Protein AF-A0A1I0F7K3-F1 (afdb_monomer_lite)

Radius of gyration: 66.36 Å; chains: 1; bounding box: 138×75×186 Å

pLDDT: mean 76.1, std 20.56, range [27.69, 97.88]

Organism: NCBI:txid83460

Secondary structure (DSSP, 8-state):
-------------PPP-----------------------------PPP----------------PPEEEEEE---HHHHHHHHHHHHHHTT--EEEEEEEETT-SSPEEPEEPTTT--EE--HHHHHHHHTT---EEEEEEEETTTEEEEEEE-TT-SEEEEEEE-GGGGSTT--HHHHHHHHHHHHHHHHHHS----GGGGGS-----TTHHHHHHHHHHHHHHHHHHHHHHHHHHHHHHHHHHHHHHHHHHHHHHHHHHHHHHHHHHHHHHHHHHHHHHHHHHHHHHHHHHHHHHHHHHHHHHHHHHHHHHHHHHHHHT----HHHHHHHHHHHHHHHHHHHHHHHHHHHHHHHHHHHHHHHHTT----HHHHHHHHHHHHHHHHHHHHHHHHHHHHHHHHHHHHHHHHHHHHHHHHHHHHHHHHHHHHHHHHHH-SSPPPHHHHHHHHTTTTPPPP-------HHHHHHHHHHHHTT-EEEE-TTS-EEEE-HHHHHHHHHHHTT-

Structure (mmCIF, N/CA/C/O backbone):
data_AF-A0A1I0F7K3-F1
#
_entry.id   AF-A0A1I0F7K3-F1
#
loop_
_atom_site.group_PDB
_atom_site.id
_atom_site.type_symbol
_atom_site.label_atom_id
_atom_site.label_alt_id
_atom_site.label_comp_id
_atom_site.label_asym_id
_atom_site.label_entity_id
_atom_site.label_seq_id
_atom_site.pdbx_PDB_ins_code
_atom_site.Cartn_x
_atom_site.Cartn_y
_atom_site.Cartn_z
_atom_site.occupancy
_atom_site.B_iso_or_equiv
_atom_site.auth_seq_id
_atom_site.auth_comp_id
_atom_site.auth_asym_id
_atom_site.auth_atom_id
_atom_site.pdbx_PDB_model_num
ATOM 1 N N . MET A 1 1 ? -54.951 29.377 -21.759 1.00 31.31 1 MET A N 1
ATOM 2 C CA . MET A 1 1 ? -55.429 30.252 -20.664 1.00 31.31 1 MET A CA 1
ATOM 3 C C . MET A 1 1 ? -54.446 30.151 -19.494 1.00 31.31 1 MET A C 1
ATOM 5 O O . MET A 1 1 ? -53.780 29.128 -19.413 1.00 31.31 1 MET A O 1
ATOM 9 N N . PRO A 1 2 ? -54.261 31.246 -18.738 1.00 57.38 2 PRO A N 1
ATOM 10 C CA . PRO A 1 2 ? -52.985 31.767 -18.197 1.00 57.38 2 PRO A CA 1
ATOM 11 C C . PRO A 1 2 ? -52.577 31.095 -16.858 1.00 57.38 2 PRO A C 1
ATOM 13 O O . PRO A 1 2 ? -53.354 30.313 -16.329 1.00 57.38 2 PRO A O 1
ATOM 16 N N . CYS A 1 3 ? -51.362 31.221 -16.305 1.00 31.33 3 CYS A N 1
ATOM 17 C CA . CYS A 1 3 ? -50.753 32.440 -15.756 1.00 31.33 3 CYS A CA 1
ATOM 18 C C . CYS A 1 3 ? -49.227 32.300 -15.531 1.00 31.33 3 CYS A C 1
ATOM 20 O O . CYS A 1 3 ? -48.758 31.349 -14.916 1.00 31.33 3 CYS A O 1
ATOM 22 N N . SER A 1 4 ? -48.490 33.318 -15.985 1.00 43.66 4 SER A N 1
ATOM 23 C CA . SER A 1 4 ? -47.296 33.916 -15.338 1.00 43.66 4 SER A CA 1
ATOM 24 C C . SER A 1 4 ? -47.802 34.845 -14.187 1.00 43.66 4 SER A C 1
ATOM 26 O O . SER A 1 4 ? -49.017 35.071 -14.204 1.00 43.66 4 SER A O 1
ATOM 28 N N . PRO A 1 5 ? -47.020 35.472 -13.257 1.00 59.59 5 PRO A N 1
ATOM 29 C CA . PRO A 1 5 ? -45.614 35.889 -13.412 1.00 59.59 5 PRO A CA 1
ATOM 30 C C . PRO A 1 5 ? -44.726 36.069 -12.137 1.00 59.59 5 PRO A C 1
ATOM 32 O O . PRO A 1 5 ? -45.156 35.858 -11.010 1.00 59.59 5 PRO A O 1
ATOM 35 N N . ALA A 1 6 ? -43.505 36.582 -12.397 1.00 40.56 6 ALA A N 1
ATOM 36 C CA . ALA A 1 6 ? -42.763 37.639 -11.663 1.00 40.56 6 ALA A CA 1
ATOM 37 C C . ALA A 1 6 ? -41.999 37.266 -10.365 1.00 40.56 6 ALA A C 1
ATOM 39 O O . ALA A 1 6 ? -42.587 36.794 -9.407 1.00 40.56 6 ALA A O 1
ATOM 40 N N . GLN A 1 7 ? -40.657 37.396 -10.319 1.00 36.25 7 GLN A N 1
ATOM 41 C CA . GLN A 1 7 ? -39.810 38.585 -9.977 1.00 36.25 7 GLN A CA 1
ATOM 42 C C . GLN A 1 7 ? -39.085 38.275 -8.637 1.00 36.25 7 GLN A C 1
ATOM 44 O O . GLN A 1 7 ? -39.642 37.547 -7.834 1.00 36.25 7 GLN A O 1
ATOM 49 N N . ALA A 1 8 ? -37.878 38.706 -8.253 1.00 34.03 8 ALA A N 1
ATOM 50 C CA . ALA A 1 8 ? -36.862 39.625 -8.753 1.00 34.03 8 ALA A CA 1
ATOM 51 C C . ALA A 1 8 ? -35.526 39.362 -7.990 1.00 34.03 8 ALA A C 1
ATOM 53 O O . ALA A 1 8 ? -35.527 38.852 -6.873 1.00 34.03 8 ALA A O 1
ATOM 54 N N . SER A 1 9 ? -34.389 39.747 -8.581 1.00 34.69 9 SER A N 1
ATOM 55 C CA . SER A 1 9 ? -33.117 40.117 -7.904 1.00 34.69 9 SER A CA 1
ATOM 56 C C . SER A 1 9 ? -33.300 41.409 -7.061 1.00 34.69 9 SER A C 1
ATOM 58 O O . SER A 1 9 ? -34.307 42.062 -7.341 1.00 34.69 9 SER A O 1
ATOM 60 N N . PRO A 1 10 ? -32.387 41.917 -6.172 1.00 53.69 10 PRO A N 1
ATOM 61 C CA . PRO A 1 10 ? -30.907 41.917 -6.270 1.00 53.69 10 PRO A CA 1
ATOM 62 C C . PRO A 1 10 ? -30.098 41.977 -4.929 1.00 53.69 10 PRO A C 1
ATOM 64 O O . PRO A 1 10 ? -30.659 41.997 -3.843 1.00 53.69 10 PRO A O 1
ATOM 67 N N . HIS A 1 11 ? -28.759 42.052 -5.054 1.00 37.66 11 HIS A N 1
ATOM 68 C CA . HIS A 1 11 ? -27.777 42.850 -4.273 1.00 37.66 11 HIS A CA 1
ATOM 69 C C . HIS A 1 11 ? -26.505 42.131 -3.781 1.00 37.66 11 HIS A C 1
ATOM 71 O O . HIS A 1 11 ? -26.523 41.196 -2.989 1.00 37.66 11 HIS A O 1
ATOM 77 N N . ARG A 1 12 ? -25.372 42.681 -4.247 1.00 37.72 12 ARG A N 1
ATOM 78 C CA . ARG A 1 12 ? -24.009 42.546 -3.715 1.00 37.72 12 ARG A CA 1
ATOM 79 C C . ARG A 1 12 ? -23.829 43.475 -2.506 1.00 37.72 12 ARG A C 1
ATOM 81 O O . ARG A 1 12 ? -24.243 44.629 -2.588 1.00 37.72 12 ARG A O 1
ATOM 88 N N . ALA A 1 13 ? -23.101 43.023 -1.486 1.00 33.72 13 ALA A N 1
ATOM 89 C CA . ALA A 1 13 ? -22.410 43.873 -0.513 1.00 33.72 13 ALA A CA 1
ATOM 90 C C . ALA A 1 13 ? -21.131 43.179 0.005 1.00 33.72 13 ALA A C 1
ATOM 92 O O . ALA A 1 13 ? -21.067 41.954 0.084 1.00 33.72 13 ALA A O 1
ATOM 93 N N . CYS A 1 14 ? -20.112 43.997 0.274 1.00 31.91 14 CYS A N 1
ATOM 94 C CA . CYS A 1 14 ? -18.712 43.697 0.602 1.00 31.91 14 CYS A CA 1
ATOM 95 C C . CYS A 1 14 ? -18.473 42.865 1.882 1.00 31.91 14 CYS A C 1
ATOM 97 O O . CYS A 1 14 ? -19.296 42.920 2.794 1.00 31.91 14 CYS A O 1
ATOM 99 N N . PRO A 1 15 ? -17.290 42.229 2.040 1.00 47.94 15 PRO A N 1
ATOM 100 C CA . PRO A 1 15 ? -16.795 41.783 3.338 1.00 47.94 15 PRO A CA 1
ATOM 101 C C . PRO A 1 15 ? -15.914 42.856 4.005 1.00 47.94 15 PRO A C 1
ATOM 103 O O . PRO A 1 15 ? -15.064 43.475 3.363 1.00 47.94 15 PRO A O 1
ATOM 106 N N . ALA A 1 16 ? -16.116 43.049 5.310 1.00 36.62 16 ALA A N 1
ATOM 107 C CA . ALA A 1 16 ? -15.275 43.855 6.187 1.00 36.62 16 ALA A CA 1
ATOM 108 C C . ALA A 1 16 ? -14.335 42.971 7.030 1.00 36.62 16 ALA A C 1
ATOM 110 O O . ALA A 1 16 ? -14.607 41.802 7.291 1.00 36.62 16 ALA A O 1
ATOM 111 N N . LEU A 1 17 ? -13.219 43.598 7.396 1.00 35.47 17 LEU A N 1
ATOM 112 C CA . LEU A 1 17 ? -12.012 43.148 8.093 1.00 35.47 17 LEU A CA 1
ATOM 113 C C . LEU A 1 17 ? -12.193 42.713 9.566 1.00 35.47 17 LEU A C 1
ATOM 115 O O . LEU A 1 17 ? -13.260 42.881 10.144 1.00 35.47 17 LEU A O 1
ATOM 119 N N . TYR A 1 18 ? -11.048 42.302 10.143 1.00 32.69 18 TYR A N 1
ATOM 120 C CA . TYR A 1 18 ? -10.684 41.962 11.537 1.00 32.69 18 TYR A CA 1
ATOM 121 C C . TYR A 1 18 ? -10.732 40.454 11.853 1.00 32.69 18 TYR A C 1
ATOM 123 O O . TYR A 1 18 ? -11.739 39.803 11.642 1.00 32.69 18 TYR A O 1
ATOM 131 N N . GLY A 1 19 ? -9.691 39.789 12.360 1.00 30.30 19 GLY A N 1
ATOM 132 C CA . GLY A 1 19 ? -8.396 40.233 12.867 1.00 30.30 19 GLY A CA 1
ATOM 133 C C . GLY A 1 19 ? -8.029 39.443 14.132 1.00 30.30 19 GLY A C 1
ATOM 134 O O . GLY A 1 19 ? -8.756 39.509 15.109 1.00 30.30 19 GLY A O 1
ATOM 135 N N . VAL A 1 20 ? -6.852 38.801 14.100 1.00 31.73 20 VAL A N 1
ATOM 136 C CA . VAL A 1 20 ? -5.953 38.503 15.240 1.00 31.73 20 VAL A CA 1
ATOM 137 C C . VAL A 1 20 ? -6.347 37.389 16.232 1.00 31.73 20 VAL A C 1
ATOM 139 O O . VAL A 1 20 ? -7.265 37.544 17.022 1.00 31.73 20 VAL A O 1
ATOM 142 N N . ALA A 1 21 ? -5.527 36.327 16.286 1.00 30.67 21 ALA A N 1
ATOM 143 C CA . ALA A 1 21 ? -4.784 35.916 17.495 1.00 30.67 21 ALA A CA 1
ATOM 144 C C . ALA A 1 21 ? -3.909 34.677 17.209 1.00 30.67 21 ALA A C 1
ATOM 146 O O . ALA A 1 21 ? -4.366 33.538 17.225 1.00 30.67 21 ALA A O 1
ATOM 147 N N . SER A 1 22 ? -2.620 34.915 16.958 1.00 32.72 22 SER A N 1
ATOM 148 C CA . SER A 1 22 ? -1.557 33.906 16.969 1.00 32.72 22 SER A CA 1
ATOM 149 C C . SER A 1 22 ? -0.773 34.075 18.267 1.00 32.72 22 SER A C 1
ATOM 151 O O . SER A 1 22 ? -0.131 35.105 18.460 1.00 32.72 22 SER A O 1
ATOM 153 N N . MET A 1 23 ? -0.794 33.064 19.133 1.00 28.66 23 MET A N 1
ATOM 154 C CA . MET A 1 23 ? 0.065 32.969 20.313 1.00 28.66 23 MET A CA 1
ATOM 155 C C . MET A 1 23 ? 0.675 31.561 20.331 1.00 28.66 23 MET A C 1
ATOM 157 O O . MET A 1 23 ? 0.006 30.582 20.648 1.00 28.66 23 MET A O 1
ATOM 161 N N . ARG A 1 24 ? 1.946 31.452 19.928 1.00 29.61 24 ARG A N 1
ATOM 162 C CA . ARG A 1 24 ? 2.796 30.272 20.137 1.00 29.61 24 ARG A CA 1
ATOM 163 C C . ARG A 1 24 ? 3.939 30.688 21.054 1.00 29.61 24 ARG A C 1
ATOM 165 O O . ARG A 1 24 ? 4.761 31.516 20.676 1.00 29.61 24 ARG A O 1
ATOM 172 N N . LEU A 1 25 ? 3.964 30.105 22.245 1.00 32.41 25 LEU A N 1
ATOM 173 C CA . LEU A 1 25 ? 5.081 30.135 23.183 1.00 32.41 25 LEU A CA 1
ATOM 174 C C . LEU A 1 25 ? 5.956 28.892 22.947 1.00 32.41 25 LEU A C 1
ATOM 176 O O . LEU A 1 25 ? 5.435 27.783 22.834 1.00 32.41 25 LEU A O 1
ATOM 180 N N . GLY A 1 26 ? 7.277 29.099 22.860 1.00 29.23 26 GLY A N 1
ATOM 181 C CA . GLY A 1 26 ? 8.295 28.069 23.131 1.00 29.23 26 GLY A CA 1
ATOM 182 C C . GLY A 1 26 ? 8.284 27.688 24.622 1.00 29.23 26 GLY A C 1
ATOM 183 O O . GLY A 1 26 ? 7.516 28.254 25.389 1.00 29.23 26 GLY A O 1
ATOM 184 N N . LEU A 1 27 ? 9.106 26.790 25.159 1.00 30.61 27 LEU A N 1
ATOM 185 C CA . LEU A 1 27 ? 10.428 26.279 24.786 1.00 30.61 27 LEU A CA 1
ATOM 186 C C . LEU A 1 27 ? 10.785 25.167 25.818 1.00 30.61 27 LEU A C 1
ATOM 188 O O . LEU A 1 27 ? 10.119 25.075 26.845 1.00 30.61 27 LEU A O 1
ATOM 192 N N . LEU A 1 28 ? 11.897 24.453 25.581 1.00 27.69 28 LEU A N 1
ATOM 193 C CA . LEU A 1 28 ? 12.639 23.501 26.451 1.00 27.69 28 LEU A CA 1
ATOM 194 C C . LEU A 1 28 ? 12.112 22.050 26.478 1.00 27.69 28 LEU A C 1
ATOM 196 O O . LEU A 1 28 ? 10.977 21.805 26.849 1.00 27.69 28 LEU A O 1
ATOM 200 N N . GLY A 1 29 ? 12.858 20.999 26.116 1.00 28.78 29 GLY A N 1
ATOM 201 C CA . GLY A 1 29 ? 14.293 20.848 25.852 1.00 28.78 29 GLY A CA 1
ATOM 202 C C . GLY A 1 29 ? 15.051 20.314 27.071 1.00 28.78 29 GLY A C 1
ATOM 203 O O . GLY A 1 29 ? 15.520 21.115 27.866 1.00 28.78 29 GLY A O 1
ATOM 204 N N . VAL A 1 30 ? 15.217 18.987 27.174 1.00 29.59 30 VAL A N 1
ATOM 205 C CA . VAL A 1 30 ? 16.329 18.322 27.886 1.00 29.59 30 VAL A CA 1
ATOM 206 C C . VAL A 1 30 ? 16.717 17.061 27.106 1.00 29.59 30 VAL A C 1
ATOM 208 O O . VAL A 1 30 ? 15.867 16.341 26.589 1.00 29.59 30 VAL A O 1
ATOM 211 N N . LEU A 1 31 ? 18.026 16.860 26.994 1.00 31.73 31 LEU A N 1
ATOM 212 C CA . LEU A 1 31 ? 18.757 16.008 26.064 1.00 31.73 31 LEU A CA 1
ATOM 213 C C . LEU A 1 31 ? 19.875 15.336 26.873 1.00 31.73 31 LEU A C 1
ATOM 215 O O . LEU A 1 31 ? 20.632 16.082 27.477 1.00 31.73 31 LEU A O 1
ATOM 219 N N . VAL A 1 32 ? 19.991 14.001 26.867 1.00 29.62 32 VAL A N 1
ATOM 220 C CA . VAL A 1 32 ? 21.226 13.185 27.055 1.00 29.62 32 VAL A CA 1
ATOM 221 C C . VAL A 1 32 ? 20.882 11.783 26.491 1.00 29.62 32 VAL A C 1
ATOM 223 O O . VAL A 1 32 ? 19.939 11.171 26.976 1.00 29.62 32 VAL A O 1
ATOM 226 N N . ALA A 1 33 ? 21.334 11.381 25.289 1.00 30.55 33 ALA A N 1
ATOM 227 C CA . ALA A 1 33 ? 22.587 10.660 24.944 1.00 30.55 33 ALA A CA 1
ATOM 228 C C . ALA A 1 33 ? 22.746 9.303 25.679 1.00 30.55 33 ALA A C 1
ATOM 230 O O . ALA A 1 33 ? 22.435 9.214 26.853 1.00 30.55 33 ALA A O 1
ATOM 231 N N . SER A 1 34 ? 23.269 8.193 25.154 1.00 31.22 34 SER A N 1
ATOM 232 C CA . SER A 1 34 ? 23.807 7.729 23.867 1.00 31.22 34 SER A CA 1
ATOM 233 C C . SER A 1 34 ? 24.153 6.242 24.087 1.00 31.22 34 SER A C 1
ATOM 235 O O . SER A 1 34 ? 24.750 5.949 25.118 1.00 31.22 34 SER A O 1
ATOM 237 N N . ASN A 1 35 ? 23.842 5.326 23.159 1.00 28.52 35 ASN A N 1
ATOM 238 C CA . ASN A 1 35 ? 24.821 4.405 22.541 1.00 28.52 35 ASN A CA 1
ATOM 239 C C . ASN A 1 35 ? 24.184 3.225 21.784 1.00 28.52 35 ASN A C 1
ATOM 241 O O . ASN A 1 35 ? 23.445 2.423 22.341 1.00 28.52 35 ASN A O 1
ATOM 245 N N . ALA A 1 36 ? 24.588 3.142 20.511 1.00 32.28 36 ALA A N 1
ATOM 246 C CA . ALA A 1 36 ? 25.047 1.973 19.758 1.00 32.28 36 ALA A CA 1
ATOM 247 C C . ALA A 1 36 ? 24.356 0.614 19.971 1.00 32.28 36 ALA A C 1
ATOM 249 O O . ALA A 1 36 ? 24.562 -0.057 20.975 1.00 32.28 36 ALA A O 1
ATOM 250 N N . SER A 1 37 ? 23.743 0.075 18.917 1.00 31.16 37 SER A N 1
ATOM 251 C CA . SER A 1 37 ? 24.408 -0.823 17.950 1.00 31.16 37 SER A CA 1
ATOM 252 C C . SER A 1 37 ? 23.361 -1.459 17.029 1.00 31.16 37 SER A C 1
ATOM 254 O O . SER A 1 37 ? 22.277 -1.844 17.455 1.00 31.16 37 SER A O 1
ATOM 256 N N . GLY A 1 38 ? 23.667 -1.505 15.732 1.00 32.50 38 GLY A N 1
ATOM 257 C CA . GLY A 1 38 ? 22.863 -2.222 14.753 1.00 32.50 38 GLY A CA 1
ATOM 258 C C . GLY A 1 38 ? 23.224 -3.702 14.729 1.00 32.50 38 GLY A C 1
ATOM 259 O O . GLY A 1 38 ? 24.389 -4.045 14.897 1.00 32.50 38 GLY A O 1
ATOM 260 N N . LEU A 1 39 ? 22.235 -4.552 14.464 1.00 31.45 39 LEU A N 1
ATOM 261 C CA . LEU A 1 39 ? 22.380 -5.752 13.642 1.00 31.45 39 LEU A CA 1
ATOM 262 C C . LEU A 1 39 ? 21.005 -6.345 13.328 1.00 31.45 39 LEU A C 1
ATOM 264 O O . LEU A 1 39 ? 20.059 -6.293 14.108 1.00 31.45 39 LEU A O 1
ATOM 268 N N . SER A 1 40 ? 20.937 -6.840 12.104 1.00 33.34 40 SER A N 1
ATOM 269 C CA . SER A 1 40 ? 19.812 -7.427 11.404 1.00 33.34 40 SER A CA 1
ATOM 270 C C . SER A 1 40 ? 19.385 -8.796 11.938 1.00 33.34 40 SER A C 1
ATOM 272 O O . SER A 1 40 ? 20.202 -9.536 12.475 1.00 33.34 40 SER A O 1
ATOM 274 N N . ALA A 1 41 ? 18.168 -9.160 11.526 1.00 32.28 41 ALA A N 1
ATOM 275 C CA . ALA A 1 41 ? 17.628 -10.507 11.316 1.00 32.28 41 ALA A CA 1
ATOM 276 C C . ALA A 1 41 ? 16.755 -11.106 12.438 1.00 32.28 41 ALA A C 1
ATOM 278 O O . ALA A 1 41 ? 17.201 -11.498 13.509 1.00 32.28 41 ALA A O 1
ATOM 279 N N . SER A 1 42 ? 15.471 -11.219 12.080 1.00 34.22 42 SER A N 1
ATOM 280 C CA . SER A 1 42 ? 14.455 -12.133 12.617 1.00 34.22 42 SER A CA 1
ATOM 281 C C . SER A 1 42 ? 14.939 -13.599 12.573 1.00 34.22 42 SER A C 1
ATOM 283 O O . SER A 1 42 ? 15.724 -13.935 11.686 1.00 34.22 42 SER A O 1
ATOM 285 N N . PRO A 1 43 ? 14.445 -14.492 13.455 1.00 43.78 43 PRO A N 1
ATOM 286 C CA . PRO A 1 43 ? 13.153 -15.124 13.186 1.00 43.78 43 PRO A CA 1
ATOM 287 C C . PRO A 1 43 ? 12.203 -15.201 14.391 1.00 43.78 43 PRO A C 1
ATOM 289 O O . PRO A 1 43 ? 12.590 -15.299 15.551 1.00 43.78 43 PRO A O 1
ATOM 292 N N . ARG A 1 44 ? 10.920 -15.196 14.026 1.00 38.47 44 ARG A N 1
ATOM 293 C CA . ARG A 1 44 ? 9.716 -15.542 14.789 1.00 38.47 44 ARG A CA 1
ATOM 294 C C . ARG A 1 44 ? 9.937 -16.599 15.881 1.00 38.47 44 ARG A C 1
ATOM 296 O O . ARG A 1 44 ? 10.246 -17.748 15.576 1.00 38.47 44 ARG A O 1
ATOM 303 N N . THR A 1 45 ? 9.583 -16.246 17.112 1.00 35.31 45 THR A N 1
ATOM 304 C CA . THR A 1 45 ? 9.157 -17.192 18.148 1.00 35.31 45 THR A CA 1
ATOM 305 C C . THR A 1 45 ? 7.750 -16.832 18.608 1.00 35.31 45 THR A C 1
ATOM 307 O O . THR A 1 45 ? 7.408 -15.680 18.867 1.00 35.31 45 THR A O 1
ATOM 310 N N . VAL A 1 46 ? 6.904 -17.855 18.589 1.00 36.97 46 VAL A N 1
ATOM 311 C CA . VAL A 1 46 ? 5.477 -17.832 18.888 1.00 36.97 46 VAL A CA 1
ATOM 312 C C . VAL A 1 46 ? 5.305 -17.786 20.405 1.00 36.97 46 VAL A C 1
ATOM 314 O O . VAL A 1 46 ? 5.685 -18.729 21.094 1.00 36.97 46 VAL A O 1
ATOM 317 N N . SER A 1 47 ? 4.731 -16.701 20.923 1.00 32.44 47 SER A N 1
ATOM 318 C CA . SER A 1 47 ? 4.247 -16.633 22.305 1.00 32.44 47 SER A CA 1
ATOM 319 C C . SER A 1 47 ? 2.871 -17.300 22.407 1.00 32.44 47 SER A C 1
ATOM 321 O O . SER A 1 47 ? 2.001 -16.999 21.585 1.00 32.44 47 SER A O 1
ATOM 323 N N . PRO A 1 48 ? 2.615 -18.154 23.413 1.00 38.72 48 PRO A N 1
ATOM 324 C CA . PRO A 1 48 ? 1.273 -18.630 23.694 1.00 38.72 48 PRO A CA 1
ATOM 325 C C . PRO A 1 48 ? 0.488 -17.535 24.425 1.00 38.72 48 PRO A C 1
ATOM 327 O O . PRO A 1 48 ? 0.888 -17.042 25.480 1.00 38.72 48 PRO A O 1
ATOM 330 N N . VAL A 1 49 ? -0.651 -17.159 23.850 1.00 35.12 49 VAL A N 1
ATOM 331 C CA . VAL A 1 49 ? -1.673 -16.334 24.497 1.00 35.12 49 VAL A CA 1
ATOM 332 C C . VAL A 1 49 ? -2.312 -17.175 25.603 1.00 35.12 49 VAL A C 1
ATOM 334 O O . VAL A 1 49 ? -3.181 -18.005 25.349 1.00 35.12 49 VAL A O 1
ATOM 337 N N . VAL A 1 50 ? -1.855 -16.985 26.839 1.00 35.41 50 VAL A N 1
ATOM 338 C CA . VAL A 1 50 ? -2.533 -17.504 28.030 1.00 35.41 50 VAL A CA 1
ATOM 339 C C . VAL A 1 50 ? -3.677 -16.550 28.360 1.00 35.41 50 VAL A C 1
ATOM 341 O O . VAL A 1 50 ? -3.464 -15.429 28.823 1.00 35.41 50 VAL A O 1
ATOM 344 N N . TYR A 1 51 ? -4.903 -17.003 28.105 1.00 34.88 51 TYR A N 1
ATOM 345 C CA . TYR A 1 51 ? -6.127 -16.391 28.612 1.00 34.88 51 TYR A CA 1
ATOM 346 C C . TYR A 1 51 ? -6.128 -16.466 30.147 1.00 34.88 51 TYR A C 1
ATOM 348 O O . TYR A 1 51 ? -6.493 -17.475 30.745 1.00 34.88 51 TYR A O 1
ATOM 356 N N . GLY A 1 52 ? -5.701 -15.383 30.796 1.00 31.39 52 GLY A N 1
ATOM 357 C CA . GLY A 1 52 ? -5.879 -15.171 32.229 1.00 31.39 52 GLY A CA 1
ATOM 358 C C . GLY A 1 52 ? -7.326 -14.788 32.523 1.00 31.39 52 GLY A C 1
ATOM 359 O O . GLY A 1 52 ? -7.678 -13.610 32.537 1.00 31.39 52 GLY A O 1
ATOM 360 N N . GLN A 1 53 ? -8.168 -15.793 32.745 1.00 34.97 53 GLN A N 1
ATOM 361 C CA . GLN A 1 53 ? -9.528 -15.641 33.247 1.00 34.97 53 GLN A CA 1
ATOM 362 C C . GLN A 1 53 ? -9.450 -15.101 34.689 1.00 34.97 53 GLN A C 1
ATOM 364 O O . GLN A 1 53 ? -9.294 -15.852 35.649 1.00 34.97 53 GLN A O 1
ATOM 369 N N . LYS A 1 54 ? -9.489 -13.771 34.856 1.00 34.59 54 LYS A N 1
ATOM 370 C CA . LYS A 1 54 ? -9.658 -13.141 36.173 1.00 34.59 54 LYS A CA 1
ATOM 371 C C . LYS A 1 54 ? -11.049 -13.496 36.692 1.00 34.59 54 LYS A C 1
ATOM 373 O O . LYS A 1 54 ? -12.044 -12.915 36.264 1.00 34.59 54 LYS A O 1
ATOM 378 N N . LEU A 1 55 ? -11.095 -14.459 37.608 1.00 34.50 55 LEU A N 1
ATOM 379 C CA . LEU A 1 55 ? -12.226 -14.700 38.493 1.00 34.50 55 LEU A CA 1
ATOM 380 C C . LEU A 1 55 ? -12.564 -13.383 39.202 1.00 34.50 55 LEU A C 1
ATOM 382 O O . LEU A 1 55 ? -11.798 -12.883 40.025 1.00 34.50 55 LEU A O 1
ATOM 386 N N . PHE A 1 56 ? -13.702 -12.802 38.837 1.00 32.75 56 PHE A N 1
ATOM 387 C CA . PHE A 1 56 ? -14.350 -11.744 39.595 1.00 32.75 56 PHE A CA 1
ATOM 388 C C . PHE A 1 56 ? -14.898 -12.395 40.869 1.00 32.75 56 PHE A C 1
ATOM 390 O O . PHE A 1 56 ? -16.032 -12.867 40.910 1.00 32.75 56 PHE A O 1
ATOM 397 N N . THR A 1 57 ? -14.067 -12.494 41.906 1.00 36.69 57 THR A N 1
ATOM 398 C CA . THR A 1 57 ? -14.546 -12.837 43.244 1.00 36.69 57 THR A CA 1
ATOM 399 C C . THR A 1 57 ? -15.362 -11.646 43.721 1.00 36.69 57 THR A C 1
ATOM 401 O O . THR A 1 57 ? -14.820 -10.604 44.086 1.00 36.69 57 THR A O 1
ATOM 404 N N . GLN A 1 58 ? -16.680 -11.778 43.639 1.00 34.19 58 GLN A N 1
ATOM 405 C CA . GLN A 1 58 ? -17.641 -10.836 44.184 1.00 34.19 58 GLN A CA 1
ATOM 406 C C . GLN A 1 58 ? -17.457 -10.830 45.710 1.00 34.19 58 GLN A C 1
ATOM 408 O O . GLN A 1 58 ? -18.047 -11.635 46.425 1.00 34.19 58 GLN A O 1
ATOM 413 N N . TYR A 1 59 ? -16.558 -9.977 46.210 1.00 39.59 59 TYR A N 1
ATOM 414 C CA . TYR A 1 59 ? -16.437 -9.711 47.638 1.00 39.59 59 TYR A CA 1
ATOM 415 C C . TYR A 1 59 ? -17.759 -9.086 48.074 1.00 39.59 59 TYR A C 1
ATOM 417 O O . TYR A 1 59 ? -18.054 -7.936 47.753 1.00 39.59 59 TYR A O 1
ATOM 425 N N . ILE A 1 60 ? -18.576 -9.867 48.779 1.00 41.06 60 ILE A N 1
ATOM 426 C CA . ILE A 1 60 ? -19.676 -9.340 49.576 1.00 41.06 60 ILE A CA 1
ATOM 427 C C . ILE A 1 60 ? -19.013 -8.406 50.588 1.00 41.06 60 ILE A C 1
ATOM 429 O O . ILE A 1 60 ? -18.411 -8.860 51.562 1.00 41.06 60 ILE A O 1
ATOM 433 N N . SER A 1 61 ? -19.043 -7.102 50.322 1.00 43.91 61 SER A N 1
ATOM 434 C CA . SER A 1 61 ? -18.598 -6.097 51.276 1.00 43.91 61 SER A CA 1
ATOM 435 C C . SER A 1 61 ? -19.563 -6.146 52.458 1.00 43.91 61 SER A C 1
ATOM 437 O O . SER A 1 61 ? -20.637 -5.547 52.413 1.00 43.91 61 SER A O 1
ATOM 439 N N . MET A 1 62 ? -19.220 -6.906 53.499 1.00 53.06 62 MET A N 1
ATOM 440 C CA . MET A 1 62 ? -19.870 -6.772 54.798 1.00 53.06 62 MET A CA 1
ATOM 441 C C . MET A 1 62 ? -19.528 -5.380 55.319 1.00 53.06 62 MET A C 1
ATOM 443 O O . MET A 1 62 ? -18.443 -5.150 55.847 1.00 53.06 62 MET A O 1
ATOM 447 N N . THR A 1 63 ? -20.432 -4.431 55.102 1.00 67.81 63 THR A N 1
ATOM 448 C CA . THR A 1 63 ? -20.333 -3.097 55.684 1.00 67.81 63 THR A CA 1
ATOM 449 C C . THR A 1 63 ? -20.522 -3.229 57.188 1.00 67.81 63 THR A C 1
ATOM 451 O O . THR A 1 63 ? -21.581 -3.675 57.635 1.00 67.81 63 THR A O 1
ATOM 454 N N . TRP A 1 64 ? -19.515 -2.852 57.974 1.00 76.00 64 TRP A N 1
ATOM 455 C CA . TRP A 1 64 ? -19.649 -2.808 59.428 1.00 76.00 64 TRP A CA 1
ATOM 456 C C . TRP A 1 64 ? -20.641 -1.702 59.801 1.00 76.00 64 TRP A C 1
ATOM 458 O O . TRP A 1 64 ? -20.402 -0.528 59.513 1.00 76.00 64 TRP A O 1
ATOM 468 N N . SER A 1 65 ? -21.774 -2.083 60.394 1.00 80.44 65 SER A N 1
ATOM 469 C CA . SER A 1 65 ? -22.806 -1.168 60.888 1.00 80.44 65 SER A CA 1
ATOM 470 C C . SER A 1 65 ? -22.638 -0.904 62.384 1.00 80.44 65 SER A C 1
ATOM 472 O O . SER A 1 65 ? -22.145 -1.760 63.118 1.00 80.44 65 SER A O 1
ATOM 474 N N . ALA A 1 66 ? -23.100 0.257 62.851 1.00 84.94 66 ALA A N 1
ATOM 475 C CA . ALA A 1 66 ? -23.122 0.567 64.277 1.00 84.94 66 ALA A CA 1
ATOM 476 C C . ALA A 1 66 ? -24.034 -0.402 65.053 1.00 84.94 66 ALA A C 1
ATOM 478 O O . ALA A 1 66 ? -25.125 -0.744 64.592 1.00 84.94 66 ALA A O 1
ATOM 479 N N . ILE A 1 67 ? -23.598 -0.820 66.242 1.00 88.12 67 ILE A N 1
ATOM 480 C CA . ILE A 1 67 ? -24.371 -1.679 67.148 1.00 88.12 67 ILE A CA 1
ATOM 481 C C . ILE A 1 67 ? -24.957 -0.798 68.250 1.00 88.12 67 ILE A C 1
ATOM 483 O O . ILE A 1 67 ? -24.208 -0.117 68.946 1.00 88.12 67 ILE A O 1
ATOM 487 N N . ASN A 1 68 ? -26.279 -0.839 68.426 1.00 89.94 68 ASN A N 1
ATOM 488 C CA . ASN A 1 68 ? -26.992 -0.053 69.434 1.00 89.94 68 ASN A CA 1
ATOM 489 C C . ASN A 1 68 ? -27.749 -0.969 70.399 1.00 89.94 68 ASN A C 1
ATOM 491 O O . ASN A 1 68 ? -28.450 -1.881 69.958 1.00 89.94 68 ASN A O 1
ATOM 495 N N . PHE A 1 69 ? -27.662 -0.709 71.701 1.00 89.12 69 PHE A N 1
ATOM 496 C CA . PHE A 1 69 ? -28.507 -1.367 72.701 1.00 89.12 69 PHE A CA 1
ATOM 497 C C . PHE A 1 69 ? -28.767 -0.452 73.902 1.00 89.12 69 PHE A C 1
ATOM 499 O O . PHE A 1 69 ? -27.983 0.447 74.200 1.00 89.12 69 PHE A O 1
ATOM 506 N N . LYS A 1 70 ? -29.902 -0.672 74.573 1.00 88.62 70 LYS A N 1
ATOM 507 C CA . LYS A 1 70 ? -30.326 0.105 75.743 1.00 88.62 70 LYS A CA 1
ATOM 508 C C . LYS A 1 70 ? -29.866 -0.567 77.033 1.00 88.62 70 LYS A C 1
ATOM 510 O O . LYS A 1 70 ? -29.937 -1.789 77.147 1.00 88.62 70 LYS A O 1
ATOM 515 N N . VAL A 1 71 ? -29.433 0.233 77.997 1.00 89.19 71 VAL A N 1
ATOM 516 C CA . VAL A 1 71 ? -28.927 -0.204 79.302 1.00 89.19 71 VAL A CA 1
ATOM 517 C C . VAL A 1 71 ? -29.544 0.626 80.419 1.00 89.19 71 VAL A C 1
ATOM 519 O O . VAL A 1 71 ? -29.981 1.745 80.180 1.00 89.19 71 VAL A O 1
ATOM 522 N N . VAL A 1 72 ? -29.589 0.102 81.643 1.00 88.44 72 VAL A N 1
ATOM 523 C CA . VAL A 1 72 ? -30.076 0.870 82.800 1.00 88.44 72 VAL A CA 1
ATOM 524 C C . VAL A 1 72 ? -29.114 2.020 83.093 1.00 88.44 72 VAL A C 1
ATOM 526 O O . VAL A 1 72 ? -27.898 1.816 83.146 1.00 88.44 72 VAL A O 1
ATOM 529 N N . LYS A 1 73 ? -29.669 3.218 83.283 1.00 89.31 73 LYS A N 1
ATOM 530 C CA . LYS A 1 73 ? -28.911 4.431 83.580 1.00 89.31 73 LYS A CA 1
ATOM 531 C C . LYS A 1 73 ? -28.111 4.258 84.878 1.00 89.31 73 LYS A C 1
ATOM 533 O O . LYS A 1 73 ? -28.650 3.852 85.907 1.00 89.31 73 LYS A O 1
ATOM 538 N N . LYS A 1 74 ? -26.812 4.552 84.817 1.00 91.25 74 LYS A N 1
ATOM 539 C CA . LYS A 1 74 ? -25.885 4.576 85.967 1.00 91.25 74 LYS A CA 1
ATOM 540 C C . LYS A 1 74 ? -25.464 6.019 86.250 1.00 91.25 74 LYS A C 1
ATOM 542 O O . LYS A 1 74 ? -25.605 6.866 85.372 1.00 91.25 74 LYS A O 1
ATOM 547 N N . THR A 1 75 ? -24.956 6.312 87.448 1.00 92.62 75 THR A N 1
ATOM 548 C CA . THR A 1 75 ? -24.387 7.639 87.762 1.00 92.62 75 THR A CA 1
ATOM 549 C C . THR A 1 75 ? -23.226 7.969 86.817 1.00 92.62 75 THR A C 1
ATOM 551 O O . THR A 1 75 ? -22.645 7.066 86.213 1.00 92.62 75 THR A O 1
ATOM 554 N N . ASP A 1 76 ? -22.901 9.255 86.640 1.00 92.62 76 ASP A N 1
ATOM 555 C CA . ASP A 1 76 ? -21.812 9.714 85.755 1.00 92.62 76 ASP A CA 1
ATOM 556 C C . ASP A 1 76 ? -20.497 8.947 85.968 1.00 92.62 76 ASP A C 1
ATOM 558 O O . ASP A 1 76 ? -19.941 8.378 85.026 1.00 92.62 76 ASP A O 1
ATOM 562 N N . GLU A 1 77 ? -20.064 8.846 87.223 1.00 92.75 77 GLU A N 1
ATOM 563 C CA . GLU A 1 77 ? -18.850 8.130 87.615 1.00 92.75 77 GLU A CA 1
ATOM 564 C C . GLU A 1 77 ? -18.945 6.623 87.328 1.00 92.75 77 GLU A C 1
ATOM 566 O O . GLU A 1 77 ? -18.062 6.043 86.695 1.00 92.75 77 GLU A O 1
ATOM 571 N N . ALA A 1 78 ? -20.048 5.979 87.724 1.00 90.81 78 ALA A N 1
ATOM 572 C CA . ALA A 1 78 ? -20.223 4.541 87.540 1.00 90.81 78 ALA A CA 1
ATOM 573 C C . ALA A 1 78 ? -20.327 4.150 86.058 1.00 90.81 78 ALA A C 1
ATOM 575 O O . ALA A 1 78 ? -19.855 3.082 85.670 1.00 90.81 78 ALA A O 1
ATOM 576 N N . ALA A 1 79 ? -20.934 4.998 85.222 1.00 91.12 79 ALA A N 1
ATOM 577 C CA . ALA A 1 79 ? -20.997 4.796 83.779 1.00 91.12 79 ALA A CA 1
ATOM 578 C C . ALA A 1 79 ? -19.609 4.922 83.137 1.00 91.12 79 ALA A C 1
ATOM 580 O O . ALA A 1 79 ? -19.237 4.075 82.324 1.00 91.12 79 ALA A O 1
ATOM 581 N N . PHE A 1 80 ? -18.828 5.930 83.533 1.00 93.19 80 PHE A N 1
ATOM 582 C CA . PHE A 1 80 ? -17.461 6.110 83.050 1.00 93.19 80 PHE A CA 1
ATOM 583 C C . PHE A 1 80 ? -16.554 4.933 83.434 1.00 93.19 80 PHE A C 1
ATOM 585 O O . PHE A 1 80 ? -15.907 4.358 82.558 1.00 93.19 80 PHE A O 1
ATOM 592 N N . ILE A 1 81 ? -16.551 4.534 84.712 1.00 92.00 81 ILE A N 1
ATOM 593 C CA . ILE A 1 81 ? -15.755 3.398 85.203 1.00 92.00 81 ILE A CA 1
ATOM 594 C C . ILE A 1 81 ? -16.142 2.122 84.453 1.00 92.00 81 ILE A C 1
ATOM 596 O O . ILE A 1 81 ? -15.267 1.424 83.950 1.00 92.00 81 ILE A O 1
ATOM 600 N N . ALA A 1 82 ? -17.442 1.861 84.302 1.00 91.06 82 ALA A N 1
ATOM 601 C CA . ALA A 1 82 ? -17.953 0.694 83.591 1.00 91.06 82 ALA A CA 1
ATOM 602 C C . ALA A 1 82 ? -17.517 0.643 82.116 1.00 91.06 82 ALA A C 1
ATOM 604 O O . ALA A 1 82 ? -17.154 -0.422 81.618 1.00 91.06 82 ALA A O 1
ATOM 605 N N . LEU A 1 83 ? -17.546 1.776 81.405 1.00 91.38 83 LEU A N 1
ATOM 606 C CA . LEU A 1 83 ? -17.131 1.843 79.999 1.00 91.38 83 LEU A CA 1
ATOM 607 C C . LEU A 1 83 ? -15.613 1.699 79.847 1.00 91.38 83 LEU A C 1
ATOM 609 O O . LEU A 1 83 ? -15.153 0.991 78.950 1.00 91.38 83 LEU A O 1
ATOM 613 N N . ASN A 1 84 ? -14.839 2.314 80.744 1.00 91.44 84 ASN A N 1
ATOM 614 C CA . ASN A 1 84 ? -13.386 2.182 80.751 1.00 91.44 84 ASN A CA 1
ATOM 615 C C . ASN A 1 84 ? -12.957 0.742 81.082 1.00 91.44 84 ASN A C 1
ATOM 617 O O . ASN A 1 84 ? -12.136 0.161 80.378 1.00 91.44 84 ASN A O 1
ATOM 621 N N . GLU A 1 85 ? -13.566 0.131 82.099 1.00 91.62 85 GLU A N 1
ATOM 622 C CA . GLU A 1 85 ? -13.330 -1.266 82.469 1.00 91.62 85 GLU A CA 1
ATOM 623 C C . GLU A 1 85 ? -13.689 -2.218 81.321 1.00 91.62 85 GLU A C 1
ATOM 625 O O . GLU A 1 85 ? -12.932 -3.147 81.035 1.00 91.62 85 GLU A O 1
ATOM 630 N N . ALA A 1 86 ? -14.799 -1.963 80.616 1.00 91.75 86 ALA A N 1
ATOM 631 C CA . ALA A 1 86 ? -15.192 -2.756 79.457 1.00 91.75 86 ALA A CA 1
ATOM 632 C C . ALA A 1 86 ? -14.151 -2.704 78.332 1.00 91.75 86 ALA A C 1
ATOM 634 O O . ALA A 1 86 ? -13.784 -3.741 77.778 1.00 91.75 86 ALA A O 1
ATOM 635 N N . ALA A 1 87 ? -13.649 -1.508 78.014 1.00 90.25 87 ALA A N 1
ATOM 636 C CA . ALA A 1 87 ? -12.630 -1.323 76.988 1.00 90.25 87 ALA A CA 1
ATOM 637 C C . ALA A 1 87 ? -11.298 -1.992 77.365 1.00 90.25 87 ALA A C 1
ATOM 639 O O . ALA A 1 87 ? -10.720 -2.708 76.545 1.00 90.25 87 ALA A O 1
ATOM 640 N N . VAL A 1 88 ? -10.855 -1.833 78.618 1.00 90.19 88 VAL A N 1
ATOM 641 C CA . VAL A 1 88 ? -9.616 -2.441 79.125 1.00 90.19 88 VAL A CA 1
ATOM 642 C C . VAL A 1 88 ? -9.706 -3.970 79.124 1.00 90.19 88 VAL A C 1
ATOM 644 O O . VAL A 1 88 ? -8.789 -4.628 78.633 1.00 90.19 88 VAL A O 1
ATOM 647 N N . LYS A 1 89 ? -10.819 -4.554 79.596 1.00 91.69 89 LYS A N 1
ATOM 648 C CA . LYS A 1 89 ? -11.033 -6.016 79.575 1.00 91.69 89 LYS A CA 1
ATOM 649 C C . LYS A 1 89 ? -11.063 -6.589 78.160 1.00 91.69 89 LYS A C 1
ATOM 651 O O . LYS A 1 89 ? -10.570 -7.690 77.942 1.00 91.69 89 LYS A O 1
ATOM 656 N N . ALA A 1 90 ? -11.581 -5.833 77.195 1.00 91.00 90 ALA A N 1
ATOM 657 C CA . ALA A 1 90 ? -11.575 -6.216 75.787 1.00 91.00 90 ALA A CA 1
ATOM 658 C C . ALA A 1 90 ? -10.197 -6.080 75.106 1.00 91.00 90 ALA A C 1
ATOM 660 O O . ALA A 1 90 ? -10.068 -6.352 73.911 1.00 91.00 90 ALA A O 1
ATOM 661 N N . GLY A 1 91 ? -9.165 -5.641 75.839 1.00 90.19 91 GLY A N 1
ATOM 662 C CA . GLY A 1 91 ? -7.822 -5.420 75.306 1.00 90.19 91 GLY A CA 1
ATOM 663 C C . GLY A 1 91 ? -7.717 -4.197 74.394 1.00 90.19 91 GLY A C 1
ATOM 664 O O . GLY A 1 91 ? -6.781 -4.111 73.598 1.00 90.19 91 GLY A O 1
ATOM 665 N N . MET A 1 92 ? -8.664 -3.258 74.483 1.00 90.25 92 MET A N 1
ATOM 666 C CA . MET A 1 92 ? -8.672 -2.037 73.683 1.00 90.25 92 MET A CA 1
ATOM 667 C C . MET A 1 92 ? -8.156 -0.844 74.480 1.00 90.25 92 MET A C 1
ATOM 669 O O . MET A 1 92 ? -8.587 -0.570 75.599 1.00 90.25 92 MET A O 1
ATOM 673 N N . LYS A 1 93 ? -7.240 -0.088 73.867 1.00 87.12 93 LYS A N 1
ATOM 674 C CA . LYS A 1 93 ? -6.742 1.160 74.441 1.00 87.12 93 LYS A CA 1
ATOM 675 C C . LYS A 1 93 ? -7.763 2.266 74.201 1.00 87.12 93 LYS A C 1
ATOM 677 O O . LYS A 1 93 ? -8.014 2.655 73.061 1.00 87.12 93 LYS A O 1
ATOM 682 N N . VAL A 1 94 ? -8.322 2.785 75.287 1.00 87.12 94 VAL A N 1
ATOM 683 C CA . VAL A 1 94 ? -9.148 3.989 75.259 1.00 87.12 94 VAL A CA 1
ATOM 684 C C . VAL A 1 94 ? -8.256 5.174 74.926 1.00 87.12 94 VAL A C 1
ATOM 686 O O . VAL A 1 94 ? -7.271 5.426 75.618 1.00 87.12 94 VAL A O 1
ATOM 689 N N . THR A 1 95 ? -8.596 5.904 73.871 1.00 82.25 95 THR A N 1
ATOM 690 C CA . THR A 1 95 ? -7.935 7.157 73.512 1.00 82.25 95 THR A CA 1
ATOM 691 C C . THR A 1 95 ? -8.957 8.286 73.543 1.00 82.25 95 THR A C 1
ATOM 693 O O . THR A 1 95 ? -10.062 8.144 73.025 1.00 82.25 95 THR A O 1
ATOM 696 N N . ARG A 1 96 ? -8.595 9.399 74.190 1.00 82.69 96 ARG A N 1
ATOM 697 C CA . ARG A 1 96 ? -9.374 10.653 74.225 1.00 82.69 96 ARG A CA 1
ATOM 698 C C . ARG A 1 96 ? -10.850 10.474 74.640 1.00 82.69 96 ARG A C 1
ATOM 700 O O . ARG A 1 96 ? -11.736 10.538 73.784 1.00 82.69 96 ARG A O 1
ATOM 707 N N . PRO A 1 97 ? -11.139 10.264 75.935 1.00 89.69 97 PRO A N 1
ATOM 708 C CA . PRO A 1 97 ? -12.509 10.331 76.423 1.00 89.69 97 PRO A CA 1
ATOM 709 C C . PRO A 1 97 ? -13.058 11.749 76.244 1.00 89.69 97 PRO A C 1
ATOM 711 O O . PRO A 1 97 ? -12.394 12.732 76.579 1.00 89.69 97 PRO A O 1
ATOM 714 N N . ASN A 1 98 ? -14.276 11.835 75.729 1.00 92.25 98 ASN A N 1
ATOM 715 C CA . ASN A 1 98 ? -14.999 13.071 75.479 1.00 92.25 98 ASN A CA 1
ATOM 716 C C . ASN A 1 98 ? -16.345 13.020 76.214 1.00 92.25 98 ASN A C 1
ATOM 718 O O . ASN A 1 98 ? -17.093 12.049 76.079 1.00 92.25 98 ASN A O 1
ATOM 722 N N . PHE A 1 99 ? -16.652 14.065 76.977 1.00 93.69 99 PHE A N 1
ATOM 723 C CA . PHE A 1 99 ? -17.876 14.180 77.759 1.00 93.69 99 PHE A CA 1
ATOM 724 C C . PHE A 1 99 ? -18.729 15.350 77.262 1.00 93.69 99 PHE A C 1
ATOM 726 O O . PHE A 1 99 ? -18.322 16.512 77.313 1.00 93.69 99 PHE A O 1
ATOM 733 N N . GLY A 1 100 ? -19.942 15.046 76.805 1.00 90.81 100 GLY A N 1
ATOM 734 C CA . GLY A 1 100 ? -20.974 16.032 76.500 1.00 90.81 100 GLY A CA 1
ATOM 735 C C . GLY A 1 100 ? -21.813 16.340 77.737 1.00 90.81 100 GLY A C 1
ATOM 736 O O . GLY A 1 100 ? -22.311 15.427 78.397 1.00 90.81 100 GLY A O 1
ATOM 737 N N . LEU A 1 101 ? -21.982 17.622 78.053 1.00 89.56 101 LEU A N 1
ATOM 738 C CA . LEU A 1 101 ? -22.826 18.069 79.162 1.00 89.56 101 LEU A CA 1
ATOM 739 C C . LEU A 1 101 ? -24.282 18.233 78.708 1.00 89.56 101 LEU A C 1
ATOM 741 O O . LEU A 1 101 ? -24.554 18.761 77.628 1.00 89.56 101 LEU A O 1
ATOM 745 N N . ALA A 1 102 ? -25.229 17.840 79.564 1.00 83.75 102 ALA A N 1
ATOM 746 C CA . ALA A 1 102 ? -26.664 17.981 79.306 1.00 83.75 102 ALA A CA 1
ATOM 747 C C . ALA A 1 102 ? -27.110 19.447 79.164 1.00 83.75 102 ALA A C 1
ATOM 749 O O . ALA A 1 102 ? -28.033 19.744 78.411 1.00 83.75 102 ALA A O 1
ATOM 750 N N . ILE A 1 103 ? -26.422 20.365 79.844 1.00 83.81 103 ILE A N 1
ATOM 751 C CA . ILE A 1 103 ? -26.699 21.809 79.826 1.00 83.81 103 ILE A CA 1
ATOM 752 C C . ILE A 1 103 ? -26.174 22.525 78.566 1.00 83.81 103 ILE A C 1
ATOM 754 O O . ILE A 1 103 ? -26.293 23.744 78.456 1.00 83.81 103 ILE A O 1
ATOM 758 N N . GLY A 1 104 ? -25.606 21.784 77.606 1.00 74.81 104 GLY A N 1
ATOM 759 C CA . GLY A 1 104 ? -24.912 22.345 76.448 1.00 74.81 104 GLY A CA 1
ATOM 760 C C . GLY A 1 104 ? -23.514 22.872 76.796 1.00 74.81 104 GLY A C 1
ATOM 761 O O . GLY A 1 104 ? -23.065 22.795 77.937 1.00 74.81 104 GLY A O 1
ATOM 762 N N . GLY A 1 105 ? -22.798 23.386 75.792 1.00 82.50 105 GLY A N 1
ATOM 763 C CA . GLY A 1 105 ? -21.424 23.883 75.941 1.00 82.50 105 GLY A CA 1
ATOM 764 C C . GLY A 1 105 ? -20.398 23.092 75.131 1.00 82.50 105 GLY A C 1
ATOM 765 O O . GLY A 1 105 ? -20.746 22.238 74.314 1.00 82.50 105 GLY A O 1
ATOM 766 N N . ARG A 1 106 ? -19.114 23.423 75.316 1.00 85.12 106 ARG A N 1
ATOM 767 C CA . ARG A 1 106 ? -18.020 22.684 74.674 1.00 85.12 106 ARG A CA 1
ATOM 768 C C . ARG A 1 106 ? -17.856 21.324 75.365 1.00 85.12 106 ARG A C 1
ATOM 770 O O . ARG A 1 106 ? -17.932 21.287 76.591 1.00 85.12 106 ARG A O 1
ATOM 777 N N . PRO A 1 107 ? -17.641 20.234 74.609 1.00 86.94 107 PRO A N 1
ATOM 778 C CA . PRO A 1 107 ? -17.329 18.943 75.205 1.00 86.94 107 PRO A CA 1
ATOM 779 C C . PRO A 1 107 ? -16.090 19.052 76.096 1.00 86.94 107 PRO A C 1
ATOM 781 O O . PRO A 1 107 ? -15.115 19.709 75.722 1.00 86.94 107 PRO A O 1
ATOM 784 N N . LEU A 1 108 ? -16.137 18.408 77.259 1.00 89.12 108 LEU A N 1
ATOM 785 C CA . LEU A 1 108 ? -14.981 18.287 78.136 1.00 89.12 108 LEU A CA 1
ATOM 786 C C . LEU A 1 108 ? -14.128 17.124 77.631 1.00 89.12 108 LEU A C 1
ATOM 788 O O . LEU A 1 108 ? -14.610 15.998 77.505 1.00 89.12 108 LEU A O 1
ATOM 792 N N . GLU A 1 109 ? -12.865 17.392 77.322 1.00 87.25 109 GLU A N 1
ATOM 793 C CA . GLU A 1 109 ? -11.912 16.366 76.904 1.00 87.25 109 GLU A CA 1
ATOM 794 C C . GLU A 1 109 ? -11.020 15.993 78.086 1.00 87.25 109 GLU A C 1
ATOM 796 O O . GLU A 1 109 ? -10.437 16.862 78.737 1.00 87.25 109 GLU A O 1
ATOM 801 N N . ALA A 1 110 ? -10.895 14.696 78.361 1.00 86.25 110 ALA A N 1
ATOM 802 C CA . ALA A 1 110 ? -9.892 14.218 79.301 1.00 86.25 110 ALA A CA 1
ATOM 803 C C . ALA A 1 110 ? -8.552 14.032 78.582 1.00 86.25 110 ALA A C 1
ATOM 805 O O . ALA A 1 110 ? -8.475 13.444 77.495 1.00 86.25 110 ALA A O 1
ATOM 806 N N . ALA A 1 111 ? -7.481 14.521 79.205 1.00 81.69 111 ALA A N 1
ATOM 807 C CA . ALA A 1 111 ? -6.136 14.296 78.706 1.00 81.69 111 ALA A CA 1
ATOM 808 C C . ALA A 1 111 ? -5.743 12.837 78.960 1.00 81.69 111 ALA A C 1
ATOM 810 O O . ALA A 1 111 ? -6.059 12.261 79.998 1.00 81.69 111 ALA A O 1
ATOM 811 N N . GLN A 1 112 ? -5.035 12.230 78.013 1.00 81.00 112 GLN A N 1
ATOM 812 C CA . GLN A 1 112 ? -4.425 10.924 78.226 1.00 81.00 112 GLN A CA 1
ATOM 813 C C . GLN A 1 112 ? -2.932 11.112 78.454 1.00 81.00 112 GLN A C 1
ATOM 815 O O . GLN A 1 112 ? -2.261 11.762 77.643 1.00 81.00 112 GLN A O 1
ATOM 820 N N . ASP A 1 113 ? -2.408 10.520 79.525 1.00 79.25 113 ASP A N 1
ATOM 821 C CA . ASP A 1 113 ? -0.968 10.437 79.705 1.00 79.25 113 ASP A CA 1
ATOM 822 C C . ASP A 1 113 ? -0.385 9.556 78.592 1.00 79.25 113 ASP A C 1
ATOM 824 O O . ASP A 1 113 ? -0.762 8.395 78.399 1.00 79.25 113 ASP A O 1
ATOM 828 N N . LYS A 1 114 ? 0.538 10.128 77.817 1.00 75.44 114 LYS A N 1
ATOM 829 C CA . LYS A 1 114 ? 1.173 9.438 76.693 1.00 75.44 114 LYS A CA 1
ATOM 830 C C . LYS A 1 114 ? 2.031 8.254 77.147 1.00 75.44 114 LYS A C 1
ATOM 832 O O . LYS A 1 114 ? 2.211 7.338 76.347 1.00 75.44 114 LYS A O 1
ATOM 837 N N . MET A 1 115 ? 2.556 8.272 78.376 1.00 68.25 115 MET A N 1
ATOM 838 C CA . MET A 1 115 ? 3.446 7.232 78.898 1.00 68.25 115 MET A CA 1
ATOM 839 C C . MET A 1 115 ? 2.690 6.093 79.580 1.00 68.25 115 MET A C 1
ATOM 841 O O . MET A 1 115 ? 2.948 4.934 79.266 1.00 68.25 115 MET A O 1
ATOM 845 N N . THR A 1 116 ? 1.752 6.394 80.481 1.00 74.62 116 THR A N 1
ATOM 846 C CA . THR A 1 116 ? 1.026 5.360 81.245 1.00 74.62 116 THR A CA 1
ATOM 847 C C . THR A 1 116 ? -0.241 4.886 80.536 1.00 74.62 116 THR A C 1
ATOM 849 O O . THR A 1 116 ? -0.732 3.792 80.797 1.00 74.62 116 THR A O 1
ATOM 852 N N . GLY A 1 117 ? -0.772 5.687 79.605 1.00 72.44 117 GLY A N 1
ATOM 853 C CA . GLY A 1 117 ? -2.078 5.446 78.999 1.00 72.44 117 GLY A CA 1
ATOM 854 C C . GLY A 1 117 ? -3.247 5.719 79.946 1.00 72.44 117 GLY A C 1
ATOM 855 O O . GLY A 1 117 ? -4.390 5.561 79.511 1.00 72.44 117 GLY A O 1
ATOM 856 N N . GLU A 1 118 ? -2.980 6.149 81.185 1.00 81.44 118 GLU A N 1
ATOM 857 C CA . GLU A 1 118 ? -4.007 6.530 82.145 1.00 81.44 118 GLU A CA 1
ATOM 858 C C . GLU A 1 118 ? -4.727 7.798 81.686 1.00 81.44 118 GLU A C 1
ATOM 860 O O . GLU A 1 118 ? -4.154 8.723 81.098 1.00 81.44 118 GLU A O 1
ATOM 865 N N . VAL A 1 119 ? -6.030 7.811 81.937 1.00 84.06 119 VAL A N 1
ATOM 866 C CA . VAL A 1 119 ? -6.891 8.948 81.647 1.00 84.06 119 VAL A CA 1
ATOM 867 C C . VAL A 1 119 ? -6.780 9.928 82.811 1.00 84.06 119 VAL A C 1
ATOM 869 O O . VAL A 1 119 ? -7.239 9.638 83.913 1.00 84.06 119 VAL A O 1
ATOM 872 N N . ILE A 1 120 ? -6.202 11.099 82.556 1.00 86.81 120 ILE A N 1
ATOM 873 C CA . ILE A 1 120 ? -6.137 12.198 83.517 1.00 86.81 120 ILE A CA 1
ATOM 874 C C . ILE A 1 120 ? -7.408 13.034 83.345 1.00 86.81 120 ILE A C 1
ATOM 876 O O . ILE A 1 120 ? -7.577 13.772 82.370 1.00 86.81 120 ILE A O 1
ATOM 880 N N . LEU A 1 121 ? -8.326 12.891 84.299 1.00 89.62 121 LEU A N 1
ATOM 881 C CA . LEU A 1 121 ? -9.558 13.674 84.355 1.00 89.62 121 LEU A CA 1
ATOM 882 C C . LEU A 1 121 ? -9.237 15.103 84.808 1.00 89.62 121 LEU A C 1
ATOM 884 O O . LEU A 1 121 ? -8.537 15.281 85.806 1.00 89.62 121 LEU A O 1
ATOM 888 N N . SER A 1 122 ? -9.765 16.111 84.108 1.00 90.56 122 SER A N 1
ATOM 889 C CA . SER A 1 122 ? -9.678 17.506 84.553 1.00 90.56 122 SER A CA 1
ATOM 890 C C . SER A 1 122 ? -10.418 17.701 85.882 1.00 90.56 122 SER A C 1
ATOM 892 O O . SER A 1 122 ? -11.349 16.953 86.192 1.00 90.56 122 SER A O 1
ATOM 894 N N . GLU A 1 123 ? -10.036 18.721 86.658 1.00 89.56 123 GLU A N 1
ATOM 895 C CA . GLU A 1 123 ? -10.710 19.059 87.926 1.00 89.56 123 GLU A CA 1
ATOM 896 C C . GLU A 1 123 ? -12.226 19.249 87.739 1.00 89.56 123 GLU A C 1
ATOM 898 O O . GLU A 1 123 ? -13.023 18.827 88.575 1.00 89.56 123 GLU A O 1
ATOM 903 N N . GLU A 1 124 ? -12.640 19.790 86.590 1.00 89.44 124 GLU A N 1
ATOM 904 C CA . GLU A 1 124 ? -14.047 19.945 86.216 1.00 89.44 124 GLU A CA 1
ATOM 905 C C . GLU A 1 124 ? -14.771 18.594 86.116 1.00 89.44 124 GLU A C 1
ATOM 907 O O . GLU A 1 124 ? -15.831 18.417 86.717 1.00 89.44 124 GLU A O 1
ATOM 912 N N . ILE A 1 125 ? -14.190 17.603 85.430 1.00 89.81 125 ILE A N 1
ATOM 913 C CA . ILE A 1 125 ? -14.791 16.264 85.306 1.00 89.81 125 ILE A CA 1
ATOM 914 C C . ILE A 1 125 ? -14.830 15.560 86.669 1.00 89.81 125 ILE A C 1
ATOM 916 O O . ILE A 1 125 ? -15.830 14.927 87.008 1.00 89.81 125 ILE A O 1
ATOM 920 N N . GLN A 1 126 ? -13.784 15.712 87.485 1.00 91.00 126 GLN A N 1
ATOM 921 C CA . GLN A 1 126 ? -13.749 15.148 88.839 1.00 91.00 126 GLN A CA 1
ATOM 922 C C . GLN A 1 126 ? -14.842 15.752 89.739 1.00 91.00 126 GLN A C 1
ATOM 924 O O . GLN A 1 126 ? -15.490 15.035 90.508 1.00 91.00 126 GLN A O 1
ATOM 929 N N . SER A 1 127 ? -15.114 17.054 89.606 1.00 90.25 127 SER A N 1
ATOM 930 C CA . SER A 1 127 ? -16.209 17.710 90.331 1.00 90.25 127 SER A CA 1
ATOM 931 C C . SER A 1 127 ? -17.590 17.199 89.895 1.00 90.25 127 SER A C 1
ATOM 933 O O . SER A 1 127 ? -18.466 16.998 90.734 1.00 90.25 127 SER A O 1
ATOM 935 N N . LEU A 1 128 ? -17.771 16.885 88.607 1.00 88.38 128 LEU A N 1
ATOM 936 C CA . LEU A 1 128 ? -19.014 16.300 88.093 1.00 88.38 128 LEU A CA 1
ATOM 937 C C . LEU A 1 128 ? -19.214 14.862 88.576 1.00 88.38 128 LEU A C 1
ATOM 939 O O . LEU A 1 128 ? -20.325 14.486 88.947 1.00 88.38 128 LEU A O 1
ATOM 943 N N . PHE A 1 129 ? -18.144 14.067 88.615 1.00 90.75 129 PHE A N 1
ATOM 944 C CA . PHE A 1 129 ? -18.204 12.695 89.119 1.00 90.75 129 PHE A CA 1
ATOM 945 C C . PHE A 1 129 ? -18.510 12.654 90.619 1.00 90.75 129 PHE A C 1
ATOM 947 O O . PHE A 1 129 ? -19.373 11.884 91.039 1.00 90.75 129 PHE A O 1
ATOM 954 N N . SER A 1 130 ? -17.912 13.551 91.409 1.00 88.06 130 SER A N 1
ATOM 955 C CA . SER A 1 130 ? -18.180 13.620 92.854 1.00 88.06 130 SER A CA 1
ATOM 956 C C . SER A 1 130 ? -19.612 14.054 93.199 1.00 88.06 130 SER A C 1
ATOM 958 O O . SER A 1 130 ? -20.116 13.691 94.261 1.00 88.06 130 SER A O 1
ATOM 960 N N . ALA A 1 131 ? -20.314 14.745 92.293 1.00 87.38 131 ALA A N 1
ATOM 961 C CA . ALA A 1 131 ? -21.715 15.129 92.475 1.00 87.38 131 ALA A CA 1
ATOM 962 C C . ALA A 1 131 ? -22.714 13.953 92.369 1.00 87.38 131 ALA A C 1
ATOM 964 O O . ALA A 1 131 ? -23.905 14.159 92.600 1.00 87.38 131 ALA A O 1
ATOM 965 N N . GLN A 1 132 ? -22.262 12.741 92.001 1.00 83.56 132 GLN A N 1
ATOM 966 C CA . GLN A 1 132 ? -23.096 11.538 91.797 1.00 83.56 132 GLN A CA 1
ATOM 967 C C . GLN A 1 132 ? -24.326 11.770 90.894 1.00 83.56 132 GLN A C 1
ATOM 969 O O . GLN A 1 132 ? -25.345 11.085 91.003 1.00 83.56 132 GLN A O 1
ATOM 974 N N . GLY A 1 133 ? -24.229 12.751 89.997 1.00 85.94 133 GLY A N 1
ATOM 975 C CA . GLY A 1 133 ? -25.324 13.199 89.150 1.00 85.94 133 GLY A CA 1
ATOM 976 C C . GLY A 1 133 ? -25.492 12.390 87.865 1.00 85.94 133 GLY A C 1
ATOM 977 O O . GLY A 1 133 ? -24.808 11.394 87.607 1.00 85.94 133 GLY A O 1
ATOM 978 N N . TYR A 1 134 ? -26.433 12.871 87.050 1.00 89.56 134 TYR A N 1
ATOM 979 C CA . TYR A 1 134 ? -26.665 12.425 85.675 1.00 89.56 134 TYR A CA 1
ATOM 980 C C . TYR A 1 134 ? -26.491 13.591 84.693 1.00 89.56 134 TYR A C 1
ATOM 982 O O . TYR A 1 134 ? -27.326 13.813 83.817 1.00 89.56 134 TYR A O 1
ATOM 990 N N . LEU A 1 135 ? -25.450 14.397 84.900 1.00 88.94 135 LEU A N 1
ATOM 991 C CA . LEU A 1 135 ? -25.258 15.676 84.215 1.00 88.94 135 LEU A CA 1
ATOM 992 C C . LEU A 1 135 ? -24.580 15.516 82.851 1.00 88.94 135 LEU A C 1
ATOM 994 O O . LEU A 1 135 ? -24.691 16.403 82.001 1.00 88.94 135 LEU A O 1
ATOM 998 N N . ILE A 1 136 ? -23.906 14.390 82.616 1.00 91.12 136 ILE A N 1
ATOM 999 C CA . ILE A 1 136 ? -23.272 14.081 81.335 1.00 91.12 136 ILE A CA 1
ATOM 1000 C C . ILE A 1 136 ? -24.287 13.353 80.452 1.00 91.12 136 ILE A C 1
ATOM 1002 O O . ILE A 1 136 ? -24.780 12.273 80.793 1.00 91.12 136 ILE A O 1
ATOM 1006 N N . ASN A 1 137 ? -24.612 13.952 79.303 1.00 93.06 137 ASN A N 1
ATOM 1007 C CA . ASN A 1 137 ? -25.550 13.374 78.340 1.00 93.06 137 ASN A CA 1
ATOM 1008 C C . ASN A 1 137 ? -24.867 12.463 77.313 1.00 93.06 137 ASN A C 1
ATOM 1010 O O . ASN A 1 137 ? -25.534 11.636 76.693 1.00 93.06 137 ASN A O 1
ATOM 1014 N N . ARG A 1 138 ? -23.550 12.596 77.127 1.00 94.88 138 ARG A N 1
ATOM 1015 C CA . ARG A 1 138 ? -22.782 11.792 76.176 1.00 94.88 138 ARG A CA 1
ATOM 1016 C C . ARG A 1 138 ? -21.416 11.443 76.738 1.00 94.88 138 ARG A C 1
ATOM 1018 O O . ARG A 1 138 ? -20.646 12.331 77.079 1.00 94.88 138 ARG A O 1
ATOM 1025 N N . PHE A 1 139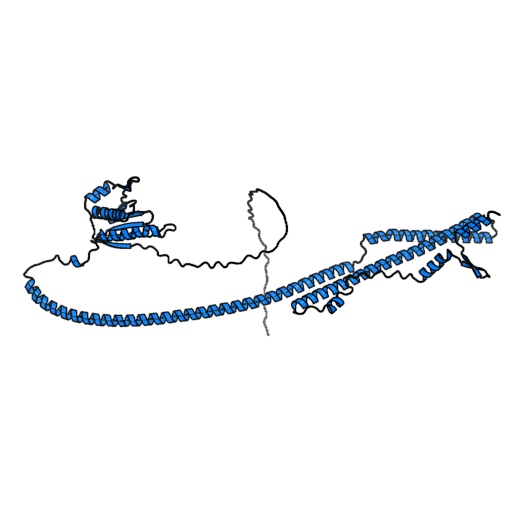 ? -21.097 10.158 76.742 1.00 95.00 139 PHE A N 1
ATOM 1026 C CA . PHE A 1 139 ? -19.752 9.650 76.992 1.00 95.00 139 PHE A CA 1
ATOM 1027 C C . PHE A 1 139 ? -19.229 9.093 75.678 1.00 95.00 139 PHE A C 1
ATOM 1029 O O . PHE A 1 139 ? -19.815 8.150 75.163 1.00 95.00 139 PHE A O 1
ATOM 1036 N N . GLY A 1 140 ? -18.176 9.672 75.117 1.00 92.44 140 GLY A N 1
ATOM 1037 C CA . GLY A 1 140 ? -17.538 9.207 73.890 1.00 92.44 140 GLY A CA 1
ATOM 1038 C C . GLY A 1 140 ? -16.131 8.700 74.170 1.00 92.44 140 GLY A C 1
ATOM 1039 O O . GLY A 1 140 ? -15.316 9.411 74.748 1.00 92.44 140 GLY A O 1
ATOM 1040 N N . PHE A 1 141 ? -15.829 7.487 73.730 1.00 92.62 141 PHE A N 1
ATOM 1041 C CA . PHE A 1 141 ? -14.507 6.880 73.809 1.00 92.62 141 PHE A CA 1
ATOM 1042 C C . PHE A 1 141 ? -14.044 6.523 72.403 1.00 92.62 141 PHE A C 1
ATOM 1044 O O . PHE A 1 141 ? -14.762 5.843 71.671 1.00 92.62 141 PHE A O 1
ATOM 1051 N N . THR A 1 142 ? -12.838 6.942 72.025 1.00 90.19 142 THR A N 1
ATOM 1052 C CA . THR A 1 142 ? -12.231 6.501 70.764 1.00 90.19 142 THR A CA 1
ATOM 1053 C C . THR A 1 142 ? -11.417 5.240 71.048 1.00 90.19 142 THR A C 1
ATOM 1055 O O . THR A 1 142 ? -10.420 5.272 71.775 1.00 90.19 142 THR A O 1
ATOM 1058 N N . LEU A 1 143 ? -11.895 4.104 70.546 1.00 86.75 143 LEU A N 1
ATOM 1059 C CA . LEU A 1 143 ? -11.300 2.782 70.716 1.00 86.75 143 LEU A CA 1
ATOM 1060 C C . LEU A 1 143 ? -10.413 2.506 69.501 1.00 86.75 143 LEU A C 1
ATOM 1062 O O . LEU A 1 143 ? -10.914 2.074 68.465 1.00 86.75 143 LEU A O 1
ATOM 1066 N N . SER A 1 144 ? -9.104 2.754 69.610 1.00 82.38 144 SER A N 1
ATOM 1067 C CA . SER A 1 144 ? -8.183 2.825 68.453 1.00 82.38 144 SER A CA 1
ATOM 1068 C C . SER A 1 144 ? -8.586 3.884 67.408 1.00 82.38 144 SER A C 1
ATOM 1070 O O . SER A 1 144 ? -9.609 4.545 67.540 1.00 82.38 144 SER A O 1
ATOM 1072 N N . ASP A 1 145 ? -7.809 4.040 66.335 1.00 82.56 145 ASP A N 1
ATOM 1073 C CA . ASP A 1 145 ? -8.077 5.043 65.289 1.00 82.56 145 ASP A CA 1
ATOM 1074 C C . ASP A 1 145 ? -9.318 4.730 64.417 1.00 82.56 145 ASP A C 1
ATOM 1076 O O . ASP A 1 145 ? -9.639 5.486 63.497 1.00 82.56 145 ASP A O 1
ATOM 1080 N N . HIS A 1 146 ? -10.014 3.610 64.661 1.00 85.31 146 HIS A N 1
ATOM 1081 C CA . HIS A 1 146 ? -11.022 3.072 63.736 1.00 85.31 146 HIS A CA 1
ATOM 1082 C C . HIS A 1 146 ? -12.371 2.678 64.360 1.00 85.31 146 HIS A C 1
ATOM 1084 O O . HIS A 1 146 ? -13.277 2.303 63.612 1.00 85.31 146 HIS A O 1
ATOM 1090 N N . ALA A 1 147 ? -12.542 2.763 65.683 1.00 90.44 147 ALA A N 1
ATOM 1091 C CA . ALA A 1 147 ? -13.819 2.493 66.344 1.00 90.44 147 ALA A CA 1
ATOM 1092 C C . ALA A 1 147 ? -14.115 3.533 67.432 1.00 90.44 147 ALA A C 1
ATOM 1094 O O . ALA A 1 147 ? -13.207 4.060 68.075 1.00 90.44 147 ALA A O 1
ATOM 1095 N N . SER A 1 148 ? -15.392 3.821 67.669 1.00 92.75 148 SER A N 1
ATOM 1096 C CA . SER A 1 148 ? -15.813 4.657 68.795 1.00 92.75 148 SER A CA 1
ATOM 1097 C C . SER A 1 148 ? -16.947 4.009 69.578 1.00 92.75 148 SER A C 1
ATOM 1099 O O . SER A 1 148 ? -17.810 3.328 69.029 1.00 92.75 148 SER A O 1
ATOM 1101 N N . LEU A 1 149 ? -16.926 4.198 70.892 1.00 94.50 149 LEU A N 1
ATOM 1102 C CA . LEU A 1 149 ? -17.951 3.740 71.818 1.00 94.50 149 LEU A CA 1
ATOM 1103 C C . LEU A 1 149 ? -18.597 4.961 72.453 1.00 94.50 149 LEU A C 1
ATOM 1105 O O . LEU A 1 149 ? -17.922 5.772 73.081 1.00 94.50 149 LEU A O 1
ATOM 1109 N N . GLU A 1 150 ? -19.905 5.081 72.295 1.00 94.62 150 GLU A N 1
ATOM 1110 C CA . GLU A 1 150 ? -20.676 6.205 72.796 1.00 94.62 150 GLU A CA 1
ATOM 1111 C C . GLU A 1 150 ? -21.797 5.722 73.712 1.00 94.62 150 GLU A C 1
ATOM 1113 O O . GLU A 1 150 ? -22.569 4.848 73.336 1.00 94.62 150 GLU A O 1
ATOM 1118 N N . LEU A 1 151 ? -21.923 6.304 74.902 1.00 95.44 151 LEU A N 1
ATOM 1119 C CA . LEU A 1 151 ? -23.110 6.175 75.742 1.00 95.44 151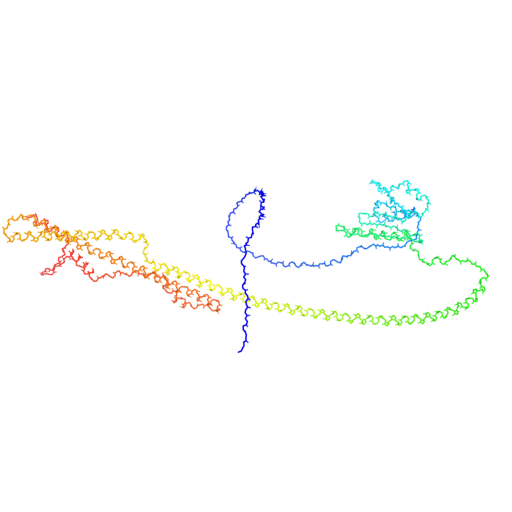 LEU A CA 1
ATOM 1120 C C . LEU A 1 151 ? -23.880 7.491 75.674 1.00 95.44 151 LEU A C 1
ATOM 1122 O O . LEU A 1 151 ? -23.362 8.539 76.052 1.00 95.44 151 LEU A O 1
ATOM 1126 N N . LEU A 1 152 ? -25.108 7.423 75.176 1.00 95.12 152 LEU A N 1
ATOM 1127 C CA . LEU A 1 152 ? -26.034 8.538 75.030 1.00 95.12 152 LEU A CA 1
ATOM 1128 C C . LEU A 1 152 ? -27.120 8.416 76.090 1.00 95.12 152 LEU A C 1
ATOM 1130 O O . LEU A 1 152 ? -27.817 7.402 76.155 1.00 95.12 152 LEU A O 1
ATOM 1134 N N . ARG A 1 153 ? -27.283 9.455 76.900 1.00 92.81 153 ARG A N 1
ATOM 1135 C CA . ARG A 1 153 ? -28.342 9.518 77.900 1.00 92.81 153 ARG A CA 1
ATOM 1136 C C . ARG A 1 153 ? -29.528 10.281 77.368 1.00 92.81 153 ARG A C 1
ATOM 1138 O O . ARG A 1 153 ? -29.398 11.395 76.868 1.00 92.81 153 ARG A O 1
ATOM 1145 N N . ASP A 1 154 ? -30.687 9.682 77.553 1.00 89.75 154 ASP A N 1
ATOM 1146 C CA . ASP A 1 154 ? -31.966 10.322 77.310 1.00 89.75 154 ASP A CA 1
ATOM 1147 C C . ASP A 1 154 ? -32.511 10.825 78.655 1.00 89.75 154 ASP A C 1
ATOM 1149 O O . ASP A 1 154 ? -32.534 10.083 79.641 1.00 89.75 154 ASP A O 1
ATOM 1153 N N . ALA A 1 155 ? -32.855 12.113 78.733 1.00 84.19 155 ALA A N 1
ATOM 1154 C CA . ALA A 1 155 ? -33.290 12.760 79.971 1.00 84.19 155 ALA A CA 1
ATOM 1155 C C . ALA A 1 155 ? -34.602 12.156 80.492 1.00 84.19 155 ALA A C 1
ATOM 1157 O O . ALA A 1 155 ? -34.746 11.965 81.700 1.00 84.19 155 ALA A O 1
ATOM 1158 N N . ASP A 1 156 ? -35.486 11.758 79.575 1.00 87.81 156 ASP A N 1
ATOM 1159 C CA . ASP A 1 156 ? -36.837 11.278 79.879 1.00 87.81 156 ASP A CA 1
ATOM 1160 C C . ASP A 1 156 ? -36.901 9.752 80.043 1.00 87.81 156 ASP A C 1
ATOM 1162 O O . ASP A 1 156 ? -37.957 9.169 80.296 1.00 87.81 156 ASP A O 1
ATOM 1166 N N . SER A 1 157 ? -35.753 9.084 79.918 1.00 86.00 157 SER A N 1
ATOM 1167 C CA . SER A 1 157 ? -35.638 7.633 79.957 1.00 86.00 157 SER A CA 1
ATOM 1168 C C . SER A 1 157 ? -34.803 7.177 81.159 1.00 86.00 157 SER A C 1
ATOM 1170 O O . SER A 1 157 ? -33.733 7.732 81.433 1.00 86.00 157 SER A O 1
ATOM 1172 N N . PRO A 1 158 ? -35.214 6.107 81.864 1.00 86.00 158 PRO A N 1
ATOM 1173 C CA . PRO A 1 158 ? -34.357 5.431 82.839 1.00 86.00 158 PRO A CA 1
ATOM 1174 C C . PRO A 1 158 ? -33.260 4.589 82.162 1.00 86.00 158 PRO A C 1
ATOM 1176 O O . PRO A 1 158 ? -32.488 3.912 82.842 1.00 86.00 158 PRO A O 1
ATOM 1179 N N . PHE A 1 159 ? -33.203 4.607 80.828 1.00 87.88 159 PHE A N 1
ATOM 1180 C CA . PHE A 1 159 ? -32.252 3.861 80.024 1.00 87.88 159 PHE A CA 1
ATOM 1181 C C . PHE A 1 159 ? -31.309 4.781 79.260 1.00 87.88 159 PHE A C 1
ATOM 1183 O O . PHE A 1 159 ? -31.753 5.739 78.623 1.00 87.88 159 PHE A O 1
ATOM 1190 N N . ASP A 1 160 ? -30.040 4.396 79.247 1.00 91.69 160 ASP A N 1
ATOM 1191 C CA . ASP A 1 160 ? -29.016 4.958 78.383 1.00 91.69 160 ASP A CA 1
ATOM 1192 C C . ASP A 1 160 ? -28.887 4.094 77.117 1.00 91.69 160 ASP A C 1
ATOM 1194 O O . ASP A 1 160 ? -29.162 2.892 77.126 1.00 91.69 160 ASP A O 1
ATOM 1198 N N . SER A 1 161 ? -28.481 4.694 76.003 1.00 92.19 161 SER A N 1
ATOM 1199 C CA . SER A 1 161 ? -28.224 4.001 74.741 1.00 92.19 161 SER A CA 1
ATOM 1200 C C . SER A 1 161 ? -26.725 3.904 74.511 1.00 92.19 161 SER A C 1
ATOM 1202 O O . SER A 1 161 ? -26.059 4.922 74.349 1.00 92.19 161 SER A O 1
ATOM 1204 N N . ILE A 1 162 ? -26.195 2.687 74.436 1.00 93.19 162 ILE A N 1
ATOM 1205 C CA . ILE A 1 162 ? -24.805 2.453 74.048 1.00 93.19 162 ILE A CA 1
ATOM 1206 C C . ILE A 1 162 ? -24.758 2.219 72.538 1.00 93.19 162 ILE A C 1
ATOM 1208 O O . ILE A 1 162 ? -25.419 1.313 72.028 1.00 93.19 162 ILE A O 1
ATOM 1212 N N . LYS A 1 163 ? -23.973 3.036 71.836 1.00 93.88 163 LYS A N 1
ATOM 1213 C CA . LYS A 1 163 ? -23.667 2.953 70.409 1.00 93.88 163 LYS A CA 1
ATOM 1214 C C . LYS A 1 163 ? -22.191 2.603 70.231 1.00 93.88 163 LYS A C 1
ATOM 1216 O O . LYS A 1 163 ? -21.318 3.369 70.621 1.00 93.88 163 LYS A O 1
ATOM 1221 N N . LEU A 1 164 ? -21.911 1.472 69.597 1.00 93.25 164 LEU A N 1
ATOM 1222 C CA . LEU A 1 164 ? -20.573 1.109 69.133 1.00 93.25 164 LEU A CA 1
ATOM 1223 C C . LEU A 1 164 ? -20.492 1.388 67.629 1.00 93.25 164 LEU A C 1
ATOM 1225 O O . LEU A 1 164 ? -21.126 0.691 66.836 1.00 93.25 164 LEU A O 1
ATOM 1229 N N . ASP A 1 165 ? -19.754 2.425 67.244 1.00 91.88 165 ASP A N 1
ATOM 1230 C CA . ASP A 1 165 ? -19.538 2.813 65.855 1.00 91.88 165 ASP A CA 1
ATOM 1231 C C . ASP A 1 165 ? -18.274 2.144 65.304 1.00 91.88 165 ASP A C 1
ATOM 1233 O O . ASP A 1 165 ? -17.160 2.361 65.782 1.00 91.88 165 ASP A O 1
ATOM 1237 N N . LEU A 1 166 ? -18.469 1.303 64.290 1.00 90.81 166 LEU A N 1
ATOM 1238 C CA . LEU A 1 166 ? -17.420 0.525 63.629 1.00 90.81 166 LEU A CA 1
ATOM 1239 C C . LEU A 1 166 ? -17.159 1.014 62.200 1.00 90.81 166 LEU A C 1
ATOM 1241 O O . LEU A 1 166 ? -16.450 0.358 61.438 1.00 90.81 166 LEU A O 1
ATOM 1245 N N . SER A 1 167 ? -17.742 2.153 61.813 1.00 87.19 167 SER A N 1
ATOM 1246 C CA . SER A 1 167 ? -17.650 2.676 60.447 1.00 87.19 167 SER A CA 1
ATOM 1247 C C . SER A 1 167 ? -16.210 2.961 60.006 1.00 87.19 167 SER A C 1
ATOM 1249 O O . SER A 1 167 ? -15.898 2.782 58.828 1.00 87.19 167 SER A O 1
ATOM 1251 N N . GLY A 1 168 ? -15.317 3.306 60.941 1.00 83.50 168 GLY A N 1
ATOM 1252 C CA . GLY A 1 168 ? -13.893 3.530 60.674 1.00 83.50 168 GLY A CA 1
ATOM 1253 C C . GLY A 1 168 ? -13.143 2.290 60.171 1.00 83.50 168 GLY A C 1
ATOM 1254 O O . GLY A 1 168 ? -12.149 2.436 59.459 1.00 83.50 168 GLY A O 1
ATOM 1255 N N . LEU A 1 169 ? -13.653 1.079 60.434 1.00 84.81 169 LEU A N 1
ATOM 1256 C CA . LEU A 1 169 ? -13.086 -0.186 59.944 1.00 84.81 169 LEU A CA 1
ATOM 1257 C C . LEU A 1 169 ? -13.356 -0.445 58.456 1.00 84.81 169 LEU A C 1
ATOM 1259 O O . LEU A 1 169 ? -12.724 -1.319 57.870 1.00 84.81 169 LEU A O 1
ATOM 1263 N N . ASN A 1 170 ? -14.264 0.311 57.829 1.00 83.19 170 ASN A N 1
ATOM 1264 C CA . ASN A 1 170 ? -14.503 0.227 56.385 1.00 83.19 170 ASN A CA 1
ATOM 1265 C C . ASN A 1 170 ? -13.425 0.974 55.567 1.00 83.19 170 ASN A C 1
ATOM 1267 O O . ASN A 1 170 ? -13.459 0.952 54.336 1.00 83.19 170 ASN A O 1
ATOM 1271 N N . THR A 1 171 ? -12.477 1.649 56.227 1.00 82.75 171 THR A N 1
ATOM 1272 C CA . THR A 1 171 ? -11.382 2.371 55.567 1.00 82.75 171 THR A CA 1
ATOM 1273 C C . THR A 1 171 ? -10.360 1.387 54.988 1.00 82.75 171 THR A C 1
ATOM 1275 O O . THR A 1 171 ? -9.940 0.439 55.653 1.00 82.75 171 THR A O 1
ATOM 1278 N N . TYR A 1 172 ? -9.938 1.610 53.739 1.00 72.50 172 TYR A N 1
ATOM 1279 C CA . TYR A 1 172 ? -8.957 0.764 53.050 1.00 72.50 172 TYR A CA 1
ATOM 1280 C C . TYR A 1 172 ? -7.645 0.656 53.848 1.00 72.50 172 TYR A C 1
ATOM 1282 O O . TYR A 1 172 ? -7.027 1.670 54.162 1.00 72.50 172 TYR A O 1
ATOM 1290 N N . GLY A 1 173 ? -7.199 -0.575 54.123 1.00 77.44 173 GLY A N 1
ATOM 1291 C CA . GLY A 1 173 ? -5.897 -0.860 54.744 1.00 77.44 173 GLY A CA 1
ATOM 1292 C C . GLY A 1 173 ? -5.936 -1.329 56.203 1.00 77.44 173 GLY A C 1
ATOM 1293 O O . GLY A 1 173 ? -4.897 -1.723 56.726 1.00 77.44 173 GLY A O 1
ATOM 1294 N N . VAL A 1 174 ? -7.104 -1.352 56.852 1.00 78.69 174 VAL A N 1
ATOM 1295 C CA . VAL A 1 174 ? -7.241 -1.887 58.216 1.00 78.69 174 VAL A CA 1
ATOM 1296 C C . VAL A 1 174 ? -7.440 -3.404 58.169 1.00 78.69 174 VAL A C 1
ATOM 1298 O O . VAL A 1 174 ? -8.383 -3.897 57.550 1.00 78.69 174 VAL A O 1
ATOM 1301 N N . ASN A 1 175 ? -6.566 -4.169 58.831 1.00 81.88 175 ASN A N 1
ATOM 1302 C CA . ASN A 1 175 ? -6.736 -5.618 58.949 1.00 81.88 175 ASN A CA 1
ATOM 1303 C C . ASN A 1 175 ? -7.771 -5.949 60.039 1.00 81.88 175 ASN A C 1
ATOM 1305 O O . ASN A 1 175 ? -7.455 -6.053 61.224 1.00 81.88 175 ASN A O 1
ATOM 1309 N N . VAL A 1 176 ? -9.026 -6.106 59.620 1.00 81.00 176 VAL A N 1
ATOM 1310 C CA . VAL A 1 176 ? -10.170 -6.327 60.517 1.00 81.00 176 VAL A CA 1
ATOM 1311 C C . VAL A 1 176 ? -10.122 -7.690 61.226 1.00 81.00 176 VAL A C 1
ATOM 1313 O O . VAL A 1 176 ? -10.727 -7.847 62.288 1.00 81.00 176 VAL A O 1
ATOM 1316 N N . GLU A 1 177 ? -9.387 -8.676 60.698 1.00 83.62 177 GLU A N 1
ATOM 1317 C CA . GLU A 1 177 ? -9.293 -10.004 61.327 1.00 83.62 177 GLU A CA 1
ATOM 1318 C C . GLU A 1 177 ? -8.657 -9.948 62.718 1.00 83.62 177 GLU A C 1
ATOM 1320 O O . GLU A 1 177 ? -9.075 -10.693 63.603 1.00 83.62 177 GLU A O 1
ATOM 1325 N N . TYR A 1 178 ? -7.722 -9.021 62.945 1.00 83.25 178 TYR A N 1
ATOM 1326 C CA . TYR A 1 178 ? -7.062 -8.864 64.243 1.00 83.25 178 TYR A CA 1
ATOM 1327 C C . TYR A 1 178 ? -7.964 -8.209 65.302 1.00 83.25 178 TYR A C 1
ATOM 1329 O O . TYR A 1 178 ? -7.871 -8.526 66.485 1.00 83.25 178 TYR A O 1
ATOM 1337 N N . LEU A 1 179 ? -8.870 -7.319 64.885 1.00 83.94 179 LEU A N 1
ATOM 1338 C CA . LEU A 1 179 ? -9.741 -6.567 65.797 1.00 83.94 179 LEU A CA 1
ATOM 1339 C C . LEU A 1 179 ? -11.038 -7.308 66.138 1.00 83.94 179 LEU A C 1
ATOM 1341 O O . LEU A 1 179 ? -11.652 -7.041 67.170 1.00 83.94 179 LEU A O 1
ATOM 1345 N N . ARG A 1 180 ? -11.460 -8.268 65.306 1.00 87.00 180 ARG A N 1
ATOM 1346 C CA . ARG A 1 180 ? -12.715 -9.008 65.506 1.00 87.00 180 ARG A CA 1
ATOM 1347 C C . ARG A 1 180 ? -12.828 -9.663 66.897 1.00 87.00 180 ARG A C 1
ATOM 1349 O O . ARG A 1 180 ? -13.882 -9.489 67.507 1.00 87.00 180 ARG A O 1
ATOM 1356 N N . PRO A 1 181 ? -11.813 -10.368 67.439 1.00 89.06 181 PRO A N 1
ATOM 1357 C CA . PRO A 1 181 ? -11.911 -10.967 68.772 1.00 89.06 181 PRO A CA 1
ATOM 1358 C C . PRO A 1 181 ? -12.094 -9.922 69.880 1.00 89.06 181 PRO A C 1
ATOM 1360 O O . PRO A 1 181 ? -12.908 -10.120 70.777 1.00 89.06 181 PRO A O 1
ATOM 1363 N N . GLN A 1 182 ? -11.401 -8.783 69.778 1.00 90.19 182 GLN A N 1
ATOM 1364 C CA . GLN A 1 182 ? -11.495 -7.686 70.747 1.00 90.19 182 GLN A CA 1
ATOM 1365 C C . GLN A 1 182 ? -12.880 -7.027 70.722 1.00 90.19 182 GLN A C 1
ATOM 1367 O O . GLN A 1 182 ? -13.450 -6.738 71.769 1.00 90.19 182 GLN A O 1
ATOM 1372 N N . LEU A 1 183 ? -13.465 -6.840 69.535 1.00 88.50 183 LEU A N 1
ATOM 1373 C CA . LEU A 1 183 ? -14.813 -6.284 69.387 1.00 88.50 183 LEU A CA 1
ATOM 1374 C C . LEU A 1 183 ? -15.901 -7.219 69.928 1.00 88.50 183 LEU A C 1
ATOM 1376 O O . LEU A 1 183 ? -16.860 -6.756 70.547 1.00 88.50 183 LEU A O 1
ATOM 1380 N N . VAL A 1 184 ? -15.755 -8.530 69.711 1.00 89.00 184 VAL A N 1
ATOM 1381 C CA . VAL A 1 184 ? -16.673 -9.534 70.269 1.00 89.00 184 VAL A CA 1
ATOM 1382 C C . VAL A 1 184 ? -16.584 -9.546 71.794 1.00 89.00 184 VAL A C 1
ATOM 1384 O O . VAL A 1 184 ? -17.622 -9.524 72.459 1.00 89.00 184 VAL A O 1
ATOM 1387 N N . GLU A 1 185 ? -15.370 -9.515 72.348 1.00 90.88 185 GLU A N 1
ATOM 1388 C CA . GLU A 1 185 ? -15.179 -9.481 73.798 1.00 90.88 185 GLU A CA 1
ATOM 1389 C C . GLU A 1 185 ? -15.709 -8.177 74.402 1.00 90.88 185 GLU A C 1
ATOM 1391 O O . GLU A 1 185 ? -16.421 -8.218 75.401 1.00 90.88 185 GLU A O 1
ATOM 1396 N N . LEU A 1 186 ? -15.498 -7.028 73.751 1.00 90.56 186 LEU A N 1
ATOM 1397 C CA . LEU A 1 186 ? -16.096 -5.763 74.182 1.00 90.56 186 LEU A CA 1
ATOM 1398 C C . LEU A 1 186 ? -17.616 -5.836 74.223 1.00 90.56 186 LEU A C 1
ATOM 1400 O O . LEU A 1 186 ? -18.219 -5.409 75.203 1.00 90.56 186 LEU A O 1
ATOM 1404 N N . HIS A 1 187 ? -18.252 -6.373 73.181 1.00 87.50 187 HIS A N 1
ATOM 1405 C CA . HIS A 1 187 ? -19.706 -6.490 73.161 1.00 87.50 187 HIS A CA 1
ATOM 1406 C C . HIS A 1 187 ? -20.220 -7.366 74.310 1.00 87.50 187 HIS A C 1
ATOM 1408 O O . HIS A 1 187 ? -21.215 -7.030 74.955 1.00 87.50 187 HIS A O 1
ATOM 1414 N N . LYS A 1 188 ? -19.527 -8.474 74.585 1.00 88.81 188 LYS A N 1
ATOM 1415 C CA . LYS A 1 188 ? -19.853 -9.393 75.676 1.00 88.81 188 LYS A CA 1
ATOM 1416 C C . LYS A 1 188 ? -19.685 -8.727 77.044 1.00 88.81 188 LYS A C 1
ATOM 1418 O O . LYS A 1 188 ? -20.626 -8.743 77.833 1.00 88.81 188 LYS A O 1
ATOM 1423 N N . VAL A 1 189 ? -18.545 -8.082 77.288 1.00 89.62 189 VAL A N 1
ATOM 1424 C CA . VAL A 1 189 ? -18.253 -7.391 78.551 1.00 89.62 189 VAL A CA 1
ATOM 1425 C C . VAL A 1 189 ? -19.206 -6.216 78.767 1.00 89.62 189 VAL A C 1
ATOM 1427 O O . VAL A 1 189 ? -19.700 -6.025 79.875 1.00 89.62 189 VAL A O 1
ATOM 1430 N N . LEU A 1 190 ? -19.547 -5.461 77.717 1.00 87.31 190 LEU A N 1
ATOM 1431 C CA . LEU A 1 190 ? -20.546 -4.397 77.818 1.00 87.31 190 LEU A CA 1
ATOM 1432 C C . LEU A 1 190 ? -21.921 -4.945 78.221 1.00 87.31 190 LEU A C 1
ATOM 1434 O O . LEU A 1 190 ? -22.570 -4.344 79.070 1.00 87.31 190 LEU A O 1
ATOM 1438 N N . ARG A 1 191 ? -22.358 -6.089 77.677 1.00 83.25 191 ARG A N 1
ATOM 1439 C CA . ARG A 1 191 ? -23.619 -6.731 78.101 1.00 83.25 191 ARG A CA 1
ATOM 1440 C C . ARG A 1 191 ? -23.577 -7.270 79.529 1.00 83.25 191 ARG A C 1
ATOM 1442 O O . ARG A 1 191 ? -24.613 -7.316 80.184 1.00 83.25 191 ARG A O 1
ATOM 1449 N N . GLU A 1 192 ? -22.413 -7.705 79.993 1.00 85.94 192 GLU A N 1
ATOM 1450 C CA . GLU A 1 192 ? -22.230 -8.231 81.346 1.00 85.94 192 GLU A CA 1
ATOM 1451 C C . GLU A 1 192 ? -22.228 -7.106 82.390 1.00 85.94 192 GLU A C 1
ATOM 1453 O O . GLU A 1 192 ? -22.953 -7.168 83.381 1.00 85.94 192 GLU A O 1
ATOM 1458 N N . ILE A 1 193 ? -21.464 -6.039 82.139 1.00 85.62 193 ILE A N 1
ATOM 1459 C CA . ILE A 1 193 ? -21.350 -4.883 83.040 1.00 85.62 193 ILE A CA 1
ATOM 1460 C C . ILE A 1 193 ? -22.646 -4.065 83.058 1.00 85.62 193 ILE A C 1
ATOM 1462 O O . ILE A 1 193 ? -23.039 -3.512 84.094 1.00 85.62 193 ILE A O 1
ATOM 1466 N N . PHE A 1 194 ? -23.313 -3.965 81.911 1.00 79.69 194 PHE A N 1
ATOM 1467 C CA . PHE A 1 194 ? -24.607 -3.320 81.779 1.00 79.69 194 PHE A CA 1
ATOM 1468 C C . PHE A 1 194 ? -25.682 -4.385 81.588 1.00 79.69 194 PHE A C 1
ATOM 1470 O O . PHE A 1 194 ? -26.135 -4.629 80.472 1.00 79.69 194 PHE A O 1
ATOM 1477 N N . THR A 1 195 ? -26.092 -5.013 82.694 1.00 68.00 195 THR A N 1
ATOM 1478 C CA . THR A 1 195 ? -27.169 -6.010 82.711 1.00 68.00 195 THR A CA 1
ATOM 1479 C C . THR A 1 195 ? -28.413 -5.475 81.987 1.00 68.00 195 THR A C 1
ATOM 1481 O O . THR A 1 195 ? -29.016 -4.508 82.470 1.00 68.00 195 THR A O 1
ATOM 1484 N N . PRO A 1 196 ? -28.837 -6.072 80.857 1.00 53.69 196 PRO A N 1
ATOM 1485 C CA . PRO A 1 196 ? -30.132 -5.770 80.268 1.00 53.69 196 PRO A CA 1
ATOM 1486 C C . PRO A 1 196 ? -31.202 -6.334 81.204 1.00 53.69 196 PRO A C 1
ATOM 1488 O O . PRO A 1 196 ? -31.255 -7.544 81.419 1.00 53.69 196 PRO A O 1
ATOM 1491 N N . GLN A 1 197 ? -32.021 -5.477 81.818 1.00 52.12 197 GLN A N 1
ATOM 1492 C CA . GLN A 1 197 ? -33.089 -5.979 82.676 1.00 52.12 197 GLN A CA 1
ATOM 1493 C C . GLN A 1 197 ? -34.328 -6.369 81.874 1.00 52.12 197 GLN A C 1
ATOM 1495 O O . GLN A 1 197 ? -34.904 -5.581 81.124 1.00 52.12 197 GLN A O 1
ATOM 1500 N N . ASP A 1 198 ? -34.720 -7.613 82.127 1.00 47.75 198 ASP A N 1
ATOM 1501 C CA . ASP A 1 198 ? -36.012 -8.217 81.867 1.00 47.75 198 ASP A CA 1
ATOM 1502 C C . ASP A 1 198 ? -37.111 -7.414 82.592 1.00 47.75 198 ASP A C 1
ATOM 1504 O O . ASP A 1 198 ? -37.072 -7.208 83.808 1.00 47.75 198 ASP A O 1
ATOM 1508 N N . ILE A 1 199 ? -38.103 -6.940 81.836 1.00 49.50 199 ILE A N 1
ATOM 1509 C CA . ILE A 1 199 ? -39.195 -6.044 82.281 1.00 49.50 199 ILE A CA 1
ATOM 1510 C C . ILE A 1 199 ? -40.101 -6.710 83.352 1.00 49.50 199 ILE A C 1
ATOM 1512 O O . ILE A 1 199 ? -40.967 -6.077 83.957 1.00 49.50 199 ILE A O 1
ATOM 1516 N N . SER A 1 200 ? -39.884 -7.992 83.640 1.00 46.59 200 SER A N 1
ATOM 1517 C CA . SER A 1 200 ? -40.635 -8.820 84.584 1.00 46.59 200 SER A CA 1
ATOM 1518 C C . SER A 1 200 ? -40.399 -8.488 86.068 1.00 46.59 200 SER A C 1
ATOM 1520 O O . SER A 1 200 ? -41.275 -8.770 86.883 1.00 46.59 200 SER A O 1
ATOM 1522 N N . LEU A 1 201 ? -39.296 -7.825 86.443 1.00 44.03 201 LEU A N 1
ATOM 1523 C CA . LEU A 1 201 ? -38.959 -7.560 87.857 1.00 44.03 201 LEU A CA 1
ATOM 1524 C C . LEU A 1 201 ? -39.498 -6.233 88.432 1.00 44.03 201 LEU A C 1
ATOM 1526 O O . LEU A 1 201 ? -39.450 -6.031 89.645 1.00 44.03 201 LEU A O 1
ATOM 1530 N N . LEU A 1 202 ? -40.086 -5.355 87.610 1.00 44.66 202 LEU A N 1
ATOM 1531 C CA . LEU A 1 202 ? -40.689 -4.086 88.064 1.00 44.66 202 LEU A CA 1
ATOM 1532 C C . LEU A 1 202 ? -42.161 -4.212 88.505 1.00 44.66 202 LEU A C 1
ATOM 1534 O O . LEU A 1 202 ? -42.721 -3.262 89.046 1.00 44.66 202 LEU A O 1
ATOM 1538 N N . LYS A 1 203 ? -42.791 -5.384 88.334 1.00 43.81 203 LYS A N 1
ATOM 1539 C CA . LYS A 1 203 ? -44.191 -5.631 88.740 1.00 43.81 203 LYS A CA 1
ATOM 1540 C C . LYS A 1 203 ? -44.373 -6.101 90.191 1.00 43.81 203 LYS A C 1
ATOM 1542 O O . LYS A 1 203 ? -45.505 -6.183 90.651 1.00 43.81 203 LYS A O 1
ATOM 1547 N N . ALA A 1 204 ? -43.301 -6.386 90.931 1.00 42.72 204 ALA A N 1
ATOM 1548 C CA . ALA A 1 204 ? -43.386 -7.062 92.233 1.00 42.72 204 ALA A CA 1
ATOM 1549 C C . ALA A 1 204 ? -43.384 -6.133 93.469 1.00 42.72 204 ALA A C 1
ATOM 1551 O O . ALA A 1 204 ? -43.225 -6.614 94.588 1.00 42.72 204 ALA A O 1
ATOM 1552 N N . LYS A 1 205 ? -43.536 -4.809 93.307 1.00 42.91 205 LYS A N 1
ATOM 1553 C CA . LYS A 1 205 ? -43.320 -3.839 94.401 1.00 42.91 205 LYS A CA 1
ATOM 1554 C C . LYS A 1 205 ? -44.489 -2.873 94.643 1.00 42.91 205 LYS A C 1
ATOM 1556 O O . LYS A 1 205 ? -44.275 -1.681 94.831 1.00 42.91 205 LYS A O 1
ATOM 1561 N N . ALA A 1 206 ? -45.717 -3.392 94.651 1.00 40.19 206 ALA A N 1
ATOM 1562 C CA . ALA A 1 206 ? -46.907 -2.649 95.077 1.00 40.19 206 ALA A CA 1
ATOM 1563 C C . ALA A 1 206 ? -47.912 -3.580 95.787 1.00 40.19 206 ALA A C 1
ATOM 1565 O O . ALA A 1 206 ? -48.912 -3.993 95.212 1.00 40.19 206 ALA A O 1
ATOM 1566 N N . GLY A 1 207 ? -47.609 -3.946 97.036 1.00 36.09 207 GLY A N 1
ATOM 1567 C CA . GLY A 1 207 ? -48.621 -4.352 98.023 1.00 36.09 207 GLY A CA 1
ATOM 1568 C C . GLY A 1 207 ? -48.957 -3.138 98.896 1.00 36.09 207 GLY A C 1
ATOM 1569 O O . GLY A 1 207 ? -48.144 -2.224 98.985 1.00 36.09 207 GLY A O 1
ATOM 1570 N N . GLY A 1 208 ? -50.096 -3.018 99.559 1.00 38.16 208 GLY A N 1
ATOM 1571 C CA . GLY A 1 208 ? -51.287 -3.847 99.720 1.00 38.16 208 GLY A CA 1
ATOM 1572 C C . GLY A 1 208 ? -52.224 -3.083 100.672 1.00 38.16 208 GLY A C 1
ATOM 1573 O O . GLY A 1 208 ? -51.757 -2.169 101.345 1.00 38.16 208 GLY A O 1
ATOM 1574 N N . ASP A 1 209 ? -53.515 -3.423 100.730 1.00 39.72 209 ASP A N 1
ATOM 1575 C CA . ASP A 1 209 ? -54.350 -3.097 101.897 1.00 39.72 209 ASP A CA 1
ATOM 1576 C C . ASP A 1 209 ? -55.610 -3.978 101.961 1.00 39.72 209 ASP A C 1
ATOM 1578 O O . ASP A 1 209 ? -56.240 -4.292 100.947 1.00 39.72 209 ASP A O 1
ATOM 1582 N N . VAL A 1 210 ? -55.941 -4.416 103.176 1.00 50.88 210 VAL A N 1
ATOM 1583 C CA . VAL A 1 210 ? -56.760 -5.607 103.501 1.00 50.88 210 VAL A CA 1
ATOM 1584 C C . VAL A 1 210 ? -58.277 -5.377 103.381 1.00 50.88 210 VAL A C 1
ATOM 1586 O O . VAL A 1 210 ? -59.069 -6.312 103.468 1.00 50.88 210 VAL A O 1
ATOM 1589 N N . GLU A 1 211 ? -58.717 -4.165 103.050 1.00 46.34 211 GLU A N 1
ATOM 1590 C CA . GLU A 1 211 ? -60.128 -3.882 102.740 1.00 46.34 211 GLU A CA 1
ATOM 1591 C C . GLU A 1 211 ? -60.463 -4.030 101.246 1.00 46.34 211 GLU A C 1
ATOM 1593 O O . GLU A 1 211 ? -61.624 -4.193 100.868 1.00 46.34 211 GLU A O 1
ATOM 1598 N N . ILE A 1 212 ? -59.439 -4.089 100.386 1.00 50.28 212 ILE A N 1
ATOM 1599 C CA . ILE A 1 212 ? -59.611 -4.369 98.958 1.00 50.28 212 ILE A CA 1
ATOM 1600 C C . ILE A 1 212 ? -59.860 -5.867 98.735 1.00 50.28 212 ILE A C 1
ATOM 1602 O O . ILE A 1 212 ? -60.393 -6.228 97.704 1.00 50.28 212 ILE A O 1
ATOM 1606 N N . GLN A 1 213 ? -59.573 -6.758 99.689 1.00 45.53 213 GLN A N 1
ATOM 1607 C CA . GLN A 1 213 ? -59.681 -8.218 99.519 1.00 45.53 213 GLN A CA 1
ATOM 1608 C C . GLN A 1 213 ? -61.107 -8.712 99.231 1.00 45.53 213 GLN A C 1
ATOM 1610 O O . GLN A 1 213 ? -61.304 -9.555 98.365 1.00 45.53 213 GLN A O 1
ATOM 1615 N N . LYS A 1 214 ? -62.128 -8.094 99.833 1.00 46.88 214 LYS A N 1
ATOM 1616 C CA . LYS A 1 214 ? -63.533 -8.370 99.479 1.00 46.88 214 LYS A CA 1
ATOM 1617 C C . LYS A 1 214 ? -63.946 -7.755 98.147 1.00 46.88 214 LYS A C 1
ATOM 1619 O O . LYS A 1 214 ? -64.776 -8.314 97.432 1.00 46.88 214 LYS A O 1
ATOM 1624 N N . HIS A 1 215 ? -63.359 -6.610 97.801 1.00 49.03 215 HIS A N 1
ATOM 1625 C CA . HIS A 1 215 ? -63.536 -6.039 96.475 1.00 49.03 215 HIS A CA 1
ATOM 1626 C C . HIS A 1 215 ? -62.794 -6.869 95.424 1.00 49.03 215 HIS A C 1
ATOM 1628 O O . HIS A 1 215 ? -63.303 -6.977 94.322 1.00 49.03 215 HIS A O 1
ATOM 1634 N N . TYR A 1 216 ? -61.670 -7.503 95.769 1.00 49.38 216 TYR A N 1
ATOM 1635 C CA . TYR A 1 216 ? -60.912 -8.432 94.945 1.00 49.38 216 TYR A CA 1
ATOM 1636 C C . TYR A 1 216 ? -61.639 -9.744 94.775 1.00 49.38 216 TYR A C 1
ATOM 1638 O O . TYR A 1 216 ? -61.597 -10.205 93.669 1.00 49.38 216 TYR A O 1
ATOM 1646 N N . GLU A 1 217 ? -62.370 -10.295 95.741 1.00 52.12 217 GLU A N 1
ATOM 1647 C CA . GLU A 1 217 ? -63.130 -11.540 95.525 1.00 52.12 217 GLU A CA 1
ATOM 1648 C C . GLU A 1 217 ? -64.306 -11.346 94.546 1.00 52.12 217 GLU A C 1
ATOM 1650 O O . GLU A 1 217 ? -64.525 -12.153 93.641 1.00 52.12 217 GLU A O 1
ATOM 1655 N N . ILE A 1 218 ? -65.045 -10.233 94.666 1.00 58.50 218 ILE A N 1
ATOM 1656 C CA . ILE A 1 218 ? -66.118 -9.875 93.716 1.00 58.50 218 ILE A CA 1
ATOM 1657 C C . ILE A 1 218 ? -65.519 -9.487 92.364 1.00 58.50 218 ILE A C 1
ATOM 1659 O O . ILE A 1 218 ? -65.985 -9.937 91.316 1.00 58.50 218 ILE A O 1
ATOM 1663 N N . ARG A 1 219 ? -64.446 -8.694 92.382 1.00 52.22 219 ARG A N 1
ATOM 1664 C CA . ARG A 1 219 ? -63.701 -8.341 91.182 1.00 52.22 219 ARG A CA 1
ATOM 1665 C C . ARG A 1 219 ? -62.958 -9.547 90.623 1.00 52.22 219 ARG A C 1
ATOM 1667 O O . ARG A 1 219 ? -62.755 -9.519 89.441 1.00 52.22 219 ARG A O 1
ATOM 1674 N N . GLU A 1 220 ? -62.619 -10.598 91.365 1.00 57.44 220 GLU A N 1
ATOM 1675 C CA . GLU A 1 220 ? -61.977 -11.854 90.924 1.00 57.44 220 GLU A CA 1
ATOM 1676 C C . GLU A 1 220 ? -63.011 -12.780 90.321 1.00 57.44 220 GLU A C 1
ATOM 1678 O O . GLU A 1 220 ? -62.685 -13.501 89.392 1.00 57.44 220 GLU A O 1
ATOM 1683 N N . ALA A 1 221 ? -64.261 -12.748 90.782 1.00 65.12 221 ALA A N 1
ATOM 1684 C CA . ALA A 1 221 ? -65.361 -13.436 90.121 1.00 65.12 221 ALA A CA 1
ATOM 1685 C C . ALA A 1 221 ? -65.749 -12.731 88.806 1.00 65.12 221 ALA A C 1
ATOM 1687 O O . ALA A 1 221 ? -65.931 -13.389 87.777 1.00 65.12 221 ALA A O 1
ATOM 1688 N N . GLU A 1 222 ? -65.818 -11.394 88.797 1.00 64.50 222 GLU A N 1
ATOM 1689 C CA . GLU A 1 222 ? -66.002 -10.607 87.570 1.00 64.50 222 GLU A CA 1
ATOM 1690 C C . GLU A 1 222 ? -64.773 -10.651 86.661 1.00 64.50 222 GLU A C 1
ATOM 1692 O O . GLU A 1 22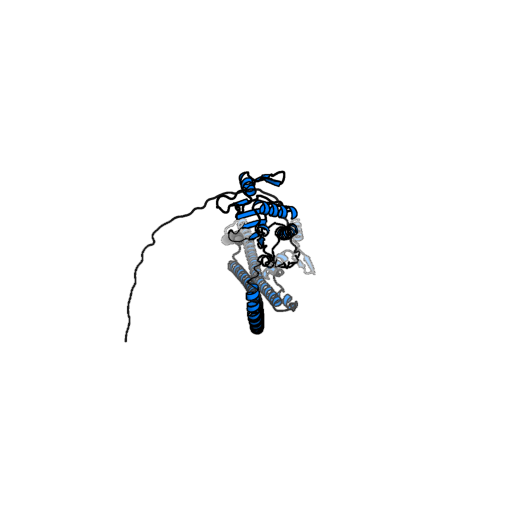2 ? -64.943 -10.767 85.454 1.00 64.50 222 GLU A O 1
ATOM 1697 N N . ILE A 1 223 ? -63.557 -10.639 87.210 1.00 67.12 223 ILE A N 1
ATOM 1698 C CA . ILE A 1 223 ? -62.291 -10.825 86.495 1.00 67.12 223 ILE A CA 1
ATOM 1699 C C . ILE A 1 223 ? -62.221 -12.255 85.996 1.00 67.12 223 ILE A C 1
ATOM 1701 O O . ILE A 1 223 ? -61.888 -12.393 84.850 1.00 67.12 223 ILE A O 1
ATOM 1705 N N . SER A 1 224 ? -62.641 -13.297 86.715 1.00 70.19 224 SER A N 1
ATOM 1706 C CA . SER A 1 224 ? -62.677 -14.683 86.205 1.00 70.19 224 SER A CA 1
ATOM 1707 C C . SER A 1 224 ? -63.687 -14.840 85.067 1.00 70.19 224 SER A C 1
ATOM 1709 O O . SER A 1 224 ? -63.477 -15.574 84.097 1.00 70.19 224 SER A O 1
ATOM 1711 N N . ARG A 1 225 ? -64.820 -14.132 85.140 1.00 76.00 225 ARG A N 1
ATOM 1712 C CA . ARG A 1 225 ? -65.810 -14.104 84.057 1.00 76.00 225 ARG A CA 1
ATOM 1713 C C . ARG A 1 225 ? -65.317 -13.282 82.867 1.00 76.00 225 ARG A C 1
ATOM 1715 O O . ARG A 1 225 ? -65.470 -13.713 81.729 1.00 76.00 225 ARG A O 1
ATOM 1722 N N . LEU A 1 226 ? -64.689 -12.138 83.114 1.00 74.75 226 LEU A N 1
ATOM 1723 C CA . LEU A 1 226 ? -64.009 -11.342 82.101 1.00 74.75 226 LEU A CA 1
ATOM 1724 C C . LEU A 1 226 ? -62.794 -12.082 81.554 1.00 74.75 226 LEU A C 1
ATOM 1726 O O . LEU A 1 226 ? -62.559 -11.969 80.376 1.00 74.75 226 LEU A O 1
ATOM 1730 N N . GLU A 1 227 ? -62.085 -12.890 82.326 1.00 75.75 227 GLU A N 1
ATOM 1731 C CA . GLU A 1 227 ? -60.916 -13.684 81.949 1.00 75.75 227 GLU A CA 1
ATOM 1732 C C . GLU A 1 227 ? -61.348 -14.883 81.141 1.00 75.75 227 GLU A C 1
ATOM 1734 O O . GLU A 1 227 ? -60.682 -15.203 80.178 1.00 75.75 227 GLU A O 1
ATOM 1739 N N . SER A 1 228 ? -62.470 -15.526 81.458 1.00 78.44 228 SER A N 1
ATOM 1740 C CA . SER A 1 228 ? -63.019 -16.595 80.620 1.00 78.44 228 SER A CA 1
ATOM 1741 C C . SER A 1 228 ? -63.624 -16.048 79.326 1.00 78.44 228 SER A C 1
ATOM 1743 O O . SER A 1 228 ? -63.493 -16.674 78.275 1.00 78.44 228 SER A O 1
ATOM 1745 N N . MET A 1 229 ? -64.234 -14.862 79.358 1.00 79.88 229 MET A N 1
ATOM 1746 C CA . MET A 1 229 ? -64.752 -14.187 78.168 1.00 79.88 229 MET A CA 1
ATOM 1747 C C . MET A 1 229 ? -63.625 -13.573 77.327 1.00 79.88 229 MET A C 1
ATOM 1749 O O . MET A 1 229 ? -63.667 -13.671 76.108 1.00 79.88 229 MET A O 1
ATOM 1753 N N . VAL A 1 230 ? -62.577 -13.039 77.956 1.00 77.62 230 VAL A N 1
ATOM 1754 C CA . VAL A 1 230 ? -61.321 -12.603 77.333 1.00 77.62 230 VAL A CA 1
ATOM 1755 C C . VAL A 1 230 ? -60.548 -13.815 76.857 1.00 77.62 230 VAL A C 1
ATOM 1757 O O . VAL A 1 230 ? -60.009 -13.739 75.775 1.00 77.62 230 VAL A O 1
ATOM 1760 N N . ALA A 1 231 ? -60.531 -14.952 77.547 1.00 80.56 231 ALA A N 1
ATOM 1761 C CA . ALA A 1 231 ? -59.888 -16.186 77.091 1.00 80.56 231 ALA A CA 1
ATOM 1762 C C . ALA A 1 231 ? -60.613 -16.762 75.876 1.00 80.56 231 ALA A C 1
ATOM 1764 O O . ALA A 1 231 ? -59.965 -17.218 74.945 1.00 80.56 231 ALA A O 1
ATOM 1765 N N . ARG A 1 232 ? -61.949 -16.696 75.835 1.00 81.50 232 ARG A N 1
ATOM 1766 C CA . ARG A 1 232 ? -62.730 -17.075 74.649 1.00 81.50 232 ARG A CA 1
ATOM 1767 C C . ARG A 1 232 ? -62.556 -16.082 73.510 1.00 81.50 232 ARG A C 1
ATOM 1769 O O . ARG A 1 232 ? -62.255 -16.510 72.409 1.00 81.50 232 ARG A O 1
ATOM 1776 N N . ALA A 1 233 ? -62.660 -14.781 73.767 1.00 81.81 233 ALA A N 1
ATOM 1777 C CA . ALA A 1 233 ? -62.460 -13.752 72.752 1.00 81.81 233 ALA A CA 1
ATOM 1778 C C . ALA A 1 233 ? -61.014 -13.737 72.243 1.00 81.81 233 ALA A C 1
ATOM 1780 O O . ALA A 1 233 ? -60.794 -13.607 71.052 1.00 81.81 233 ALA A O 1
ATOM 1781 N N . THR A 1 234 ? -60.017 -13.937 73.106 1.00 81.38 234 THR A N 1
ATOM 1782 C CA . THR A 1 234 ? -58.613 -14.087 72.699 1.00 81.38 234 THR A CA 1
ATOM 1783 C C . THR A 1 234 ? -58.390 -15.412 72.002 1.00 81.38 234 THR A C 1
ATOM 1785 O O . THR A 1 234 ? -57.694 -15.408 71.004 1.00 81.38 234 THR A O 1
ATOM 1788 N N . SER A 1 235 ? -58.998 -16.522 72.420 1.00 83.50 235 SER A N 1
ATOM 1789 C CA . SER A 1 235 ? -58.967 -17.793 71.679 1.00 83.50 235 SER A CA 1
ATOM 1790 C C . SER A 1 235 ? -59.573 -17.646 70.282 1.00 83.50 235 SER A C 1
ATOM 1792 O O . SER A 1 235 ? -59.027 -18.160 69.314 1.00 83.50 235 SER A O 1
ATOM 1794 N N . GLU A 1 236 ? -60.700 -16.957 70.158 1.00 87.44 236 GLU A N 1
ATOM 1795 C CA . GLU A 1 236 ? -61.405 -16.773 68.893 1.00 87.44 236 GLU A CA 1
ATOM 1796 C C . GLU A 1 236 ? -60.651 -15.788 67.996 1.00 87.44 236 GLU A C 1
ATOM 1798 O O . GLU A 1 236 ? -60.326 -16.132 66.865 1.00 87.44 236 GLU A O 1
ATOM 1803 N N . VAL A 1 237 ? -60.223 -14.639 68.529 1.00 85.88 237 VAL A N 1
ATOM 1804 C CA . VAL A 1 237 ? -59.372 -13.661 67.831 1.00 85.88 237 VAL A CA 1
ATOM 1805 C C . VAL A 1 237 ? -58.016 -14.255 67.468 1.00 85.88 237 VAL A C 1
ATOM 1807 O O . VAL A 1 237 ? -57.523 -13.984 66.383 1.00 85.88 237 VAL A O 1
ATOM 1810 N N . THR A 1 238 ? -57.404 -15.084 68.316 1.00 86.50 238 THR A N 1
ATOM 1811 C CA . THR A 1 238 ? -56.155 -15.778 67.960 1.00 86.50 238 THR A CA 1
ATOM 1812 C C . THR A 1 238 ? -56.406 -16.826 66.892 1.00 86.50 238 THR A C 1
ATOM 1814 O O . THR A 1 238 ? -55.611 -16.914 65.965 1.00 86.50 238 THR A O 1
ATOM 1817 N N . SER A 1 239 ? -57.516 -17.567 66.942 1.00 90.06 239 SER A N 1
ATOM 1818 C CA . SER A 1 239 ? -57.863 -18.525 65.888 1.00 90.06 239 SER A CA 1
ATOM 1819 C C . SER A 1 239 ? -58.156 -17.843 64.545 1.00 90.06 239 SER A C 1
ATOM 1821 O O . SER A 1 239 ? -57.691 -18.311 63.506 1.00 90.06 239 SER A O 1
ATOM 1823 N N . GLU A 1 240 ? -58.840 -16.699 64.561 1.00 91.62 240 GLU A N 1
ATOM 1824 C CA . GLU A 1 240 ? -59.160 -15.904 63.376 1.00 91.62 240 GLU A CA 1
ATOM 1825 C C . GLU A 1 240 ? -57.905 -15.197 62.846 1.00 91.62 240 GLU A C 1
ATOM 1827 O O . GLU A 1 240 ? -57.632 -15.227 61.649 1.00 91.62 240 GLU A O 1
ATOM 1832 N N . ALA A 1 241 ? -57.060 -14.657 63.732 1.00 87.12 241 ALA A N 1
ATOM 1833 C CA . ALA A 1 241 ? -55.761 -14.094 63.373 1.00 87.12 241 ALA A CA 1
ATOM 1834 C C . ALA A 1 241 ? -54.828 -15.158 62.781 1.00 87.12 241 ALA A C 1
ATOM 1836 O O . ALA A 1 241 ? -54.125 -14.872 61.816 1.00 87.12 241 ALA A O 1
ATOM 1837 N N . LEU A 1 242 ? -54.846 -16.390 63.302 1.00 91.50 242 LEU A N 1
ATOM 1838 C CA . LEU A 1 242 ? -54.116 -17.519 62.723 1.00 91.50 242 LEU A CA 1
ATOM 1839 C C . LEU A 1 242 ? -54.669 -17.889 61.343 1.00 91.50 242 LEU A C 1
ATOM 1841 O O . LEU A 1 242 ? -53.884 -18.126 60.432 1.00 91.50 242 LEU A O 1
ATOM 1845 N N . ARG A 1 243 ? -55.994 -17.888 61.146 1.00 92.12 243 ARG A N 1
ATOM 1846 C CA . ARG A 1 243 ? -56.608 -18.119 59.826 1.00 92.12 243 ARG A CA 1
ATOM 1847 C C . ARG A 1 243 ? -56.223 -17.049 58.812 1.00 92.12 243 ARG A C 1
ATOM 1849 O O . ARG A 1 243 ? -55.765 -17.401 57.730 1.00 92.12 243 ARG A O 1
ATOM 1856 N N . VAL A 1 244 ? -56.359 -15.773 59.172 1.00 92.44 244 VAL A N 1
ATOM 1857 C CA . VAL A 1 244 ? -55.999 -14.629 58.318 1.00 92.44 244 VAL A CA 1
ATOM 1858 C C . VAL A 1 244 ? -54.506 -14.636 58.005 1.00 92.44 244 VAL A C 1
ATOM 1860 O O . VAL A 1 244 ? -54.104 -14.404 56.865 1.00 92.44 244 VAL A O 1
ATOM 1863 N N . ARG A 1 245 ? -53.668 -14.952 58.997 1.00 91.94 245 ARG A N 1
ATOM 1864 C CA . ARG A 1 245 ? -52.228 -15.101 58.798 1.00 91.94 245 ARG A CA 1
ATOM 1865 C C . ARG A 1 245 ? -51.919 -16.250 57.841 1.00 91.94 245 ARG A C 1
ATOM 1867 O O . ARG A 1 245 ? -51.151 -16.045 56.910 1.00 91.94 245 ARG A O 1
ATOM 1874 N N . ASN A 1 246 ? -52.541 -17.413 58.021 1.00 93.88 246 ASN A N 1
ATOM 1875 C CA . ASN A 1 246 ? -52.342 -18.560 57.137 1.00 93.88 246 ASN A CA 1
ATOM 1876 C C . ASN A 1 246 ? -52.806 -18.254 55.704 1.00 93.88 246 ASN A C 1
ATOM 1878 O O . ASN A 1 246 ? -52.107 -18.602 54.759 1.00 93.88 246 ASN A O 1
ATOM 1882 N N . SER A 1 247 ? -53.942 -17.568 55.517 1.00 94.62 247 SER A N 1
ATOM 1883 C CA . SER A 1 247 ? -54.398 -17.167 54.178 1.00 94.62 247 SER A CA 1
ATOM 1884 C C . SER A 1 247 ? -53.472 -16.136 53.533 1.00 94.62 247 SER A C 1
ATOM 1886 O O . SER A 1 247 ? -53.180 -16.248 52.346 1.00 94.62 247 SER A O 1
ATOM 1888 N N . LEU A 1 248 ? -52.961 -15.170 54.304 1.00 94.88 248 LEU A N 1
ATOM 1889 C CA . LEU A 1 248 ? -51.975 -14.202 53.820 1.00 94.88 248 LEU A CA 1
ATOM 1890 C C . LEU A 1 248 ? -50.661 -14.888 53.445 1.00 94.88 248 LEU A C 1
ATOM 1892 O O . LEU A 1 248 ? -50.129 -14.611 52.378 1.00 94.88 248 LEU A O 1
ATOM 1896 N N . GLU A 1 249 ? -50.146 -15.793 54.278 1.00 95.62 249 GLU A N 1
ATOM 1897 C CA . GLU A 1 249 ? -48.936 -16.566 53.975 1.00 95.62 249 GLU A CA 1
ATOM 1898 C C . GLU A 1 249 ? -49.115 -17.403 52.700 1.00 95.62 249 GLU A C 1
ATOM 1900 O O . GLU A 1 249 ? -48.220 -17.438 51.855 1.00 95.62 249 GLU A O 1
ATOM 1905 N N . GLU A 1 250 ? -50.287 -18.008 52.509 1.00 96.75 250 GLU A N 1
ATOM 1906 C CA . GLU A 1 250 ? -50.635 -18.771 51.309 1.00 96.75 250 GLU A CA 1
ATOM 1907 C C . GLU A 1 250 ? -50.698 -17.874 50.053 1.00 96.75 250 GLU A C 1
ATOM 1909 O O . GLU A 1 250 ? -50.154 -18.231 49.005 1.00 96.75 250 GLU A O 1
ATOM 1914 N N . GLU A 1 251 ? -51.307 -16.686 50.143 1.00 95.69 251 GLU A N 1
ATOM 1915 C CA . GLU A 1 251 ? -51.333 -15.695 49.056 1.00 95.69 251 GLU A CA 1
ATOM 1916 C C . GLU A 1 251 ? -49.944 -15.135 48.737 1.00 95.69 251 GLU A C 1
ATOM 1918 O O . GLU A 1 251 ? -49.578 -15.015 47.564 1.00 95.69 251 GLU A O 1
ATOM 1923 N N . PHE A 1 252 ? -49.151 -14.820 49.764 1.00 95.94 252 PHE A N 1
ATOM 1924 C CA . PHE A 1 252 ? -47.770 -14.367 49.611 1.00 95.94 252 PHE A CA 1
ATOM 1925 C C . PHE A 1 252 ? -46.909 -15.445 48.963 1.00 95.94 252 PHE A C 1
ATOM 1927 O O . PHE A 1 252 ? -46.141 -15.131 48.054 1.00 95.94 252 PHE A O 1
ATOM 1934 N N . ARG A 1 253 ? -47.067 -16.713 49.364 1.00 96.31 253 ARG A N 1
ATOM 1935 C CA . ARG A 1 253 ? -46.365 -17.837 48.738 1.00 96.31 253 ARG A CA 1
ATOM 1936 C C . ARG A 1 253 ? -46.734 -17.948 47.262 1.00 96.31 253 ARG A C 1
ATOM 1938 O O . ARG A 1 253 ? -45.837 -17.992 46.427 1.00 96.31 253 ARG A O 1
ATOM 1945 N N . LYS A 1 254 ? -48.027 -17.891 46.928 1.00 96.75 254 LYS A N 1
ATOM 1946 C CA . LYS A 1 254 ? -48.499 -17.930 45.534 1.00 96.75 254 LYS A CA 1
ATOM 1947 C C . LYS A 1 254 ? -47.955 -16.769 44.702 1.00 96.75 254 LYS A C 1
ATOM 1949 O O . LYS A 1 254 ? -47.462 -17.012 43.607 1.00 96.75 254 LYS A O 1
ATOM 1954 N N . ARG A 1 255 ? -47.993 -15.534 45.218 1.00 95.19 255 ARG A N 1
ATOM 1955 C CA . ARG A 1 255 ? -47.437 -14.356 44.525 1.00 95.19 255 ARG A CA 1
ATOM 1956 C C . ARG A 1 255 ? -45.928 -14.456 44.330 1.00 95.19 255 ARG A C 1
ATOM 1958 O O . ARG A 1 255 ? -45.434 -14.114 43.260 1.00 95.19 255 ARG A O 1
ATOM 1965 N N . ASN A 1 256 ? -45.198 -14.936 45.334 1.00 95.81 256 ASN A N 1
ATOM 1966 C CA . ASN A 1 256 ? -43.762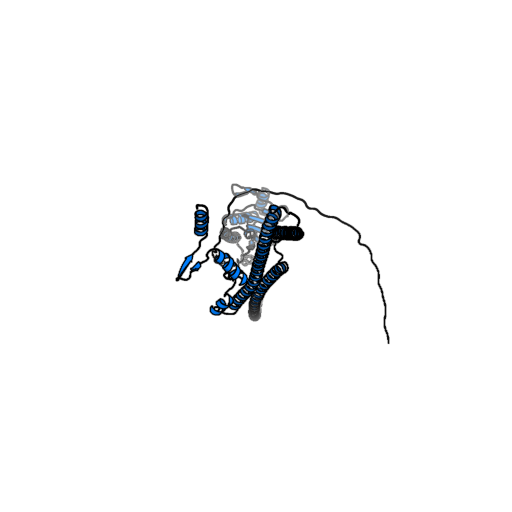 -15.163 45.194 1.00 95.81 256 ASN A CA 1
ATOM 1967 C C . ASN A 1 256 ? -43.470 -16.239 44.148 1.00 95.81 256 ASN A C 1
ATOM 1969 O O . ASN A 1 256 ? -42.588 -16.049 43.321 1.00 95.81 256 ASN A O 1
ATOM 1973 N N . GLU A 1 257 ? -44.218 -17.341 44.136 1.00 97.25 257 GLU A N 1
ATOM 1974 C CA . GLU A 1 257 ? -44.051 -18.388 43.127 1.00 97.25 257 GLU A CA 1
ATOM 1975 C C . GLU A 1 257 ? -44.367 -17.899 41.708 1.00 97.25 257 GLU A C 1
ATOM 1977 O O . GLU A 1 257 ? -43.651 -18.265 40.776 1.00 97.25 257 GLU A O 1
ATOM 1982 N N . THR A 1 258 ? -45.407 -17.078 41.519 1.00 97.00 258 THR A N 1
ATOM 1983 C CA . THR A 1 258 ? -45.721 -16.496 40.203 1.00 97.00 258 THR A CA 1
ATOM 1984 C C . THR A 1 258 ? -44.649 -15.510 39.758 1.00 97.00 258 THR A C 1
ATOM 1986 O O . THR A 1 258 ? -44.184 -15.608 38.629 1.00 97.00 258 THR A O 1
ATOM 1989 N N . LEU A 1 259 ? -44.187 -14.627 40.650 1.00 97.00 259 LEU A N 1
ATOM 1990 C CA . LEU A 1 259 ? -43.113 -13.678 40.342 1.00 97.00 259 LEU A CA 1
ATOM 1991 C C . LEU A 1 259 ? -41.799 -14.392 40.009 1.00 97.00 259 LEU A C 1
ATOM 1993 O O . LEU A 1 259 ? -41.104 -13.999 39.078 1.00 97.00 259 LEU A O 1
ATOM 1997 N N . LEU A 1 260 ? -41.459 -15.460 40.736 1.00 97.25 260 LEU A N 1
ATOM 1998 C CA . LEU A 1 260 ? -40.273 -16.264 40.439 1.00 97.25 260 LEU A CA 1
ATOM 1999 C C . LEU A 1 260 ? -40.376 -16.933 39.064 1.00 97.25 260 LEU A C 1
ATOM 2001 O O . LEU A 1 260 ? -39.391 -16.940 38.330 1.00 97.25 260 LEU A O 1
ATOM 2005 N N . ARG A 1 261 ? -41.559 -17.440 38.691 1.00 97.25 261 ARG A N 1
ATOM 2006 C CA . ARG A 1 261 ? -41.801 -17.997 37.351 1.00 97.25 261 ARG A CA 1
ATOM 2007 C C . ARG A 1 261 ? -41.672 -16.939 36.257 1.00 97.25 261 ARG A C 1
ATOM 2009 O O . ARG A 1 261 ? -40.946 -17.175 35.300 1.00 97.25 261 ARG A O 1
ATOM 2016 N N . GLU A 1 262 ? -42.282 -15.768 36.425 1.00 96.81 262 GLU A N 1
ATOM 2017 C CA . GLU A 1 262 ? -42.174 -14.661 35.461 1.00 96.81 262 GLU A CA 1
ATOM 2018 C C . GLU A 1 262 ? -40.725 -14.181 35.290 1.00 96.81 262 GLU A C 1
ATOM 2020 O O . GLU A 1 262 ? -40.276 -13.927 34.174 1.00 96.81 262 GLU A O 1
ATOM 2025 N N . VAL A 1 263 ? -39.959 -14.086 36.383 1.00 96.81 263 VAL A N 1
ATOM 2026 C CA . VAL A 1 263 ? -38.537 -13.716 36.325 1.00 96.81 263 VAL A CA 1
ATOM 2027 C C . VAL A 1 263 ? -37.722 -14.774 35.585 1.00 96.81 263 VAL A C 1
ATOM 2029 O O . VAL A 1 263 ? -36.836 -14.416 34.808 1.00 96.81 263 VAL A O 1
ATOM 2032 N N . GLU A 1 264 ? -38.008 -16.058 35.792 1.00 97.25 264 GLU A N 1
ATOM 2033 C CA . GLU A 1 264 ? -37.304 -17.142 35.105 1.00 97.25 264 GLU A CA 1
ATOM 2034 C C . GLU A 1 264 ? -37.674 -17.210 33.611 1.00 97.25 264 GLU A C 1
ATOM 2036 O O . GLU A 1 264 ? -36.797 -17.355 32.758 1.00 97.25 264 GLU A O 1
ATOM 2041 N N . GLU A 1 265 ? -38.943 -16.993 33.258 1.00 97.62 265 GLU A N 1
ATOM 2042 C CA . GLU A 1 265 ? -39.403 -16.857 31.867 1.00 97.62 265 GLU A CA 1
ATOM 2043 C C . GLU A 1 265 ? -38.779 -15.634 31.172 1.00 97.62 265 GLU A C 1
ATOM 2045 O O . GLU A 1 265 ? -38.297 -15.716 30.037 1.00 97.62 265 GLU A O 1
ATOM 2050 N N . MET A 1 266 ? -38.692 -14.494 31.862 1.00 96.69 266 MET A N 1
ATOM 2051 C CA . MET A 1 266 ? -37.990 -13.321 31.338 1.00 96.69 266 MET A CA 1
ATOM 2052 C C . MET A 1 266 ? -36.495 -13.591 31.159 1.00 96.69 266 MET A C 1
ATOM 2054 O O . MET A 1 266 ? -35.925 -13.232 30.134 1.00 96.69 266 MET A O 1
ATOM 2058 N N . ARG A 1 267 ? -35.837 -14.253 32.115 1.00 95.62 267 ARG A N 1
ATOM 2059 C CA . ARG A 1 267 ? -34.409 -14.588 32.001 1.00 95.62 267 ARG A CA 1
ATOM 2060 C C . ARG A 1 267 ? -34.133 -15.537 30.847 1.00 95.62 267 ARG A C 1
ATOM 2062 O O . ARG A 1 267 ? -33.185 -15.312 30.098 1.00 95.62 267 ARG A O 1
ATOM 2069 N N . THR A 1 268 ? -34.951 -16.571 30.691 1.00 97.12 268 THR A N 1
ATOM 2070 C CA . THR A 1 268 ? -34.805 -17.549 29.607 1.00 97.12 268 THR A CA 1
ATOM 2071 C C . THR A 1 268 ? -35.074 -16.920 28.241 1.00 97.12 268 THR A C 1
ATOM 2073 O O . THR A 1 268 ? -34.286 -17.135 27.321 1.00 97.12 268 THR A O 1
ATOM 20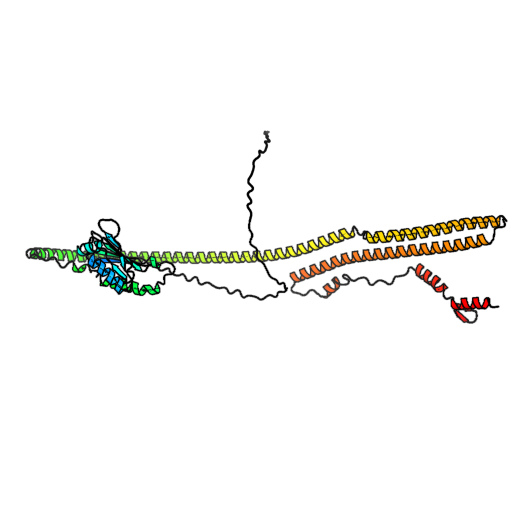76 N N . SER A 1 269 ? -36.097 -16.070 28.110 1.00 97.19 269 SER A N 1
ATOM 2077 C CA . SER A 1 269 ? -36.363 -15.329 26.867 1.00 97.19 269 SER A CA 1
ATOM 2078 C C . SER A 1 269 ? -35.264 -14.313 26.526 1.00 97.19 269 SER A C 1
ATOM 2080 O O . SER A 1 269 ? -34.800 -14.284 25.388 1.00 97.19 269 SER A O 1
ATOM 2082 N N . LEU A 1 270 ? -34.759 -13.547 27.501 1.00 96.94 270 LEU A N 1
ATOM 2083 C CA . LEU A 1 270 ? -33.614 -12.640 27.317 1.00 96.94 270 LEU A CA 1
ATOM 2084 C C . LEU A 1 270 ? -32.323 -13.387 26.966 1.00 96.94 270 LEU A C 1
ATOM 2086 O O . LEU A 1 270 ? -31.514 -12.889 26.179 1.00 96.94 270 LEU A O 1
ATOM 2090 N N . ALA A 1 271 ? -32.100 -14.566 27.549 1.00 97.06 271 ALA A N 1
ATOM 2091 C CA . ALA A 1 271 ? -30.960 -15.411 27.212 1.00 97.06 271 ALA A CA 1
ATOM 2092 C C . ALA A 1 271 ? -31.082 -15.960 25.783 1.00 97.06 271 ALA A C 1
ATOM 2094 O O . ALA A 1 271 ? -30.101 -15.942 25.040 1.00 97.06 271 ALA A O 1
ATOM 2095 N N . ALA A 1 272 ? -32.282 -16.385 25.377 1.00 97.56 272 ALA A N 1
ATOM 2096 C CA . ALA A 1 272 ? -32.560 -16.838 24.019 1.00 97.56 272 ALA A CA 1
ATOM 2097 C C . ALA A 1 272 ? -32.355 -15.715 22.987 1.00 97.56 272 ALA A C 1
ATOM 2099 O O . ALA A 1 272 ? -31.632 -15.923 22.014 1.00 97.56 272 ALA A O 1
ATOM 2100 N N . ASP A 1 273 ? -32.888 -14.513 23.234 1.00 97.38 273 ASP A N 1
ATOM 2101 C CA . ASP A 1 273 ? -32.729 -13.348 22.348 1.00 97.38 273 ASP A CA 1
ATOM 2102 C C . ASP A 1 273 ? -31.257 -12.907 22.237 1.00 97.38 273 ASP A C 1
ATOM 2104 O O . ASP A 1 273 ? -30.747 -12.655 21.145 1.00 97.38 273 ASP A O 1
ATOM 2108 N N . ASN A 1 274 ? -30.514 -12.894 23.350 1.00 96.62 274 ASN A N 1
ATOM 2109 C CA . ASN A 1 274 ? -29.078 -12.602 23.312 1.00 96.62 274 ASN A CA 1
ATOM 2110 C C . ASN A 1 274 ? -28.285 -13.653 22.532 1.00 96.62 274 ASN A C 1
ATOM 2112 O O . ASN A 1 274 ? -27.373 -13.299 21.784 1.00 96.62 274 ASN A O 1
ATOM 2116 N N . ASN A 1 275 ? -28.612 -14.936 22.694 1.00 97.00 275 ASN A N 1
ATOM 2117 C CA . ASN A 1 275 ? -27.959 -16.004 21.945 1.00 97.00 275 ASN A CA 1
ATOM 2118 C C . ASN A 1 275 ? -28.274 -15.905 20.447 1.00 97.00 275 ASN A C 1
ATOM 2120 O O . ASN A 1 275 ? -27.363 -16.047 19.633 1.00 97.00 275 ASN A O 1
ATOM 2124 N N . GLN A 1 276 ? -29.517 -15.581 20.085 1.00 97.75 276 GLN A N 1
ATOM 2125 C CA . GLN A 1 276 ? -29.918 -15.344 18.700 1.00 97.75 276 GLN A CA 1
ATOM 2126 C C . GLN A 1 276 ? -29.159 -14.159 18.090 1.00 97.75 276 GLN A C 1
ATOM 2128 O O . GLN A 1 276 ? -28.563 -14.300 17.025 1.00 97.75 276 GLN A O 1
ATOM 2133 N N . LYS A 1 277 ? -29.090 -13.021 18.789 1.00 97.00 277 LYS A N 1
ATOM 2134 C CA . LYS A 1 277 ? -28.334 -11.843 18.331 1.00 97.00 277 LYS A CA 1
ATOM 2135 C C . LYS A 1 277 ? -26.844 -12.124 18.192 1.00 97.00 277 LYS A C 1
ATOM 2137 O O . LYS A 1 277 ? -26.217 -11.650 17.250 1.00 97.00 277 LYS A O 1
ATOM 2142 N N . ARG A 1 278 ? -26.257 -12.901 19.106 1.00 96.81 278 ARG A N 1
ATOM 2143 C CA . ARG A 1 278 ? -24.851 -13.320 19.003 1.00 96.81 278 ARG A CA 1
ATOM 2144 C C . ARG A 1 278 ? -24.613 -14.226 17.800 1.00 96.81 278 ARG A C 1
ATOM 2146 O O . ARG A 1 278 ? -23.605 -14.046 17.127 1.00 96.81 278 ARG A O 1
ATOM 2153 N N . ALA A 1 279 ? -25.527 -15.151 17.516 1.00 97.56 279 ALA A N 1
ATOM 2154 C CA . ALA A 1 279 ? -25.450 -15.996 16.328 1.00 97.56 279 ALA A CA 1
ATOM 2155 C C . ALA A 1 279 ? -25.573 -15.168 15.036 1.00 97.56 279 ALA A C 1
ATOM 2157 O O . ALA A 1 279 ? -24.749 -15.316 14.140 1.00 97.56 279 ALA A O 1
ATOM 2158 N N . GLU A 1 280 ? -26.527 -14.234 14.979 1.00 97.88 280 GLU A N 1
ATOM 2159 C CA . GLU A 1 280 ? -26.720 -13.329 13.838 1.00 97.88 280 GLU A CA 1
ATOM 2160 C C . GLU A 1 280 ? -25.503 -12.417 13.609 1.00 97.88 280 GLU A C 1
ATOM 2162 O O . GLU A 1 280 ? -25.071 -12.210 12.473 1.00 97.88 280 GLU A O 1
ATOM 2167 N N . LEU A 1 281 ? -24.915 -11.878 14.682 1.00 97.31 281 LEU A N 1
ATOM 2168 C CA . LEU A 1 281 ? -23.693 -11.078 14.594 1.00 97.31 281 LEU A CA 1
ATOM 2169 C C . LEU A 1 281 ? -22.506 -11.914 14.115 1.00 97.31 281 LEU A C 1
ATOM 2171 O O . LEU A 1 281 ? -21.785 -11.465 13.230 1.00 97.31 281 LEU A O 1
ATOM 2175 N N . ALA A 1 282 ? -22.338 -13.132 14.633 1.00 97.56 282 ALA A N 1
ATOM 2176 C CA . ALA A 1 282 ? -21.274 -14.031 14.197 1.00 97.56 282 ALA A CA 1
ATOM 2177 C C . ALA A 1 282 ? -21.406 -14.401 12.707 1.00 97.56 282 ALA A C 1
ATOM 2179 O O . ALA A 1 282 ? -20.410 -14.412 11.984 1.00 97.56 282 ALA A O 1
ATOM 2180 N N . GLU A 1 283 ? -22.627 -14.643 12.221 1.00 97.75 283 GLU A N 1
ATOM 2181 C CA . GLU A 1 283 ? -22.894 -14.907 10.802 1.00 97.75 283 GLU A CA 1
ATOM 2182 C C . GLU A 1 283 ? -22.565 -13.687 9.927 1.00 97.75 283 GLU A C 1
ATOM 2184 O O . GLU A 1 283 ? -21.898 -13.810 8.896 1.00 97.75 283 GLU A O 1
ATOM 2189 N N . ARG A 1 284 ? -22.958 -12.482 10.362 1.00 96.25 284 ARG A N 1
ATOM 2190 C CA . ARG A 1 284 ? -22.620 -11.231 9.664 1.00 96.25 284 ARG A CA 1
ATOM 2191 C C . ARG A 1 284 ? -21.121 -10.969 9.632 1.00 96.25 284 ARG A C 1
ATOM 2193 O O . ARG A 1 284 ? -20.608 -10.553 8.597 1.00 96.25 284 ARG A O 1
ATOM 2200 N N . GLU A 1 285 ? -20.420 -11.198 10.736 1.00 96.00 285 GLU A N 1
ATOM 2201 C CA . GLU A 1 285 ? -18.966 -11.051 10.807 1.00 96.00 285 GLU A CA 1
ATOM 2202 C C . GLU A 1 285 ? -18.263 -12.037 9.869 1.00 96.00 285 GLU A C 1
ATOM 2204 O O . GLU A 1 285 ? -17.362 -11.631 9.133 1.00 96.00 285 GLU A O 1
ATOM 2209 N N . ALA A 1 286 ? -18.715 -13.294 9.817 1.00 95.88 286 ALA A N 1
ATOM 2210 C CA . ALA A 1 286 ? -18.195 -14.289 8.882 1.00 95.88 286 ALA A CA 1
ATOM 2211 C C . ALA A 1 286 ? -18.420 -13.871 7.416 1.00 95.88 286 ALA A C 1
ATOM 2213 O O . ALA A 1 286 ? -17.475 -13.874 6.623 1.00 95.88 286 ALA A O 1
ATOM 2214 N N . ALA A 1 287 ? -19.630 -13.418 7.072 1.00 95.38 287 ALA A N 1
ATOM 2215 C CA . ALA A 1 287 ? -19.956 -12.939 5.728 1.00 95.38 287 ALA A CA 1
ATOM 2216 C C . ALA A 1 287 ? -19.155 -11.681 5.335 1.00 95.38 287 ALA A C 1
ATOM 2218 O O . ALA A 1 287 ? -18.721 -11.538 4.189 1.00 95.38 287 ALA A O 1
ATOM 2219 N N . LEU A 1 288 ? -18.927 -10.758 6.276 1.00 94.94 288 LEU A N 1
ATOM 2220 C CA . LEU A 1 288 ? -18.093 -9.575 6.051 1.00 94.94 288 LEU A CA 1
ATOM 2221 C C . LEU A 1 288 ? -16.622 -9.946 5.855 1.00 94.94 288 LEU A C 1
ATOM 2223 O O . LEU A 1 288 ? -15.978 -9.389 4.968 1.00 94.94 288 LEU A O 1
ATOM 2227 N N . GLN A 1 289 ? -16.091 -10.893 6.632 1.00 93.62 289 GLN A N 1
ATOM 2228 C CA . GLN A 1 289 ? -14.725 -11.380 6.441 1.00 93.62 289 GLN A CA 1
ATOM 2229 C C . GLN A 1 289 ? -14.537 -12.052 5.079 1.00 93.62 289 GLN A C 1
ATOM 2231 O O . GLN A 1 289 ? -13.499 -11.859 4.448 1.00 93.62 289 GLN A O 1
ATOM 2236 N N . GLU A 1 290 ? -15.521 -12.812 4.602 1.00 93.12 290 GLU A N 1
ATOM 2237 C CA . GLU A 1 290 ? -15.477 -13.416 3.269 1.00 93.12 290 GLU A CA 1
ATOM 2238 C C . GLU A 1 290 ? -15.475 -12.352 2.163 1.00 93.12 290 GLU A C 1
ATOM 2240 O O . GLU A 1 290 ? -14.616 -12.380 1.280 1.00 93.12 290 GLU A O 1
ATOM 2245 N N . ARG A 1 291 ? -16.341 -11.336 2.271 1.00 90.25 291 ARG A N 1
ATOM 2246 C CA . ARG A 1 291 ? -16.343 -10.192 1.342 1.00 90.25 291 ARG A CA 1
ATOM 2247 C C . ARG A 1 291 ? -15.034 -9.409 1.368 1.00 90.25 291 ARG A C 1
ATOM 2249 O O . ARG A 1 291 ? -14.555 -9.009 0.312 1.00 90.25 291 ARG A O 1
ATOM 2256 N N . LEU A 1 292 ? -14.447 -9.186 2.544 1.00 88.25 292 LEU A N 1
ATOM 2257 C CA . LEU A 1 292 ? -13.154 -8.505 2.663 1.00 88.25 292 LEU A CA 1
ATOM 2258 C C . LEU A 1 292 ? -12.042 -9.290 1.965 1.00 88.25 292 LEU A C 1
ATOM 2260 O O . LEU A 1 292 ? -11.265 -8.692 1.228 1.00 88.25 292 LEU A O 1
ATOM 2264 N N . LYS A 1 293 ? -12.005 -10.620 2.125 1.00 85.31 293 LYS A N 1
ATOM 2265 C CA . LYS A 1 293 ? -11.063 -11.484 1.395 1.00 85.31 293 LYS A CA 1
ATOM 2266 C C . LYS A 1 293 ? -11.265 -11.387 -0.119 1.00 85.31 293 LYS A C 1
ATOM 2268 O O . LYS A 1 293 ? -10.293 -11.318 -0.865 1.00 85.31 293 LYS A O 1
ATOM 2273 N N . GLU A 1 294 ? -12.511 -11.347 -0.588 1.00 83.62 294 GLU A N 1
ATOM 2274 C CA . GLU A 1 294 ? -12.812 -11.188 -2.015 1.00 83.62 294 GLU A CA 1
ATOM 2275 C C . GLU A 1 294 ? -12.358 -9.820 -2.558 1.00 83.62 294 GLU A C 1
ATOM 2277 O O . GLU A 1 294 ? -11.809 -9.739 -3.660 1.00 83.62 294 GLU A O 1
ATOM 2282 N N . VAL A 1 295 ? -12.563 -8.744 -1.790 1.00 83.25 295 VAL A N 1
ATOM 2283 C CA . VAL A 1 295 ? -12.146 -7.381 -2.158 1.00 83.25 295 VAL A CA 1
ATOM 2284 C C . VAL A 1 295 ? -10.624 -7.251 -2.191 1.00 83.25 295 VAL A C 1
ATOM 2286 O O . VAL A 1 295 ? -10.097 -6.747 -3.180 1.00 83.25 295 VAL A O 1
ATOM 2289 N N . ASP A 1 296 ? -9.920 -7.753 -1.176 1.00 77.38 296 ASP A N 1
ATOM 2290 C CA . ASP A 1 296 ? -8.451 -7.717 -1.101 1.00 77.38 296 ASP A CA 1
ATOM 2291 C C . ASP A 1 296 ? -7.811 -8.479 -2.279 1.00 77.38 296 ASP A C 1
ATOM 2293 O O . ASP A 1 296 ? -6.932 -7.975 -2.987 1.00 77.38 296 ASP A O 1
ATOM 2297 N N . ASN A 1 297 ? -8.361 -9.654 -2.611 1.00 77.75 297 ASN A N 1
ATOM 2298 C CA . ASN A 1 297 ? -7.943 -10.415 -3.789 1.00 77.75 297 ASN A CA 1
ATOM 2299 C C . ASN A 1 297 ? -8.150 -9.620 -5.091 1.00 77.75 297 ASN A C 1
ATOM 2301 O O . ASN A 1 297 ? -7.261 -9.596 -5.949 1.00 77.75 297 ASN A O 1
ATOM 2305 N N . LYS A 1 298 ? -9.283 -8.921 -5.249 1.00 78.69 298 LYS A N 1
ATOM 2306 C CA . LYS A 1 298 ? -9.535 -8.062 -6.421 1.00 78.69 298 LYS A CA 1
ATOM 2307 C C . LYS A 1 298 ? -8.556 -6.891 -6.489 1.00 78.69 298 LYS A C 1
ATOM 2309 O O . LYS A 1 298 ? -8.026 -6.614 -7.567 1.00 78.69 298 LYS A O 1
ATOM 2314 N N . GLU A 1 299 ? -8.290 -6.222 -5.370 1.00 80.69 299 GLU A N 1
ATOM 2315 C CA . GLU A 1 299 ? -7.378 -5.078 -5.316 1.00 80.69 299 GLU A CA 1
ATOM 2316 C C . GLU A 1 299 ? -5.955 -5.474 -5.728 1.00 80.69 299 GLU A C 1
ATOM 2318 O O . GLU A 1 299 ? -5.350 -4.805 -6.571 1.00 80.69 299 GLU A O 1
ATOM 2323 N N . SER A 1 300 ? -5.461 -6.623 -5.255 1.00 77.44 300 SER A N 1
ATOM 2324 C CA . SER A 1 300 ? -4.137 -7.134 -5.633 1.00 77.44 300 SER A CA 1
ATOM 2325 C C . SER A 1 300 ? -4.004 -7.409 -7.144 1.00 77.44 300 SER A C 1
ATOM 2327 O O . SER A 1 300 ? -2.989 -7.062 -7.763 1.00 77.44 300 SER A O 1
ATOM 2329 N N . ARG A 1 301 ? -5.054 -7.953 -7.780 1.00 78.88 301 ARG A N 1
ATOM 2330 C CA . ARG A 1 301 ? -5.102 -8.171 -9.237 1.00 78.88 301 ARG A CA 1
ATOM 2331 C C . ARG A 1 301 ? -5.120 -6.845 -9.996 1.00 78.88 301 ARG A C 1
ATOM 2333 O O . ARG A 1 301 ? -4.388 -6.684 -10.976 1.00 78.88 301 ARG A O 1
ATOM 2340 N N . HIS A 1 302 ? -5.912 -5.873 -9.540 1.00 83.25 302 HIS A N 1
ATOM 2341 C CA . HIS A 1 302 ? -5.972 -4.547 -10.158 1.00 83.25 302 HIS A CA 1
ATOM 2342 C C . HIS A 1 302 ? -4.649 -3.783 -10.037 1.00 83.25 302 HIS A C 1
ATOM 2344 O O . HIS A 1 302 ? -4.206 -3.197 -11.026 1.00 83.25 302 HIS A O 1
ATOM 2350 N N . ALA A 1 303 ? -3.984 -3.832 -8.880 1.00 80.19 303 ALA A N 1
ATOM 2351 C CA . ALA A 1 303 ? -2.681 -3.203 -8.672 1.00 80.19 303 ALA A CA 1
ATOM 2352 C C . ALA A 1 303 ? -1.620 -3.762 -9.634 1.00 80.19 303 ALA A C 1
ATOM 2354 O O . ALA A 1 303 ? -0.891 -3.001 -10.270 1.00 80.19 303 ALA A O 1
ATOM 2355 N N . ARG A 1 304 ? -1.586 -5.089 -9.825 1.00 80.19 304 ARG A N 1
ATOM 2356 C CA . ARG A 1 304 ? -0.668 -5.733 -10.776 1.00 80.19 304 ARG A CA 1
ATOM 2357 C C . ARG A 1 304 ? -0.943 -5.322 -12.224 1.00 80.19 304 ARG A C 1
ATOM 2359 O O . ARG A 1 304 ? -0.004 -5.065 -12.976 1.00 80.19 304 ARG A O 1
ATOM 2366 N N . ARG A 1 305 ? -2.219 -5.236 -12.617 1.00 84.12 305 ARG A N 1
ATOM 2367 C CA . ARG A 1 305 ? -2.618 -4.790 -13.963 1.00 84.12 305 ARG A CA 1
ATOM 2368 C C . ARG A 1 305 ? -2.265 -3.323 -14.214 1.00 84.12 305 ARG A C 1
ATOM 2370 O O . ARG A 1 305 ? -1.804 -3.020 -15.309 1.00 84.12 305 ARG A O 1
ATOM 2377 N N . ARG A 1 306 ? -2.414 -2.448 -13.210 1.00 86.62 306 ARG A N 1
ATOM 2378 C CA . ARG A 1 306 ? -1.966 -1.045 -13.284 1.00 86.62 306 ARG A CA 1
ATOM 2379 C C . ARG A 1 306 ? -0.458 -0.949 -13.467 1.00 86.62 306 ARG A C 1
ATOM 2381 O O . ARG A 1 306 ? -0.024 -0.352 -14.437 1.00 86.62 306 ARG A O 1
ATOM 2388 N N . LEU A 1 307 ? 0.329 -1.642 -12.640 1.00 84.06 307 LEU A N 1
ATOM 2389 C CA . LEU A 1 307 ? 1.791 -1.655 -12.780 1.00 84.06 307 LEU A CA 1
ATOM 2390 C C . LEU A 1 307 ? 2.234 -2.121 -14.178 1.00 84.06 307 LEU A C 1
ATOM 2392 O O . LEU A 1 307 ? 3.161 -1.569 -14.761 1.00 84.06 307 LEU A O 1
ATOM 2396 N N . ARG A 1 308 ? 1.553 -3.128 -14.740 1.00 84.25 308 ARG A N 1
ATOM 2397 C CA . ARG A 1 308 ? 1.789 -3.574 -16.119 1.00 84.25 308 ARG A CA 1
ATOM 2398 C C . ARG A 1 308 ? 1.465 -2.478 -17.133 1.00 84.25 308 ARG A C 1
ATOM 2400 O O . ARG A 1 308 ? 2.241 -2.292 -18.064 1.00 84.25 308 ARG A O 1
ATOM 2407 N N . GLN A 1 309 ? 0.327 -1.799 -16.994 1.00 87.44 309 GLN A N 1
ATOM 2408 C CA . GLN A 1 309 ? -0.039 -0.684 -17.870 1.00 87.44 309 GLN A CA 1
ATOM 2409 C C . GLN A 1 309 ? 0.983 0.448 -17.775 1.00 87.44 309 GLN A C 1
ATOM 2411 O O . GLN A 1 309 ? 1.455 0.893 -18.813 1.00 87.44 309 GLN A O 1
ATOM 2416 N N . ASP A 1 310 ? 1.418 0.812 -16.572 1.00 88.44 310 ASP A N 1
ATOM 2417 C CA . ASP A 1 310 ? 2.429 1.848 -16.355 1.00 88.44 310 ASP A CA 1
ATOM 2418 C C . ASP A 1 310 ? 3.765 1.475 -17.019 1.00 88.44 310 ASP A C 1
ATOM 2420 O O . ASP A 1 310 ? 4.360 2.285 -17.729 1.00 88.44 310 ASP A O 1
ATOM 2424 N N . LEU A 1 311 ? 4.214 0.220 -16.870 1.00 85.12 311 LEU A N 1
ATOM 2425 C CA . LEU A 1 311 ? 5.413 -0.286 -17.549 1.00 85.12 311 LEU A CA 1
ATOM 2426 C C . LEU A 1 311 ? 5.256 -0.280 -19.073 1.00 85.12 311 LEU A C 1
ATOM 2428 O O . LEU A 1 311 ? 6.194 0.093 -19.777 1.00 85.12 311 LEU A O 1
ATOM 2432 N N . LYS A 1 312 ? 4.084 -0.668 -19.593 1.00 85.88 312 LYS A N 1
ATOM 2433 C CA . LYS A 1 312 ? 3.780 -0.602 -21.030 1.00 85.88 312 LYS A CA 1
ATOM 2434 C C . LYS A 1 312 ? 3.796 0.827 -21.537 1.00 85.88 312 LYS A C 1
ATOM 2436 O O . LYS A 1 312 ? 4.379 1.075 -22.581 1.00 85.88 312 LYS A O 1
ATOM 2441 N N . GLU A 1 313 ? 3.188 1.761 -20.816 1.00 88.88 313 GLU A N 1
ATOM 2442 C CA . GLU A 1 313 ? 3.172 3.174 -21.180 1.00 88.88 313 GLU A CA 1
ATOM 2443 C C . GLU A 1 313 ? 4.573 3.778 -21.136 1.00 88.88 313 GLU A C 1
ATOM 2445 O O . GLU A 1 313 ? 4.941 4.534 -22.033 1.00 88.88 313 GLU A O 1
ATOM 2450 N N . GLU A 1 314 ? 5.385 3.437 -20.135 1.00 85.06 314 GLU A N 1
ATOM 2451 C CA . GLU A 1 314 ? 6.760 3.915 -20.050 1.00 85.06 314 GLU A CA 1
ATOM 2452 C C . GLU A 1 314 ? 7.637 3.322 -21.161 1.00 85.06 314 GLU A C 1
ATOM 2454 O O . GLU A 1 314 ? 8.394 4.055 -21.803 1.00 85.06 314 GLU A O 1
ATOM 2459 N N . LEU A 1 315 ? 7.509 2.022 -21.442 1.00 82.06 315 LEU A N 1
ATOM 2460 C CA . LEU A 1 315 ? 8.192 1.371 -22.561 1.00 82.06 315 LEU A CA 1
ATOM 2461 C C . LEU A 1 315 ? 7.724 1.931 -23.906 1.00 82.06 315 LEU A C 1
ATOM 2463 O O . LEU A 1 315 ? 8.571 2.238 -24.740 1.00 82.06 315 LEU A O 1
ATOM 2467 N N . ALA A 1 316 ? 6.419 2.141 -24.098 1.00 82.44 316 ALA A N 1
ATOM 2468 C CA . ALA A 1 316 ? 5.845 2.751 -25.295 1.00 82.44 316 ALA A CA 1
ATOM 2469 C C . ALA A 1 316 ? 6.381 4.174 -25.484 1.00 82.44 316 ALA A C 1
ATOM 2471 O O . ALA A 1 316 ? 6.921 4.491 -26.541 1.00 82.44 316 ALA A O 1
ATOM 2472 N N . ARG A 1 317 ? 6.370 4.991 -24.424 1.00 82.56 317 ARG A N 1
ATOM 2473 C CA . ARG A 1 317 ? 6.924 6.353 -24.414 1.00 82.56 317 ARG A CA 1
ATOM 2474 C C . ARG A 1 317 ? 8.420 6.377 -24.731 1.00 82.56 317 ARG A C 1
ATOM 2476 O O . ARG A 1 317 ? 8.891 7.302 -25.393 1.00 82.56 317 ARG A O 1
ATOM 2483 N N . ARG A 1 318 ? 9.181 5.379 -24.265 1.00 77.06 318 ARG A N 1
ATOM 2484 C CA . ARG A 1 318 ? 10.600 5.207 -24.620 1.00 77.06 318 ARG A CA 1
ATOM 2485 C C . ARG A 1 318 ? 10.775 4.701 -26.057 1.00 77.06 318 ARG A C 1
ATOM 2487 O O . ARG A 1 318 ? 11.724 5.118 -26.707 1.00 77.06 318 ARG A O 1
ATOM 2494 N N . SER A 1 319 ? 9.869 3.864 -26.565 1.00 72.75 319 SER A N 1
ATOM 2495 C CA . SER A 1 319 ? 9.903 3.317 -27.930 1.00 72.75 319 SER A CA 1
ATOM 2496 C C . SER A 1 319 ? 9.492 4.328 -29.007 1.00 72.75 319 SER A C 1
ATOM 2498 O O . SER A 1 319 ? 10.100 4.359 -30.069 1.00 72.75 319 SER A O 1
ATOM 2500 N N . GLU A 1 320 ? 8.540 5.226 -28.729 1.00 74.94 320 GLU A N 1
ATOM 2501 C CA . GLU A 1 320 ? 8.175 6.328 -29.636 1.00 74.94 320 GLU A CA 1
ATOM 2502 C C . GLU A 1 320 ? 9.343 7.298 -29.839 1.00 74.94 320 GLU A C 1
ATOM 2504 O O . GLU A 1 320 ? 9.502 7.894 -30.902 1.00 74.94 320 GLU A O 1
ATOM 2509 N N . LYS A 1 321 ? 10.193 7.429 -28.814 1.00 65.94 321 LYS A N 1
ATOM 2510 C CA . LYS A 1 321 ? 11.427 8.212 -28.842 1.00 65.94 321 LYS A CA 1
ATOM 2511 C C . LYS A 1 321 ? 12.654 7.314 -28.917 1.00 65.94 321 LYS A C 1
ATOM 2513 O O . LYS A 1 321 ? 13.646 7.609 -28.250 1.00 65.94 321 LYS A O 1
ATOM 2518 N N . PHE A 1 322 ? 12.628 6.272 -29.753 1.00 61.00 322 PHE A N 1
ATOM 2519 C CA . PHE A 1 322 ? 13.839 5.534 -30.135 1.00 61.00 322 PHE A CA 1
ATOM 2520 C C . PHE A 1 322 ? 14.764 6.380 -31.029 1.00 61.00 322 PHE A C 1
ATOM 2522 O O . PHE A 1 322 ? 15.261 5.971 -32.074 1.00 61.00 322 PHE A O 1
ATOM 2529 N N . GLU A 1 323 ? 15.017 7.614 -30.605 1.00 62.66 323 GLU A N 1
ATOM 2530 C CA . GLU A 1 323 ? 16.212 8.321 -30.983 1.00 62.66 323 GLU A CA 1
ATOM 2531 C C . GLU A 1 323 ? 17.345 7.696 -30.175 1.00 62.66 323 GLU A C 1
ATOM 2533 O O . GLU A 1 323 ? 17.309 7.657 -28.942 1.00 62.66 323 GLU A O 1
ATOM 2538 N N . LEU A 1 324 ? 18.368 7.216 -30.879 1.00 60.97 324 LEU A N 1
ATOM 2539 C CA . LEU A 1 324 ? 19.689 6.994 -30.303 1.00 60.97 324 LEU A CA 1
ATOM 2540 C C . LEU A 1 324 ? 19.984 8.060 -29.258 1.00 60.97 324 LEU A C 1
ATOM 2542 O O . LEU A 1 324 ? 19.803 9.253 -29.533 1.00 60.97 324 LEU A O 1
ATOM 2546 N N . THR A 1 325 ? 20.487 7.639 -28.095 1.00 64.56 325 THR A N 1
ATOM 2547 C CA . THR A 1 325 ? 20.954 8.594 -27.089 1.00 64.56 325 THR A CA 1
ATOM 2548 C C . THR A 1 325 ? 21.799 9.666 -27.778 1.00 64.56 325 THR A C 1
ATOM 2550 O O . THR A 1 325 ? 22.575 9.372 -28.697 1.00 64.56 325 THR A O 1
ATOM 2553 N N . LYS A 1 326 ? 21.629 10.933 -27.377 1.00 64.38 326 LYS A N 1
ATOM 2554 C CA . LYS A 1 326 ? 22.312 12.061 -28.034 1.00 64.38 326 LYS A CA 1
ATOM 2555 C C . LYS A 1 326 ? 23.825 11.823 -28.166 1.00 64.38 326 LYS A C 1
ATOM 2557 O O . LYS A 1 326 ? 24.411 12.268 -29.147 1.00 64.38 326 LYS A O 1
ATOM 2562 N N . GLY A 1 327 ? 24.417 11.064 -27.235 1.00 70.94 327 GLY A N 1
ATOM 2563 C CA . GLY A 1 327 ? 25.807 10.605 -27.283 1.00 70.94 327 GLY A CA 1
ATOM 2564 C C . GLY A 1 327 ? 26.124 9.654 -28.443 1.00 70.94 327 GLY A C 1
ATOM 2565 O O . GLY A 1 327 ? 27.096 9.869 -29.158 1.00 70.94 327 GLY A O 1
ATOM 2566 N N . THR A 1 328 ? 25.305 8.634 -28.708 1.00 74.06 328 THR A N 1
ATOM 2567 C CA . THR A 1 328 ? 25.552 7.710 -29.832 1.00 74.06 328 THR A CA 1
ATOM 2568 C C . THR A 1 328 ? 25.353 8.395 -31.188 1.00 74.06 328 THR A C 1
ATOM 2570 O O . THR A 1 328 ? 26.116 8.156 -32.126 1.00 74.06 328 THR A O 1
ATOM 2573 N N . ARG A 1 329 ? 24.371 9.303 -31.301 1.00 76.62 329 ARG A N 1
ATOM 2574 C CA . ARG A 1 329 ? 24.155 10.087 -32.530 1.00 76.62 329 ARG A CA 1
ATOM 2575 C C . ARG A 1 329 ? 25.308 11.063 -32.797 1.00 76.62 329 ARG A C 1
ATOM 2577 O O . ARG A 1 329 ? 25.726 11.184 -33.949 1.00 76.62 329 ARG A O 1
ATOM 2584 N N . SER A 1 330 ? 25.845 11.712 -31.759 1.00 80.56 330 SER A N 1
ATOM 2585 C CA . SER A 1 330 ? 26.960 12.662 -31.894 1.00 80.56 330 SER A CA 1
ATOM 2586 C C . SER A 1 330 ? 28.291 11.992 -32.244 1.00 80.56 330 SER A C 1
ATOM 2588 O O . SER A 1 330 ? 29.122 12.619 -32.893 1.00 80.56 330 SER A O 1
ATOM 2590 N N . LEU A 1 331 ? 28.475 10.713 -31.899 1.00 82.94 331 LEU A N 1
ATOM 2591 C CA . LEU A 1 331 ? 29.636 9.913 -32.313 1.00 82.94 331 LEU A CA 1
ATOM 2592 C C . LEU A 1 331 ? 29.595 9.534 -33.805 1.00 82.94 331 LEU A C 1
ATOM 2594 O O . LEU A 1 331 ? 30.641 9.440 -34.447 1.00 82.94 331 LEU A O 1
ATOM 2598 N N . ARG A 1 332 ? 28.401 9.365 -34.394 1.00 86.56 332 ARG A N 1
ATOM 2599 C CA . ARG A 1 332 ? 28.245 9.015 -35.819 1.00 86.56 332 ARG A CA 1
ATOM 2600 C C . ARG A 1 332 ? 28.560 10.182 -36.747 1.00 86.56 332 ARG A C 1
ATOM 2602 O O . ARG A 1 332 ? 29.201 9.993 -37.781 1.00 86.56 332 ARG A O 1
ATOM 2609 N N . THR A 1 333 ? 28.068 11.371 -36.414 1.00 88.75 333 THR A N 1
ATOM 2610 C CA . THR A 1 333 ? 28.174 12.557 -37.270 1.00 88.75 333 THR A CA 1
ATOM 2611 C C . THR A 1 333 ? 29.605 12.894 -37.709 1.00 88.75 333 THR A C 1
ATOM 2613 O O . THR A 1 333 ? 29.787 13.052 -38.915 1.00 88.75 333 THR A O 1
ATOM 2616 N N . PRO A 1 334 ? 30.635 12.940 -36.837 1.00 93.12 334 PRO A N 1
ATOM 2617 C CA . PRO A 1 334 ? 31.993 13.270 -37.266 1.00 93.12 334 PRO A CA 1
ATOM 2618 C C . PRO A 1 334 ? 32.589 12.205 -38.188 1.00 93.12 334 PRO A C 1
ATOM 2620 O O . PRO A 1 334 ? 33.218 12.564 -39.175 1.00 93.12 334 PRO A O 1
ATOM 2623 N N . ILE A 1 335 ? 32.347 10.913 -37.931 1.00 91.56 335 ILE A N 1
ATOM 2624 C CA . ILE A 1 335 ? 32.855 9.822 -38.781 1.00 91.56 335 ILE A CA 1
ATOM 2625 C C . ILE A 1 335 ? 32.194 9.875 -40.161 1.00 91.56 335 ILE A C 1
ATOM 2627 O O . ILE A 1 335 ? 32.870 9.764 -41.180 1.00 91.56 335 ILE A O 1
ATOM 2631 N N . ASN A 1 336 ? 30.875 10.084 -40.203 1.00 92.88 336 ASN A N 1
ATOM 2632 C CA . ASN A 1 336 ? 30.134 10.179 -41.457 1.00 92.88 336 ASN A CA 1
ATOM 2633 C C . ASN A 1 336 ? 30.582 11.393 -42.281 1.00 92.88 336 ASN A C 1
ATOM 2635 O O . ASN A 1 336 ? 30.850 11.257 -43.469 1.00 92.88 336 ASN A O 1
ATOM 2639 N N . VAL A 1 337 ? 30.713 12.561 -41.642 1.00 95.62 337 VAL A N 1
ATOM 2640 C CA . VAL A 1 337 ? 31.212 13.782 -42.291 1.00 95.62 337 VAL A CA 1
ATOM 2641 C C . VAL A 1 337 ? 32.642 13.581 -42.781 1.00 95.62 337 VAL A C 1
ATOM 2643 O O . VAL A 1 337 ? 32.932 13.909 -43.925 1.00 95.62 337 VAL A O 1
ATOM 2646 N N . PHE A 1 338 ? 33.517 12.989 -41.967 1.00 95.94 338 PHE A N 1
ATOM 2647 C CA . PHE A 1 338 ? 34.900 12.709 -42.345 1.00 95.94 338 PHE A CA 1
ATOM 2648 C C . PHE A 1 338 ? 34.989 11.798 -43.575 1.00 95.94 338 PHE A C 1
ATOM 2650 O O . PHE A 1 338 ? 35.685 12.133 -44.531 1.00 95.94 338 PHE A O 1
ATOM 2657 N N . LEU A 1 339 ? 34.253 10.683 -43.593 1.00 94.12 339 LEU A N 1
ATOM 2658 C CA . LEU A 1 339 ? 34.244 9.772 -44.739 1.00 94.12 339 LEU A CA 1
ATOM 2659 C C . LEU A 1 339 ? 33.629 10.419 -45.984 1.00 94.12 339 LEU A C 1
ATOM 2661 O O . LEU A 1 339 ? 34.146 10.221 -47.077 1.00 94.12 339 LEU A O 1
ATOM 2665 N N . LEU A 1 340 ? 32.573 11.221 -45.835 1.00 95.81 340 LEU A N 1
ATOM 2666 C CA . LEU A 1 340 ? 31.943 11.925 -46.954 1.00 95.81 340 LEU A CA 1
ATOM 2667 C C . LEU A 1 340 ? 32.895 12.976 -47.544 1.00 95.81 340 LEU A C 1
ATOM 2669 O O . LEU A 1 340 ? 33.067 13.029 -48.760 1.00 95.81 340 LEU A O 1
ATOM 2673 N N . VAL A 1 341 ? 33.589 13.740 -46.695 1.00 97.44 341 VAL A N 1
ATOM 2674 C CA . VAL A 1 341 ? 34.656 14.662 -47.116 1.00 97.44 341 VAL A CA 1
ATOM 2675 C C . VAL A 1 341 ? 35.770 13.902 -47.832 1.00 97.44 341 VAL A C 1
ATOM 2677 O O . VAL A 1 341 ? 36.221 14.348 -48.880 1.00 97.44 341 VAL A O 1
ATOM 2680 N N . LEU A 1 342 ? 36.184 12.739 -47.326 1.00 96.06 342 LEU A N 1
ATOM 2681 C CA . LEU A 1 342 ? 37.234 11.927 -47.943 1.00 96.06 342 LEU A CA 1
ATOM 2682 C C . LEU A 1 342 ? 36.821 11.407 -49.333 1.00 96.06 342 LEU A C 1
ATOM 2684 O O . LEU A 1 342 ? 37.583 11.539 -50.291 1.00 96.06 342 LEU A O 1
ATOM 2688 N N . VAL A 1 343 ? 35.595 10.887 -49.467 1.00 96.56 343 VAL A N 1
ATOM 2689 C CA . VAL A 1 343 ? 35.009 10.488 -50.760 1.00 96.56 343 VAL A CA 1
ATOM 2690 C C . VAL A 1 343 ? 34.953 11.683 -51.711 1.00 96.56 343 VAL A C 1
ATOM 2692 O O . VAL A 1 343 ? 35.322 11.553 -52.876 1.00 96.56 343 VAL A O 1
ATOM 2695 N N . PHE A 1 344 ? 34.543 12.855 -51.224 1.00 97.56 344 PHE A N 1
ATOM 2696 C CA . PHE A 1 344 ? 34.450 14.067 -52.032 1.00 97.56 344 PHE A CA 1
ATOM 2697 C C . PHE A 1 344 ? 35.825 14.558 -52.501 1.00 97.56 344 PHE A C 1
ATOM 2699 O O . PHE A 1 344 ? 36.002 14.831 -53.684 1.00 97.56 344 PHE A O 1
ATOM 2706 N N . VAL A 1 345 ? 36.821 14.608 -51.613 1.00 97.56 345 VAL A N 1
ATOM 2707 C CA . VAL A 1 345 ? 38.195 15.022 -51.940 1.00 97.56 345 VAL A CA 1
ATOM 2708 C C . VAL A 1 345 ? 38.827 14.069 -52.952 1.00 97.56 345 VAL A C 1
ATOM 2710 O O . VAL A 1 345 ? 39.411 14.526 -53.934 1.00 97.56 345 VAL A O 1
ATOM 2713 N N . PHE A 1 346 ? 38.690 12.753 -52.766 1.00 97.50 346 PHE A N 1
ATOM 2714 C CA . PHE A 1 346 ? 39.224 11.790 -53.729 1.00 97.50 346 PHE A CA 1
ATOM 2715 C C . PHE A 1 346 ? 38.461 11.791 -55.054 1.00 97.50 346 PHE A C 1
ATOM 2717 O O . PHE A 1 346 ? 39.089 11.668 -56.104 1.00 97.50 346 PHE A O 1
ATOM 2724 N N . GLY A 1 347 ? 37.142 11.996 -55.024 1.00 96.50 347 GLY A N 1
ATOM 2725 C CA . GLY A 1 347 ? 36.318 12.133 -56.225 1.00 96.50 347 GLY A CA 1
ATOM 2726 C C . GLY A 1 347 ? 36.676 13.380 -57.033 1.00 96.50 347 GLY A C 1
ATOM 2727 O O . GLY A 1 347 ? 36.873 13.290 -58.244 1.00 96.50 347 GLY A O 1
ATOM 2728 N N . LEU A 1 348 ? 36.848 14.527 -56.367 1.00 97.44 348 LEU A N 1
ATOM 2729 C CA . LEU A 1 348 ? 37.316 15.762 -56.998 1.00 97.44 348 LEU A CA 1
ATOM 2730 C C . LEU A 1 348 ? 38.736 15.620 -57.545 1.00 97.44 348 LEU A C 1
ATOM 2732 O O . LEU A 1 348 ? 38.993 16.044 -58.668 1.00 97.44 348 LEU A O 1
ATOM 2736 N N . GLY A 1 349 ? 39.646 15.002 -56.787 1.00 95.62 349 GLY A N 1
ATOM 2737 C CA . GLY A 1 349 ? 41.005 14.725 -57.250 1.00 95.62 349 GLY A CA 1
ATOM 2738 C C . GLY A 1 349 ? 41.006 13.851 -58.503 1.00 95.62 349 GLY A C 1
ATOM 2739 O O . GLY A 1 349 ? 41.652 14.189 -59.493 1.00 95.62 349 GLY A O 1
ATOM 2740 N N . PHE A 1 350 ? 40.223 12.769 -58.503 1.00 96.88 350 PHE A N 1
ATOM 2741 C CA . PHE A 1 350 ? 40.068 11.893 -59.662 1.00 96.88 350 PHE A CA 1
ATOM 2742 C C . PHE A 1 350 ? 39.513 12.644 -60.882 1.00 96.88 350 PHE A C 1
ATOM 2744 O O . PHE A 1 350 ? 40.084 12.539 -61.967 1.00 96.88 350 PHE A O 1
ATOM 2751 N N . ALA A 1 351 ? 38.460 13.451 -60.707 1.00 96.31 351 ALA A N 1
ATOM 2752 C CA . ALA A 1 351 ? 37.871 14.248 -61.782 1.00 96.31 351 ALA A CA 1
ATOM 2753 C C . ALA A 1 351 ? 38.846 15.305 -62.335 1.00 96.31 351 ALA A C 1
ATOM 2755 O O . ALA A 1 351 ? 38.989 15.431 -63.550 1.00 96.31 351 ALA A O 1
ATOM 2756 N N . ALA A 1 352 ? 39.562 16.020 -61.461 1.00 96.56 352 ALA A N 1
ATOM 2757 C CA . ALA A 1 352 ? 40.525 17.047 -61.851 1.00 96.56 352 ALA A CA 1
ATOM 2758 C C . ALA A 1 352 ? 41.715 16.460 -62.625 1.00 96.56 352 ALA A C 1
ATOM 2760 O O . ALA A 1 352 ? 42.067 16.968 -63.688 1.00 96.56 352 ALA A O 1
ATOM 2761 N N . TYR A 1 353 ? 42.309 15.360 -62.145 1.00 95.19 353 TYR A N 1
ATOM 2762 C CA . TYR A 1 353 ? 43.402 14.697 -62.868 1.00 95.19 353 TYR A CA 1
ATOM 2763 C C . TYR A 1 353 ? 42.927 14.026 -64.157 1.00 95.19 353 TYR A C 1
ATOM 2765 O O . TYR A 1 353 ? 43.672 14.019 -65.133 1.00 95.19 353 TYR A O 1
ATOM 2773 N N . SER A 1 354 ? 41.687 13.529 -64.201 1.00 93.38 354 SER A N 1
ATOM 2774 C CA . SER A 1 354 ? 41.091 13.041 -65.447 1.00 93.38 354 SER A CA 1
ATOM 2775 C C . SER A 1 354 ? 40.920 14.163 -66.472 1.00 93.38 354 SER A C 1
ATOM 2777 O O . SER A 1 354 ? 41.162 13.935 -67.652 1.00 93.38 354 SER A O 1
ATOM 2779 N N . TYR A 1 355 ? 40.522 15.364 -66.042 1.00 95.19 355 TYR A N 1
ATOM 2780 C CA . TYR A 1 355 ? 40.398 16.527 -66.922 1.00 95.19 355 TYR A CA 1
ATOM 2781 C C . TYR A 1 355 ? 41.764 16.954 -67.484 1.00 95.19 355 TYR A C 1
ATOM 2783 O O . TYR A 1 355 ? 41.915 17.065 -68.698 1.00 95.19 355 TYR A O 1
ATOM 2791 N N . ILE A 1 356 ? 42.782 17.083 -66.621 1.00 92.75 356 ILE A N 1
ATOM 2792 C CA . ILE A 1 356 ? 44.161 17.404 -67.036 1.00 92.75 356 ILE A CA 1
ATOM 2793 C C . ILE A 1 356 ? 44.699 16.346 -68.010 1.00 92.75 356 ILE A C 1
ATOM 2795 O O . ILE A 1 356 ? 45.280 16.693 -69.033 1.00 92.75 356 ILE A O 1
ATOM 2799 N N . GLY A 1 357 ? 44.469 15.057 -67.735 1.00 89.19 357 GLY A N 1
ATOM 2800 C CA . GLY A 1 357 ? 44.908 13.972 -68.613 1.00 89.19 357 GLY A CA 1
ATOM 2801 C C . GLY A 1 357 ? 44.263 14.016 -70.004 1.00 89.19 357 GLY A C 1
ATOM 2802 O O . GLY A 1 357 ? 44.926 13.710 -70.993 1.00 89.19 357 GLY A O 1
ATOM 2803 N N . ILE A 1 358 ? 42.995 14.440 -70.105 1.00 89.12 358 ILE A N 1
ATOM 2804 C CA . ILE A 1 358 ? 42.313 14.636 -71.395 1.00 89.12 358 ILE A CA 1
ATOM 2805 C C . ILE A 1 358 ? 42.943 15.801 -72.171 1.00 89.12 358 ILE A C 1
ATOM 2807 O O . ILE A 1 358 ? 43.172 15.663 -73.374 1.00 89.12 358 ILE A O 1
ATOM 2811 N N . GLU A 1 359 ? 43.256 16.919 -71.509 1.00 89.19 359 GLU A N 1
ATOM 2812 C CA . GLU A 1 359 ? 43.928 18.059 -72.150 1.00 89.19 359 GLU A CA 1
ATOM 2813 C C . GLU A 1 359 ? 45.352 17.708 -72.611 1.00 89.19 359 GLU A C 1
ATOM 2815 O O . GLU A 1 359 ? 45.710 17.991 -73.757 1.00 89.19 359 GLU A O 1
ATOM 2820 N N . GLU A 1 360 ? 46.146 17.026 -71.775 1.00 86.50 360 GLU A N 1
ATOM 2821 C CA . GLU A 1 360 ? 47.491 16.555 -72.139 1.00 86.50 360 GLU A CA 1
ATOM 2822 C C . GLU A 1 360 ? 47.444 15.587 -73.337 1.00 86.50 360 GLU A C 1
ATOM 2824 O O . GLU A 1 360 ? 48.248 15.692 -74.267 1.00 86.50 360 GLU A O 1
ATOM 2829 N N . LEU A 1 361 ? 46.464 14.676 -73.370 1.00 85.00 361 LEU A N 1
ATOM 2830 C CA . LEU A 1 361 ? 46.265 13.752 -74.489 1.00 85.00 361 LEU A CA 1
ATOM 2831 C C . LEU A 1 361 ? 45.834 14.479 -75.777 1.00 85.00 361 LEU A C 1
ATOM 2833 O O . LEU A 1 361 ? 46.287 14.128 -76.871 1.00 85.00 361 LEU A O 1
ATOM 2837 N N . ALA A 1 362 ? 44.981 15.501 -75.667 1.00 86.69 362 ALA A N 1
ATOM 2838 C CA . ALA A 1 362 ? 44.556 16.321 -76.801 1.00 86.69 362 ALA A CA 1
ATOM 2839 C C . ALA A 1 362 ? 45.722 17.134 -77.390 1.00 86.69 362 ALA A C 1
ATOM 2841 O O . ALA A 1 362 ? 45.879 17.188 -78.612 1.00 86.69 362 ALA A O 1
ATOM 2842 N N . ALA A 1 363 ? 46.580 17.703 -76.541 1.00 84.69 363 ALA A N 1
ATOM 2843 C CA . ALA A 1 363 ? 47.770 18.438 -76.962 1.00 84.69 363 ALA A CA 1
ATOM 2844 C C . ALA A 1 363 ? 48.833 17.528 -77.617 1.00 84.69 363 ALA A C 1
ATOM 2846 O O . ALA A 1 363 ? 49.458 17.936 -78.601 1.00 84.69 363 ALA A O 1
ATOM 2847 N N . LEU A 1 364 ? 48.975 16.270 -77.168 1.00 82.25 364 LEU A N 1
ATOM 2848 C CA . LEU A 1 364 ? 49.829 15.270 -77.830 1.00 82.25 364 LEU A CA 1
ATOM 2849 C C . LEU A 1 364 ? 49.326 14.973 -79.249 1.00 82.25 364 LEU A C 1
ATOM 2851 O O . LEU A 1 364 ? 50.113 14.899 -80.193 1.00 82.25 364 LEU A O 1
ATOM 2855 N N . ARG A 1 365 ? 48.002 14.852 -79.421 1.00 82.25 365 ARG A N 1
ATOM 2856 C CA . ARG A 1 365 ? 47.369 14.641 -80.733 1.00 82.25 365 ARG A CA 1
ATOM 2857 C C . ARG A 1 365 ? 47.541 15.839 -81.673 1.00 82.25 365 ARG A C 1
ATOM 2859 O O . ARG A 1 365 ? 47.568 15.650 -82.885 1.00 82.25 365 ARG A O 1
ATOM 2866 N N . ALA A 1 366 ? 47.679 17.046 -81.126 1.00 86.00 366 ALA A N 1
ATOM 2867 C CA . ALA A 1 366 ? 47.929 18.279 -81.872 1.00 86.00 366 ALA A CA 1
ATOM 2868 C C . ALA A 1 366 ? 49.411 18.489 -82.262 1.00 86.00 366 ALA A C 1
ATOM 2870 O O . ALA A 1 366 ? 49.742 19.518 -82.848 1.00 86.00 366 ALA A O 1
ATOM 2871 N N . GLY A 1 367 ? 50.305 17.536 -81.964 1.00 79.62 367 GLY A N 1
ATOM 2872 C CA . GLY A 1 367 ? 51.710 17.576 -82.386 1.00 79.62 367 GLY A CA 1
ATOM 2873 C C . GLY A 1 367 ? 52.617 18.475 -81.540 1.00 79.62 367 GLY A C 1
ATOM 2874 O O . GLY A 1 367 ? 53.732 18.777 -81.962 1.00 79.62 367 GLY A O 1
ATOM 2875 N N . GLN A 1 368 ? 52.172 18.908 -80.356 1.00 77.25 368 GLN A N 1
ATOM 2876 C CA . GLN A 1 368 ? 53.017 19.661 -79.428 1.00 77.25 368 GLN A CA 1
ATOM 2877 C C . GLN A 1 368 ? 53.981 18.724 -78.683 1.00 77.25 368 GLN A C 1
ATOM 2879 O O . GLN A 1 368 ? 53.598 17.641 -78.238 1.00 77.25 368 GLN A O 1
ATOM 2884 N N . SER A 1 369 ? 55.242 19.139 -78.525 1.00 64.56 369 SER A N 1
ATOM 2885 C CA . SER A 1 369 ? 56.269 18.380 -77.801 1.00 64.56 369 SER A CA 1
ATOM 2886 C C . SER A 1 369 ? 56.038 18.461 -76.289 1.00 64.56 369 SER A C 1
ATOM 2888 O O . SER A 1 369 ? 56.654 19.268 -75.590 1.00 64.56 369 SER A O 1
ATOM 2890 N N . ILE A 1 370 ? 55.113 17.652 -75.781 1.00 64.62 370 ILE A N 1
ATOM 2891 C CA . ILE A 1 370 ? 54.863 17.546 -74.344 1.00 64.62 370 ILE A CA 1
ATOM 2892 C C . ILE A 1 370 ? 55.992 16.754 -73.679 1.00 64.62 370 ILE A C 1
ATOM 2894 O O . ILE A 1 370 ? 56.495 15.764 -74.209 1.00 64.62 370 ILE A O 1
ATOM 2898 N N . VAL A 1 371 ? 56.378 17.200 -72.486 1.00 65.75 371 VAL A N 1
ATOM 2899 C CA . VAL A 1 371 ? 57.362 16.556 -71.616 1.00 65.75 371 VAL A CA 1
ATOM 2900 C C . VAL A 1 371 ? 56.766 15.245 -71.075 1.00 65.75 371 VAL A C 1
ATOM 2902 O O . VAL A 1 371 ? 55.966 15.263 -70.145 1.00 65.75 371 VAL A O 1
ATOM 2905 N N . THR A 1 372 ? 57.169 14.096 -71.632 1.00 74.62 372 THR A N 1
ATOM 2906 C CA . THR A 1 372 ? 56.706 12.731 -71.277 1.00 74.62 372 THR A CA 1
ATOM 2907 C C . THR A 1 372 ? 56.563 12.448 -69.764 1.00 74.62 372 THR A C 1
ATOM 2909 O O . THR A 1 372 ? 55.614 11.765 -69.374 1.00 74.62 372 THR A O 1
ATOM 2912 N N . PRO A 1 373 ? 57.435 12.969 -68.874 1.00 81.62 373 PRO A N 1
ATOM 2913 C CA . PRO A 1 373 ? 57.258 12.856 -67.425 1.00 81.62 373 PRO A CA 1
ATOM 2914 C C . PRO A 1 373 ? 55.936 13.388 -66.842 1.00 81.62 373 PRO A C 1
ATOM 2916 O O . PRO A 1 373 ? 55.467 12.816 -65.856 1.00 81.62 373 PRO A O 1
ATOM 2919 N N . SER A 1 374 ? 55.330 14.452 -67.394 1.00 81.31 374 SER A N 1
ATOM 2920 C CA . SER A 1 374 ? 54.114 15.051 -66.807 1.00 81.31 374 SER A CA 1
ATOM 2921 C C . SER A 1 374 ? 52.900 14.140 -66.972 1.00 81.31 374 SER A C 1
ATOM 2923 O O . SER A 1 374 ? 52.206 13.876 -65.992 1.00 81.31 374 SER A O 1
ATOM 2925 N N . VAL A 1 375 ? 52.745 13.559 -68.164 1.00 85.38 375 VAL A N 1
ATOM 2926 C CA . VAL A 1 375 ? 51.661 12.633 -68.525 1.00 85.38 375 VAL A CA 1
ATOM 2927 C C . VAL A 1 375 ? 51.724 11.348 -67.701 1.00 85.38 375 VAL A C 1
ATOM 2929 O O . VAL A 1 375 ? 50.710 10.828 -67.233 1.00 85.38 375 VAL A O 1
ATOM 2932 N N . ILE A 1 376 ? 52.933 10.826 -67.473 1.00 87.00 376 ILE A N 1
ATOM 2933 C CA . ILE A 1 376 ? 53.123 9.645 -66.622 1.00 87.00 376 ILE A CA 1
ATOM 2934 C C . ILE A 1 376 ? 52.757 9.986 -65.170 1.00 87.00 376 ILE A C 1
ATOM 2936 O O . ILE A 1 376 ? 52.061 9.216 -64.507 1.00 87.00 376 ILE A O 1
ATOM 2940 N N . ALA A 1 377 ? 53.181 11.151 -64.672 1.00 89.19 377 ALA A N 1
ATOM 2941 C CA . ALA A 1 377 ? 52.874 11.580 -63.312 1.00 89.19 377 ALA A CA 1
ATOM 2942 C C . ALA A 1 377 ? 51.373 11.857 -63.097 1.00 89.19 377 ALA A C 1
ATOM 2944 O O . ALA A 1 377 ? 50.843 11.488 -62.047 1.00 89.19 377 ALA A O 1
ATOM 2945 N N . SER A 1 378 ? 50.681 12.475 -64.060 1.00 88.38 378 SER A N 1
ATOM 2946 C CA . SER A 1 378 ? 49.233 12.728 -64.008 1.00 88.38 378 SER A CA 1
ATOM 2947 C C . SER A 1 378 ? 48.440 11.419 -64.062 1.00 88.38 378 SER A C 1
ATOM 2949 O O . SER A 1 378 ? 47.546 11.223 -63.240 1.00 88.38 378 SER A O 1
ATOM 2951 N N . SER A 1 379 ? 48.852 10.470 -64.907 1.00 89.19 379 SER A N 1
ATOM 2952 C CA . SER A 1 379 ? 48.248 9.133 -65.003 1.00 89.19 379 SER A CA 1
ATOM 2953 C C . SER A 1 379 ? 48.394 8.328 -63.707 1.00 89.19 379 SER A C 1
ATOM 2955 O O . SER A 1 379 ? 47.424 7.754 -63.212 1.00 89.19 379 SER A O 1
ATOM 2957 N N . ILE A 1 380 ? 49.589 8.313 -63.102 1.00 93.62 380 ILE A N 1
ATOM 2958 C CA . ILE A 1 380 ? 49.811 7.637 -61.812 1.00 93.62 380 ILE A CA 1
ATOM 2959 C C . ILE A 1 380 ? 48.945 8.279 -60.722 1.00 93.62 380 ILE A C 1
ATOM 2961 O O . ILE A 1 380 ? 48.299 7.568 -59.953 1.00 93.62 380 ILE A O 1
ATOM 2965 N N . LYS A 1 381 ? 48.885 9.617 -60.665 1.00 93.44 381 LYS A N 1
ATOM 2966 C CA . LYS A 1 381 ? 48.026 10.330 -59.709 1.00 93.44 381 LYS A CA 1
ATOM 2967 C C . LYS A 1 381 ? 46.552 9.999 -59.931 1.00 93.44 381 LYS A C 1
ATOM 2969 O O . LYS A 1 381 ? 45.865 9.702 -58.959 1.00 93.44 381 LYS A O 1
ATOM 2974 N N . GLN A 1 382 ? 46.078 9.973 -61.175 1.00 93.81 382 GLN A N 1
ATOM 2975 C CA . GLN A 1 382 ? 44.705 9.596 -61.506 1.00 93.81 382 GLN A CA 1
ATOM 2976 C C . GLN A 1 382 ? 44.379 8.176 -61.026 1.00 93.81 382 GLN A C 1
ATOM 2978 O O . GLN A 1 382 ? 43.335 7.974 -60.409 1.00 93.81 382 GLN A O 1
ATOM 2983 N N . LEU A 1 383 ? 45.278 7.208 -61.235 1.00 95.81 383 LEU A N 1
ATOM 2984 C CA . LEU A 1 383 ? 45.098 5.839 -60.739 1.00 95.81 383 LEU A CA 1
ATOM 2985 C C . LEU A 1 383 ? 45.050 5.781 -59.208 1.00 95.81 383 LEU A C 1
ATOM 2987 O O . LEU A 1 383 ? 44.185 5.105 -58.653 1.00 95.81 383 LEU A O 1
ATOM 2991 N N . ILE A 1 384 ? 45.929 6.516 -58.520 1.00 96.00 384 ILE A N 1
ATOM 2992 C CA . ILE A 1 384 ? 45.939 6.586 -57.052 1.00 96.00 384 ILE A CA 1
ATOM 2993 C C . ILE A 1 384 ? 44.628 7.188 -56.533 1.00 96.00 384 ILE A C 1
ATOM 2995 O O . ILE A 1 384 ? 43.993 6.595 -55.662 1.00 96.00 384 ILE A O 1
ATOM 2999 N N . PHE A 1 385 ? 44.189 8.326 -57.080 1.00 95.31 385 PHE A N 1
ATOM 3000 C CA . PHE A 1 385 ? 42.938 8.973 -56.674 1.00 95.31 385 PHE A CA 1
ATOM 3001 C C . PHE A 1 385 ? 41.706 8.130 -57.025 1.00 95.31 385 PHE A C 1
ATOM 3003 O O . PHE A 1 385 ? 40.783 8.060 -56.220 1.00 95.31 385 PHE A O 1
ATOM 3010 N N . GLY A 1 386 ? 41.700 7.434 -58.165 1.00 95.00 386 GLY A N 1
ATOM 3011 C CA . GLY A 1 386 ? 40.613 6.533 -58.558 1.00 95.00 386 GLY A CA 1
ATOM 3012 C C . GLY A 1 386 ? 40.506 5.302 -57.653 1.00 95.00 386 GLY A C 1
ATOM 3013 O O . GLY A 1 386 ? 39.409 4.947 -57.209 1.00 95.00 386 GLY A O 1
ATOM 3014 N N . ALA A 1 387 ? 41.642 4.686 -57.310 1.00 95.00 387 ALA A N 1
ATOM 3015 C CA . ALA A 1 387 ? 41.691 3.582 -56.355 1.00 95.00 387 ALA A CA 1
ATOM 3016 C C . ALA A 1 387 ? 41.281 4.036 -54.944 1.00 95.00 387 ALA A C 1
ATOM 3018 O O . ALA A 1 387 ? 40.486 3.360 -54.290 1.00 95.00 387 ALA A O 1
ATOM 3019 N N . ALA A 1 388 ? 41.760 5.201 -54.494 1.00 94.69 388 ALA A N 1
ATOM 3020 C CA . ALA A 1 388 ? 41.404 5.778 -53.199 1.00 94.69 388 ALA A CA 1
ATOM 3021 C C . ALA A 1 388 ? 39.912 6.140 -53.119 1.00 94.69 388 ALA A C 1
ATOM 3023 O O . ALA A 1 388 ? 39.260 5.824 -52.123 1.00 94.69 388 ALA A O 1
ATOM 3024 N N . PHE A 1 389 ? 39.350 6.737 -54.175 1.00 96.81 389 PHE A N 1
ATOM 3025 C CA . PHE A 1 389 ? 37.925 7.047 -54.275 1.00 96.81 389 PHE A CA 1
ATOM 3026 C C . PHE A 1 389 ? 37.076 5.777 -54.193 1.00 96.81 389 PHE A C 1
ATOM 3028 O O . PHE A 1 389 ? 36.202 5.676 -53.333 1.00 96.81 389 PHE A O 1
ATOM 3035 N N . THR A 1 390 ? 37.385 4.779 -55.026 1.00 94.12 390 THR A N 1
ATOM 3036 C CA . THR A 1 390 ? 36.638 3.514 -55.070 1.00 94.12 390 THR A CA 1
ATOM 3037 C C . THR A 1 390 ? 36.734 2.766 -53.739 1.00 94.12 390 THR A C 1
ATOM 3039 O O . THR A 1 390 ? 35.716 2.345 -53.191 1.00 94.12 390 THR A O 1
ATOM 3042 N N . GLY A 1 391 ? 37.938 2.650 -53.170 1.00 93.12 391 GLY A N 1
ATOM 3043 C CA . GLY A 1 391 ? 38.153 1.991 -51.881 1.00 93.12 391 GLY A CA 1
ATOM 3044 C C . GLY A 1 391 ? 37.410 2.681 -50.737 1.00 93.12 391 GLY A C 1
ATOM 3045 O O . GLY A 1 391 ? 36.750 2.017 -49.938 1.00 93.12 391 GLY A O 1
ATOM 3046 N N . THR A 1 392 ? 37.444 4.015 -50.696 1.00 93.44 392 THR A N 1
ATOM 3047 C CA . THR A 1 392 ? 36.736 4.792 -49.670 1.00 93.44 392 THR A CA 1
ATOM 3048 C C . THR A 1 392 ? 35.220 4.694 -49.835 1.00 93.44 392 THR A C 1
ATOM 3050 O O . THR A 1 392 ? 34.513 4.534 -48.843 1.00 93.44 392 THR A O 1
ATOM 3053 N N . ALA A 1 393 ? 34.705 4.730 -51.068 1.00 92.44 393 ALA A N 1
ATOM 3054 C CA . ALA A 1 393 ? 33.277 4.587 -51.343 1.00 92.44 393 ALA A CA 1
ATOM 3055 C C . ALA A 1 393 ? 32.745 3.206 -50.920 1.00 92.44 393 ALA A C 1
ATOM 3057 O O . ALA A 1 393 ? 31.726 3.121 -50.234 1.00 92.44 393 ALA A O 1
ATOM 3058 N N . VAL A 1 394 ? 33.461 2.123 -51.251 1.00 92.31 394 VAL A N 1
ATOM 3059 C CA . VAL A 1 394 ? 33.094 0.761 -50.821 1.00 92.31 394 VAL A CA 1
ATOM 3060 C C . VAL A 1 394 ? 33.133 0.643 -49.298 1.00 92.31 394 VAL A C 1
ATOM 3062 O O . VAL A 1 394 ? 32.188 0.131 -48.697 1.00 92.31 394 VAL A O 1
ATOM 3065 N N . PHE A 1 395 ? 34.185 1.158 -48.655 1.00 91.38 395 PHE A N 1
ATOM 3066 C CA . PHE A 1 395 ? 34.276 1.176 -47.195 1.00 91.38 395 PHE A CA 1
ATOM 3067 C C . PHE A 1 395 ? 33.110 1.945 -46.559 1.00 91.38 395 PHE A C 1
ATOM 3069 O O . PHE A 1 395 ? 32.496 1.458 -45.612 1.00 91.38 395 PHE A O 1
ATOM 3076 N N . PHE A 1 396 ? 32.755 3.108 -47.107 1.00 91.88 396 PHE A N 1
ATOM 3077 C CA . PHE A 1 396 ? 31.641 3.925 -46.633 1.00 91.88 396 PHE A CA 1
ATOM 3078 C C . PHE A 1 396 ? 30.293 3.199 -46.724 1.00 91.88 396 PHE A C 1
ATOM 3080 O O . PHE A 1 396 ? 29.504 3.240 -45.775 1.00 91.88 396 PHE A O 1
ATOM 3087 N N . ILE A 1 397 ? 30.033 2.502 -47.835 1.00 91.00 397 ILE A N 1
ATOM 3088 C CA . ILE A 1 397 ? 28.811 1.707 -48.021 1.00 91.00 397 ILE A CA 1
ATOM 3089 C C . ILE A 1 397 ? 28.767 0.551 -47.015 1.00 91.00 397 ILE A C 1
ATOM 3091 O O . ILE A 1 397 ? 27.745 0.363 -46.350 1.00 91.00 397 ILE A O 1
ATOM 3095 N N . ARG A 1 398 ? 29.872 -0.189 -46.843 1.00 87.56 398 ARG A N 1
ATOM 3096 C CA . ARG A 1 398 ? 29.957 -1.293 -45.868 1.00 87.56 398 ARG A CA 1
ATOM 3097 C C . ARG A 1 398 ? 29.766 -0.806 -44.436 1.00 87.56 398 ARG A C 1
ATOM 3099 O O . ARG A 1 398 ? 29.023 -1.420 -43.676 1.00 87.56 398 ARG A O 1
ATOM 3106 N N . TRP A 1 399 ? 30.392 0.315 -44.082 1.00 89.62 399 TRP A N 1
ATOM 3107 C CA . TRP A 1 399 ? 30.245 0.938 -42.769 1.00 89.62 399 TRP A CA 1
ATOM 3108 C C . TRP A 1 399 ? 28.789 1.318 -42.484 1.00 89.62 399 TRP A C 1
ATOM 3110 O O . TRP A 1 399 ? 28.259 0.967 -41.431 1.00 89.62 399 TRP A O 1
ATOM 3120 N N . ASN A 1 400 ? 28.118 1.982 -43.434 1.00 88.12 400 ASN A N 1
ATOM 3121 C CA . ASN A 1 400 ? 26.703 2.327 -43.282 1.00 88.12 400 ASN A CA 1
ATOM 3122 C C . ASN A 1 400 ? 25.826 1.074 -43.182 1.00 88.12 400 ASN A C 1
ATOM 3124 O O . ASN A 1 400 ? 24.988 1.004 -42.289 1.00 88.12 400 ASN A O 1
ATOM 3128 N N . THR A 1 401 ? 26.048 0.073 -44.037 1.00 88.75 401 THR A N 1
ATOM 3129 C CA . THR A 1 401 ? 25.279 -1.184 -44.036 1.00 88.75 401 THR A CA 1
ATOM 3130 C C . THR A 1 401 ? 25.386 -1.902 -42.693 1.00 88.75 401 THR A C 1
ATOM 3132 O O . THR A 1 401 ? 24.362 -2.208 -42.087 1.00 88.75 401 THR A O 1
ATOM 3135 N N . ARG A 1 402 ? 26.608 -2.080 -42.173 1.00 86.81 402 ARG A N 1
ATOM 3136 C CA . ARG A 1 402 ? 26.848 -2.709 -40.867 1.00 86.81 402 ARG A CA 1
ATOM 3137 C C . ARG A 1 402 ? 26.183 -1.939 -39.729 1.00 86.81 402 ARG A C 1
ATOM 3139 O O . ARG A 1 402 ? 25.618 -2.531 -38.816 1.00 86.81 402 ARG A O 1
ATOM 3146 N N . TRP A 1 403 ? 26.244 -0.612 -39.780 1.00 86.25 403 TRP A N 1
ATOM 3147 C CA . TRP A 1 403 ? 25.622 0.233 -38.768 1.00 86.25 403 TRP A CA 1
ATOM 3148 C C . TRP A 1 403 ? 24.090 0.133 -38.791 1.00 86.25 403 TRP A C 1
ATOM 3150 O O . TRP A 1 403 ? 23.474 0.051 -37.729 1.00 86.25 403 TRP A O 1
ATOM 3160 N N . PHE A 1 404 ? 23.477 0.109 -39.981 1.00 85.25 404 PHE A N 1
ATOM 3161 C CA . PHE A 1 404 ? 22.030 -0.061 -40.135 1.00 85.25 404 PHE A CA 1
ATOM 3162 C C . PHE A 1 404 ? 21.560 -1.448 -39.701 1.00 85.25 404 PHE A C 1
ATOM 3164 O O . PHE A 1 404 ? 20.531 -1.541 -39.043 1.00 85.25 404 PHE A O 1
ATOM 3171 N N . GLN A 1 405 ? 22.319 -2.499 -40.020 1.00 85.56 405 GLN A N 1
ATOM 3172 C CA . GLN A 1 405 ? 22.037 -3.859 -39.555 1.00 85.56 405 GLN A CA 1
ATOM 3173 C C . GLN A 1 405 ? 22.060 -3.930 -38.028 1.00 85.56 405 GLN A C 1
ATOM 3175 O O . GLN A 1 405 ? 21.054 -4.287 -37.429 1.00 85.56 405 GLN A O 1
ATOM 3180 N N . ALA A 1 406 ? 23.134 -3.447 -37.395 1.00 84.75 406 ALA A N 1
ATOM 3181 C CA . ALA A 1 406 ? 23.228 -3.407 -35.936 1.00 84.75 406 ALA A CA 1
ATOM 3182 C C . ALA A 1 406 ? 22.084 -2.603 -35.283 1.00 84.75 406 ALA A C 1
ATOM 3184 O O . ALA A 1 406 ? 21.634 -2.936 -34.192 1.00 84.75 406 ALA A O 1
ATOM 3185 N N . HIS A 1 407 ? 21.600 -1.548 -35.946 1.00 83.31 407 HIS A N 1
ATOM 3186 C CA . HIS A 1 407 ? 20.439 -0.784 -35.485 1.00 83.31 407 HIS A CA 1
ATOM 3187 C C . HIS A 1 407 ? 19.125 -1.540 -35.606 1.00 83.31 407 HIS A C 1
ATOM 3189 O O . HIS A 1 407 ? 18.337 -1.542 -34.664 1.00 83.31 407 HIS A O 1
ATOM 3195 N N . ALA A 1 408 ? 18.888 -2.155 -36.762 1.00 84.62 408 ALA A N 1
ATOM 3196 C CA . ALA A 1 408 ? 17.694 -2.947 -36.991 1.00 84.62 408 ALA A CA 1
ATOM 3197 C C . ALA A 1 408 ? 17.635 -4.118 -36.003 1.00 84.62 408 ALA A C 1
ATOM 3199 O O . ALA A 1 408 ? 16.593 -4.353 -35.400 1.00 84.62 408 ALA A O 1
ATOM 3200 N N . ASP A 1 409 ? 18.761 -4.794 -35.772 1.00 85.81 409 ASP A N 1
ATOM 3201 C CA . ASP A 1 409 ? 18.857 -5.908 -34.829 1.00 85.81 409 ASP A CA 1
ATOM 3202 C C . ASP A 1 409 ? 18.541 -5.473 -33.396 1.00 85.81 409 ASP A C 1
ATOM 3204 O O . ASP A 1 409 ? 17.784 -6.152 -32.702 1.00 85.81 409 ASP A O 1
ATOM 3208 N N . GLU A 1 410 ? 19.044 -4.316 -32.963 1.00 84.94 410 GLU A N 1
ATOM 3209 C CA . GLU A 1 410 ? 18.737 -3.776 -31.638 1.00 84.94 410 GLU A CA 1
ATOM 3210 C C . GLU A 1 410 ? 17.255 -3.393 -31.498 1.00 84.94 410 GLU A C 1
ATOM 3212 O O . GLU A 1 410 ? 16.630 -3.667 -30.472 1.00 84.94 410 GLU A O 1
ATOM 3217 N N . GLU A 1 411 ? 16.660 -2.819 -32.546 1.00 83.06 411 GLU A N 1
ATOM 3218 C CA . GLU A 1 411 ? 15.234 -2.491 -32.577 1.00 83.06 411 GLU A CA 1
ATOM 3219 C C . GLU A 1 411 ? 14.364 -3.757 -32.526 1.00 83.06 411 GLU A C 1
ATOM 3221 O O . GLU A 1 411 ? 13.399 -3.836 -31.759 1.00 83.06 411 GLU A O 1
ATOM 3226 N N . PHE A 1 412 ? 14.715 -4.786 -33.302 1.00 86.12 412 PHE A N 1
ATOM 3227 C CA . PHE A 1 412 ? 14.031 -6.076 -33.262 1.00 86.12 412 PHE A CA 1
ATOM 3228 C C . PHE A 1 412 ? 14.207 -6.765 -31.910 1.00 86.12 412 PHE A C 1
ATOM 3230 O O . PHE A 1 412 ? 13.239 -7.328 -31.392 1.00 86.12 412 PHE A O 1
ATOM 3237 N N . ARG A 1 413 ? 15.395 -6.678 -31.302 1.00 86.06 413 ARG A N 1
ATOM 3238 C CA . ARG A 1 413 ? 15.660 -7.193 -29.955 1.00 86.06 413 ARG A CA 1
ATOM 3239 C C . ARG A 1 413 ? 14.771 -6.510 -28.927 1.00 86.06 413 ARG A C 1
ATOM 3241 O O . ARG A 1 413 ? 14.151 -7.192 -28.115 1.00 86.06 413 ARG A O 1
ATOM 3248 N N . GLN A 1 414 ? 14.635 -5.190 -28.996 1.00 85.00 414 GLN A N 1
ATOM 3249 C CA . GLN A 1 414 ? 13.767 -4.452 -28.088 1.00 85.00 414 GLN A CA 1
ATOM 3250 C C . GLN A 1 414 ? 12.282 -4.801 -28.286 1.00 85.00 414 GLN A C 1
ATOM 3252 O O . GLN A 1 414 ? 11.563 -5.022 -27.309 1.00 85.00 414 GLN A O 1
ATOM 3257 N N . LYS A 1 415 ? 11.813 -4.902 -29.536 1.00 84.94 415 LYS A N 1
ATOM 3258 C CA . LYS A 1 415 ? 10.439 -5.333 -29.853 1.00 84.94 415 LYS A CA 1
ATOM 3259 C C . LYS A 1 415 ? 10.158 -6.743 -29.339 1.00 84.94 415 LYS A C 1
ATOM 3261 O O . LYS A 1 415 ? 9.103 -6.986 -28.755 1.00 84.94 415 LYS A O 1
ATOM 3266 N N . ARG A 1 416 ? 11.109 -7.664 -29.511 1.00 88.19 416 ARG A N 1
ATOM 3267 C CA . ARG A 1 416 ? 11.018 -9.025 -28.974 1.00 88.19 416 ARG A CA 1
ATOM 3268 C C . ARG A 1 416 ? 10.983 -9.018 -27.451 1.00 88.19 416 ARG A C 1
ATOM 3270 O O . ARG A 1 416 ? 10.112 -9.661 -26.883 1.00 88.19 416 ARG A O 1
ATOM 3277 N N . PHE A 1 417 ? 11.845 -8.239 -26.801 1.00 87.56 417 PHE A N 1
ATOM 3278 C CA . PHE A 1 417 ? 11.835 -8.085 -25.347 1.00 87.56 417 PHE A CA 1
ATOM 3279 C C . PHE A 1 417 ? 10.484 -7.573 -24.831 1.00 87.56 417 PHE A C 1
ATOM 3281 O O . PHE A 1 417 ? 9.980 -8.077 -23.833 1.00 87.56 417 PHE A O 1
ATOM 3288 N N . HIS A 1 418 ? 9.859 -6.617 -25.526 1.00 85.44 418 HIS A N 1
ATOM 3289 C CA . HIS A 1 418 ? 8.516 -6.141 -25.185 1.00 85.44 418 HIS A CA 1
ATOM 3290 C C . HIS A 1 418 ? 7.461 -7.258 -25.291 1.00 85.44 418 HIS A C 1
ATOM 3292 O O . HIS A 1 418 ? 6.642 -7.423 -24.387 1.00 85.44 418 HIS A O 1
ATOM 3298 N N . LEU A 1 419 ? 7.494 -8.056 -26.363 1.00 88.56 419 LEU A N 1
ATOM 3299 C CA . LEU A 1 419 ? 6.601 -9.212 -26.520 1.00 88.56 419 LEU A CA 1
ATOM 3300 C C . LEU A 1 419 ? 6.852 -10.289 -25.456 1.00 88.56 419 LEU A C 1
ATOM 3302 O O . LEU A 1 419 ? 5.902 -10.867 -24.932 1.00 88.56 419 LEU A O 1
ATOM 3306 N N . ASP A 1 420 ? 8.111 -10.540 -25.108 1.00 91.50 420 ASP A N 1
ATOM 3307 C CA . ASP A 1 420 ? 8.472 -11.493 -24.061 1.00 91.50 420 ASP A CA 1
ATOM 3308 C C . ASP A 1 420 ? 8.044 -10.991 -22.677 1.00 91.50 420 ASP A C 1
ATOM 3310 O O . ASP A 1 420 ? 7.534 -11.774 -21.884 1.00 91.50 420 ASP A O 1
ATOM 3314 N N . LEU A 1 421 ? 8.136 -9.688 -22.396 1.00 89.19 421 LEU A N 1
ATOM 3315 C CA . LEU A 1 421 ? 7.623 -9.094 -21.158 1.00 89.19 421 LEU A CA 1
ATOM 3316 C C . LEU A 1 421 ? 6.101 -9.266 -21.036 1.00 89.19 421 LEU A C 1
ATOM 3318 O O . LEU A 1 421 ? 5.601 -9.612 -19.962 1.00 89.19 421 LEU A O 1
ATOM 3322 N N . ASP A 1 422 ? 5.371 -9.106 -22.140 1.00 88.19 422 ASP A N 1
ATOM 3323 C CA . ASP A 1 422 ? 3.931 -9.362 -22.203 1.00 88.19 422 ASP A CA 1
ATOM 3324 C C . ASP A 1 422 ? 3.587 -10.834 -21.968 1.00 88.19 422 ASP A C 1
ATOM 3326 O O . ASP A 1 422 ? 2.728 -11.145 -21.136 1.00 88.19 422 ASP A O 1
ATOM 3330 N N . ARG A 1 423 ? 4.294 -11.745 -22.646 1.00 91.94 423 ARG A N 1
ATOM 3331 C CA . ARG A 1 423 ? 4.133 -13.193 -22.465 1.00 91.94 423 ARG A CA 1
ATOM 3332 C C . ARG A 1 423 ? 4.442 -13.612 -21.032 1.00 91.94 423 ARG A C 1
ATOM 3334 O O . ARG A 1 423 ? 3.628 -14.293 -20.416 1.00 91.94 423 ARG A O 1
ATOM 3341 N N . ALA A 1 424 ? 5.563 -13.159 -20.475 1.00 91.56 424 ALA A N 1
ATOM 3342 C CA . ALA A 1 424 ? 5.964 -13.432 -19.097 1.00 91.56 424 ALA A CA 1
ATOM 3343 C C . ALA A 1 424 ? 4.894 -12.962 -18.109 1.00 91.56 424 ALA A C 1
ATOM 3345 O O . ALA A 1 424 ? 4.515 -13.682 -17.186 1.00 91.56 424 ALA A O 1
ATOM 3346 N N . SER A 1 425 ? 4.368 -11.754 -18.323 1.00 88.75 425 SER A N 1
ATOM 3347 C CA . SER A 1 425 ? 3.343 -11.192 -17.455 1.00 88.75 425 SER A CA 1
ATOM 3348 C C . SER A 1 425 ? 2.032 -11.973 -17.515 1.00 88.75 425 SER A C 1
ATOM 3350 O O . SER A 1 425 ? 1.367 -12.119 -16.487 1.00 88.75 425 SER A O 1
ATOM 3352 N N . TRP A 1 426 ? 1.669 -12.490 -18.691 1.00 88.81 426 TRP A N 1
ATOM 3353 C CA . TRP A 1 426 ? 0.504 -13.354 -18.849 1.00 88.81 426 TRP A CA 1
ATOM 3354 C C . TRP A 1 426 ? 0.701 -14.713 -18.172 1.00 88.81 426 TRP A C 1
ATOM 3356 O O . TRP A 1 426 ? -0.180 -15.147 -17.437 1.00 88.81 426 TRP A O 1
ATOM 3366 N N . VAL A 1 427 ? 1.876 -15.336 -18.317 1.00 91.25 427 VAL A N 1
ATOM 3367 C CA . VAL A 1 427 ? 2.223 -16.592 -17.624 1.00 91.25 427 VAL A CA 1
ATOM 3368 C C . VAL A 1 427 ? 2.126 -16.436 -16.111 1.00 91.25 427 VAL A C 1
ATOM 3370 O O . VAL A 1 427 ? 1.556 -17.289 -15.437 1.00 91.25 427 VAL A O 1
ATOM 3373 N N . VAL A 1 428 ? 2.643 -15.333 -15.569 1.00 89.56 428 VAL A N 1
ATOM 3374 C CA . VAL A 1 428 ? 2.585 -15.041 -14.132 1.00 89.56 428 VAL A CA 1
ATOM 3375 C C . VAL A 1 428 ? 1.145 -14.818 -13.657 1.00 89.56 428 VAL A C 1
ATOM 3377 O O . VAL A 1 428 ? 0.780 -15.293 -12.584 1.00 89.56 428 VAL A O 1
ATOM 3380 N N . GLU A 1 429 ? 0.315 -14.112 -14.431 1.00 86.44 429 GLU A N 1
ATOM 3381 C CA . GLU A 1 429 ? -1.105 -13.925 -14.102 1.00 86.44 429 GLU A CA 1
ATOM 3382 C C . GLU A 1 429 ? -1.858 -15.257 -14.135 1.00 86.44 429 GLU A C 1
ATOM 3384 O O . GLU A 1 429 ? -2.512 -15.595 -13.152 1.00 86.44 429 GLU A O 1
ATOM 3389 N N . MET A 1 430 ? -1.662 -16.057 -15.185 1.00 87.69 430 MET A N 1
ATOM 3390 C CA . MET A 1 430 ? -2.240 -17.392 -15.310 1.00 87.69 430 MET A CA 1
ATOM 3391 C C . MET A 1 430 ? -1.816 -18.297 -14.148 1.00 87.69 430 MET A C 1
ATOM 3393 O O . MET A 1 430 ? -2.659 -18.955 -13.553 1.00 87.69 430 MET A O 1
ATOM 3397 N N . ALA A 1 431 ? -0.532 -18.304 -13.777 1.00 87.81 431 ALA A N 1
ATOM 3398 C CA . ALA A 1 431 ? -0.037 -19.124 -12.674 1.00 87.81 431 ALA A CA 1
ATOM 3399 C C . ALA A 1 431 ? -0.652 -18.731 -11.321 1.00 87.81 431 ALA A C 1
ATOM 3401 O O . ALA A 1 431 ? -0.920 -19.595 -10.487 1.00 87.81 431 ALA A O 1
ATOM 3402 N N . MET A 1 432 ? -0.901 -17.437 -11.097 1.00 85.38 432 MET A N 1
ATOM 3403 C CA . MET A 1 432 ? -1.554 -16.975 -9.870 1.00 85.38 432 MET A CA 1
ATOM 3404 C C . MET A 1 432 ? -3.059 -17.239 -9.870 1.00 85.38 432 MET A C 1
ATOM 3406 O O . MET A 1 432 ? -3.574 -17.697 -8.856 1.00 85.38 432 MET A O 1
ATOM 3410 N N . GLU A 1 433 ? -3.749 -17.043 -10.995 1.00 83.94 433 GLU A N 1
ATOM 3411 C CA . GLU A 1 433 ? -5.164 -17.415 -11.128 1.00 83.94 433 GLU A CA 1
ATOM 3412 C C . GLU A 1 433 ? -5.366 -18.926 -10.943 1.00 83.94 433 GLU A C 1
ATOM 3414 O O . GLU A 1 433 ? -6.308 -19.343 -10.272 1.00 83.94 433 GLU A O 1
ATOM 3419 N N . TRP A 1 434 ? -4.445 -19.752 -11.448 1.00 87.12 434 TRP A N 1
ATOM 3420 C CA . TRP A 1 434 ? -4.479 -21.204 -11.260 1.00 87.12 434 TRP A CA 1
ATOM 3421 C C . TRP A 1 434 ? -4.259 -21.610 -9.803 1.00 87.12 434 TRP A C 1
ATOM 3423 O O . TRP A 1 434 ? -4.955 -22.484 -9.297 1.00 87.12 434 TRP A O 1
ATOM 3433 N N . LYS A 1 435 ? -3.327 -20.945 -9.107 1.00 83.69 435 LYS A N 1
ATOM 3434 C CA . LYS A 1 435 ? -3.085 -21.148 -7.671 1.00 83.69 435 LYS A CA 1
ATOM 3435 C C . LYS A 1 435 ? -4.285 -20.732 -6.816 1.00 83.69 435 LYS A C 1
ATOM 3437 O O . LYS A 1 435 ? -4.532 -21.336 -5.778 1.00 83.69 435 LYS A O 1
ATOM 3442 N N . GLU A 1 436 ? -4.998 -19.685 -7.219 1.00 81.06 436 GLU A N 1
ATOM 3443 C CA . GLU A 1 436 ? -6.193 -19.204 -6.520 1.00 81.06 436 GLU A CA 1
ATOM 3444 C C . GLU A 1 436 ? -7.434 -20.065 -6.821 1.00 81.06 436 GLU A C 1
ATOM 3446 O O . GLU A 1 436 ? -8.299 -20.193 -5.958 1.00 81.06 436 GLU A O 1
ATOM 3451 N N . GLY A 1 437 ? -7.527 -20.654 -8.021 1.00 74.06 437 GLY A N 1
ATOM 3452 C CA . GLY A 1 437 ? -8.702 -21.395 -8.493 1.00 74.06 437 GLY A CA 1
ATOM 3453 C C . GLY A 1 437 ? -8.620 -22.927 -8.439 1.00 74.06 437 GLY A C 1
ATOM 3454 O O . GLY A 1 437 ? -9.662 -23.574 -8.528 1.00 74.06 437 GLY A O 1
ATOM 3455 N N . GLY A 1 438 ? -7.433 -23.530 -8.305 1.00 68.12 438 GLY A N 1
ATOM 3456 C CA . GLY A 1 438 ? -7.250 -24.982 -8.405 1.00 68.12 438 GLY A CA 1
ATOM 3457 C C . GLY A 1 438 ? -6.313 -25.579 -7.351 1.00 68.12 438 GLY A C 1
ATOM 3458 O O . GLY A 1 438 ? -5.268 -25.022 -7.033 1.00 68.12 438 GLY A O 1
ATOM 3459 N N . THR A 1 439 ? -6.671 -26.760 -6.835 1.00 59.41 439 THR A N 1
ATOM 3460 C CA . THR A 1 439 ? -5.815 -27.613 -5.982 1.00 59.41 439 THR A CA 1
ATOM 3461 C C . THR A 1 439 ? -4.815 -28.456 -6.777 1.00 59.41 439 THR A C 1
ATOM 3463 O O . THR A 1 439 ? -3.915 -29.054 -6.193 1.00 59.41 439 THR A O 1
ATOM 3466 N N . THR A 1 440 ? -4.963 -28.524 -8.099 1.00 75.31 440 THR A N 1
ATOM 3467 C CA . THR A 1 440 ? -4.064 -29.246 -9.007 1.00 75.31 440 THR A CA 1
ATOM 3468 C C . THR A 1 440 ? -2.871 -28.398 -9.426 1.00 75.31 440 THR A C 1
ATOM 3470 O O . THR A 1 440 ? -3.024 -27.231 -9.792 1.00 75.31 440 THR A O 1
ATOM 3473 N N . GLU A 1 441 ? -1.692 -29.019 -9.430 1.00 81.25 441 GLU A N 1
ATOM 3474 C CA . GLU A 1 441 ? -0.458 -28.432 -9.953 1.00 81.25 441 GLU A CA 1
ATOM 3475 C C . GLU A 1 441 ? -0.616 -28.047 -11.436 1.00 81.25 441 GLU A C 1
ATOM 3477 O O . GLU A 1 441 ? -1.290 -28.732 -12.210 1.00 81.25 441 GLU A O 1
ATOM 3482 N N . ILE A 1 442 ? -0.014 -26.920 -11.831 1.00 84.56 442 ILE A N 1
ATOM 3483 C CA . ILE A 1 442 ? -0.039 -26.435 -13.217 1.00 84.56 442 ILE A CA 1
ATOM 3484 C C . ILE A 1 442 ? 0.691 -27.463 -14.096 1.00 84.56 442 ILE A C 1
ATOM 3486 O O . ILE A 1 442 ? 1.830 -27.809 -13.775 1.00 84.56 442 ILE A O 1
ATOM 3490 N N . PRO A 1 443 ? 0.102 -27.933 -15.213 1.00 89.00 443 PRO A N 1
ATOM 3491 C CA . PRO A 1 443 ? 0.777 -28.864 -16.109 1.00 89.00 443 PRO A CA 1
ATOM 3492 C C . PRO A 1 443 ? 2.099 -28.273 -16.607 1.00 89.00 443 PRO A C 1
ATOM 3494 O O . PRO A 1 443 ? 2.111 -27.256 -17.305 1.00 89.00 443 PRO A O 1
ATOM 3497 N N . MET A 1 444 ? 3.214 -28.926 -16.268 1.00 87.19 444 MET A N 1
ATOM 3498 C CA . MET A 1 444 ? 4.553 -28.442 -16.624 1.00 87.19 444 MET A CA 1
ATOM 3499 C C . MET A 1 444 ? 4.742 -28.289 -18.136 1.00 87.19 444 MET A C 1
ATOM 3501 O O . MET A 1 444 ? 5.451 -27.388 -18.568 1.00 87.19 444 MET A O 1
ATOM 3505 N N . GLU A 1 445 ? 4.050 -29.095 -18.943 1.00 90.44 445 GLU A N 1
ATOM 3506 C CA . GLU A 1 445 ? 4.086 -29.006 -20.405 1.00 90.44 445 GLU A CA 1
ATOM 3507 C C . GLU A 1 445 ? 3.585 -27.646 -20.924 1.00 90.44 445 GLU A C 1
ATOM 3509 O O . GLU A 1 445 ? 4.205 -27.040 -21.797 1.00 90.44 445 GLU A O 1
ATOM 3514 N N . LEU A 1 446 ? 2.496 -27.125 -20.344 1.00 87.75 446 LEU A N 1
ATOM 3515 C CA . LEU A 1 446 ? 1.930 -25.822 -20.705 1.00 87.75 446 LEU A CA 1
ATOM 3516 C C . LEU A 1 446 ? 2.880 -24.692 -20.295 1.00 87.75 446 LEU A C 1
ATOM 3518 O O . LEU A 1 446 ? 3.116 -23.762 -21.066 1.00 87.75 446 LEU A O 1
ATOM 3522 N N . LEU A 1 447 ? 3.434 -24.784 -19.082 1.00 89.62 447 LEU A N 1
ATOM 3523 C CA . LEU A 1 447 ? 4.369 -23.788 -18.570 1.00 89.62 447 LEU A CA 1
ATOM 3524 C C . LEU A 1 447 ? 5.621 -23.740 -19.449 1.00 89.62 447 LEU A C 1
ATOM 3526 O O . LEU A 1 447 ? 5.975 -22.663 -19.916 1.00 89.62 447 LEU A O 1
ATOM 3530 N N . ASN A 1 448 ? 6.194 -24.902 -19.775 1.00 91.75 448 ASN A N 1
ATOM 3531 C CA . ASN A 1 448 ? 7.352 -25.027 -20.657 1.00 91.75 448 ASN A CA 1
ATOM 3532 C C . ASN A 1 448 ? 7.096 -24.412 -22.039 1.00 91.75 448 ASN A C 1
ATOM 3534 O O . ASN A 1 448 ? 7.951 -23.690 -22.545 1.00 91.75 448 ASN A O 1
ATOM 3538 N N . GLN A 1 449 ? 5.924 -24.640 -22.641 1.00 90.81 449 GLN A N 1
ATOM 3539 C CA . GLN A 1 449 ? 5.581 -24.048 -23.940 1.00 90.81 449 GLN A CA 1
ATOM 3540 C C . GLN A 1 449 ? 5.431 -22.524 -23.872 1.00 90.81 449 GLN A C 1
ATOM 3542 O O . GLN A 1 449 ? 5.890 -21.813 -24.768 1.00 90.81 449 GLN A O 1
ATOM 3547 N N . LEU A 1 450 ? 4.816 -21.998 -22.810 1.00 88.19 450 LEU A N 1
ATOM 3548 C CA . LEU A 1 450 ? 4.609 -20.559 -22.666 1.00 88.19 450 LEU A CA 1
ATOM 3549 C C . LEU A 1 450 ? 5.901 -19.808 -22.326 1.00 88.19 450 LEU A C 1
ATOM 3551 O O . LEU A 1 450 ? 6.091 -18.688 -22.812 1.00 88.19 450 LEU A O 1
ATOM 3555 N N . THR A 1 451 ? 6.791 -20.420 -21.541 1.00 92.62 451 THR A N 1
ATOM 3556 C CA . THR A 1 451 ? 8.097 -19.855 -21.169 1.00 92.62 451 THR A CA 1
ATOM 3557 C C . THR A 1 451 ? 9.202 -20.156 -22.179 1.00 92.62 451 THR A C 1
ATOM 3559 O O . THR A 1 451 ? 10.293 -19.606 -22.056 1.00 92.62 451 THR A O 1
ATOM 3562 N N . ALA A 1 452 ? 8.957 -20.999 -23.185 1.00 91.25 452 ALA A N 1
ATOM 3563 C CA . ALA A 1 452 ? 9.948 -21.299 -24.213 1.00 91.25 452 ALA A CA 1
ATOM 3564 C C . ALA A 1 452 ? 10.376 -20.030 -24.973 1.00 91.25 452 ALA A C 1
ATOM 3566 O O . ALA A 1 452 ? 9.534 -19.225 -25.402 1.00 91.25 452 ALA A O 1
ATOM 3567 N N . ASN A 1 453 ? 11.689 -19.891 -25.188 1.00 89.38 453 ASN A N 1
ATOM 3568 C CA . ASN A 1 453 ? 12.335 -18.781 -25.900 1.00 89.38 453 ASN A CA 1
ATOM 3569 C C . ASN A 1 453 ? 12.121 -17.389 -25.279 1.00 89.38 453 ASN A C 1
ATOM 3571 O O . ASN A 1 453 ? 12.332 -16.378 -25.959 1.00 89.38 453 ASN A O 1
ATOM 3575 N N . LEU A 1 454 ? 11.665 -17.331 -24.026 1.00 91.56 454 LEU A N 1
ATOM 3576 C CA . LEU A 1 454 ? 11.432 -16.090 -23.301 1.00 91.56 454 LEU A CA 1
ATOM 3577 C C . LEU A 1 454 ? 12.782 -15.473 -22.926 1.00 91.56 454 LEU A C 1
ATOM 3579 O O . LEU A 1 454 ? 13.553 -16.085 -22.191 1.00 91.56 454 LEU A O 1
ATOM 3583 N N . PHE A 1 455 ? 13.064 -14.270 -23.426 1.00 90.50 455 PHE A N 1
ATOM 3584 C CA . PHE A 1 455 ? 14.333 -13.568 -23.190 1.00 90.50 455 PHE A CA 1
ATOM 3585 C C . PHE A 1 455 ? 15.582 -14.279 -23.737 1.00 90.50 455 PHE A C 1
ATOM 3587 O O . PHE A 1 455 ? 16.700 -13.910 -23.381 1.00 90.50 455 PHE A O 1
ATOM 3594 N N . GLU A 1 456 ? 15.423 -15.264 -24.622 1.00 89.44 456 GLU A N 1
ATOM 3595 C CA . GLU A 1 456 ? 16.563 -15.869 -25.307 1.00 89.44 456 GLU A CA 1
ATOM 3596 C C . GLU A 1 456 ? 17.104 -14.918 -26.377 1.00 89.44 456 GLU A C 1
ATOM 3598 O O . GLU A 1 456 ? 16.395 -14.530 -27.316 1.00 89.44 456 GLU A O 1
ATOM 3603 N N . GLU A 1 457 ? 18.382 -14.560 -26.252 1.00 79.62 457 GLU A N 1
ATOM 3604 C CA . GLU A 1 457 ? 19.078 -13.827 -27.299 1.00 79.62 457 GLU A CA 1
ATOM 3605 C C . GLU A 1 457 ? 19.215 -14.726 -28.534 1.00 79.62 457 GLU A C 1
ATOM 3607 O O . GLU A 1 457 ? 19.668 -15.870 -28.422 1.00 79.62 457 GLU A O 1
ATOM 3612 N N . PRO A 1 458 ? 18.816 -14.254 -29.729 1.00 68.25 458 PRO A N 1
ATOM 3613 C CA . PRO A 1 458 ? 19.063 -15.011 -30.940 1.00 68.25 458 PRO A CA 1
ATOM 3614 C C . PRO A 1 458 ? 20.574 -15.193 -31.085 1.00 68.25 458 PRO A C 1
ATOM 3616 O O . PRO A 1 458 ? 21.314 -14.213 -31.167 1.00 68.25 458 PRO A O 1
ATOM 3619 N N . VAL A 1 459 ? 21.024 -16.451 -31.112 1.00 70.94 459 VAL A N 1
ATOM 3620 C CA . VAL A 1 459 ? 22.411 -16.794 -31.442 1.00 70.94 459 VAL A CA 1
ATOM 3621 C C . VAL A 1 459 ? 22.745 -16.079 -32.745 1.00 70.94 459 VAL A C 1
ATOM 3623 O O . VAL A 1 459 ? 22.016 -16.235 -33.729 1.00 70.94 459 VAL A O 1
ATOM 3626 N N . ALA A 1 460 ? 23.786 -15.243 -32.718 1.00 60.72 460 ALA A N 1
ATOM 3627 C CA . ALA A 1 460 ? 24.200 -14.445 -33.862 1.00 60.72 460 ALA A CA 1
ATOM 3628 C C . ALA A 1 460 ? 24.299 -15.360 -35.088 1.00 60.72 460 ALA A C 1
ATOM 3630 O O . ALA A 1 460 ? 25.134 -16.265 -35.128 1.00 60.72 460 ALA A O 1
ATOM 3631 N N . LYS A 1 461 ? 23.398 -15.175 -36.060 1.00 58.06 461 LYS A N 1
ATOM 3632 C CA . LYS A 1 461 ? 23.491 -15.893 -37.331 1.00 58.06 461 LYS A CA 1
ATOM 3633 C C . LYS A 1 461 ? 24.818 -15.483 -37.955 1.00 58.06 461 LYS A C 1
ATOM 3635 O O . LYS A 1 461 ? 25.058 -14.285 -38.094 1.00 58.06 461 LYS A O 1
ATOM 3640 N N . GLU A 1 462 ? 25.664 -16.459 -38.289 1.00 55.91 462 GLU A N 1
ATOM 3641 C CA . GLU A 1 462 ? 26.883 -16.217 -39.063 1.00 55.91 462 GLU A CA 1
ATOM 3642 C C . GLU A 1 462 ? 26.540 -15.293 -40.234 1.00 55.91 462 GLU A C 1
ATOM 3644 O O . GLU A 1 462 ? 25.585 -15.553 -40.972 1.00 55.91 462 GLU A O 1
ATOM 3649 N N . GLU A 1 463 ? 27.259 -14.171 -40.333 1.00 59.12 463 GLU A N 1
ATOM 3650 C CA . GLU A 1 463 ? 27.015 -13.120 -41.318 1.00 59.12 463 GLU A CA 1
ATOM 3651 C C . GLU A 1 463 ? 26.963 -13.743 -42.723 1.00 59.12 463 GLU A C 1
ATOM 3653 O O . GLU A 1 463 ? 27.982 -14.111 -43.308 1.00 59.12 463 GLU A O 1
ATOM 3658 N N . LEU A 1 464 ? 25.755 -13.881 -43.275 1.00 53.75 464 LEU A N 1
ATOM 3659 C CA . LEU A 1 464 ? 25.544 -14.302 -44.655 1.00 53.75 464 LEU A CA 1
ATOM 3660 C C . LEU A 1 464 ? 26.074 -13.185 -45.559 1.00 53.75 464 LEU A C 1
ATOM 3662 O O . LEU A 1 464 ? 25.370 -12.220 -45.856 1.00 53.75 464 LEU A O 1
ATOM 3666 N N . TYR A 1 465 ? 27.342 -13.295 -45.958 1.00 57.25 465 TYR A N 1
ATOM 3667 C CA . TYR A 1 465 ? 27.969 -12.372 -46.897 1.00 57.25 465 TYR A CA 1
ATOM 3668 C C . TYR A 1 465 ? 27.111 -12.230 -48.156 1.00 57.25 465 TYR A C 1
ATOM 3670 O O . TYR A 1 465 ? 26.684 -13.220 -48.754 1.00 57.25 465 TYR A O 1
ATOM 3678 N N . HIS A 1 466 ? 26.894 -10.988 -48.589 1.00 62.03 466 HIS A N 1
ATOM 3679 C CA . HIS A 1 466 ? 26.219 -10.709 -49.851 1.00 62.03 466 HIS A CA 1
ATOM 3680 C C . HIS A 1 466 ? 26.995 -11.392 -51.002 1.00 62.03 466 HIS A C 1
ATOM 3682 O O . HIS A 1 466 ? 28.228 -11.356 -50.988 1.00 62.03 466 HIS A O 1
ATOM 3688 N N . PRO A 1 467 ? 26.342 -11.974 -52.027 1.00 61.94 467 PRO A N 1
ATOM 3689 C CA . PRO A 1 467 ? 27.027 -12.717 -53.094 1.00 61.94 467 PRO A CA 1
ATOM 3690 C C . PRO A 1 467 ? 28.135 -11.913 -53.784 1.00 61.94 467 PRO A C 1
ATOM 3692 O O . PRO A 1 467 ? 29.191 -12.444 -54.101 1.00 61.94 467 PRO A O 1
ATOM 3695 N N . ALA A 1 468 ? 27.934 -10.602 -53.944 1.00 61.97 468 ALA A N 1
ATOM 3696 C CA . ALA A 1 468 ? 28.945 -9.689 -54.478 1.00 61.97 468 ALA A CA 1
ATOM 3697 C C . ALA A 1 468 ? 30.189 -9.555 -53.578 1.00 61.97 468 ALA A C 1
ATOM 3699 O O . ALA A 1 468 ? 31.288 -9.351 -54.082 1.00 61.97 468 ALA A O 1
ATOM 3700 N N . GLU A 1 469 ? 30.040 -9.688 -52.258 1.00 59.91 469 GLU A N 1
ATOM 3701 C CA . GLU A 1 469 ? 31.160 -9.676 -51.316 1.00 59.91 469 GLU A CA 1
ATOM 3702 C C . GLU A 1 469 ? 31.896 -11.010 -51.278 1.00 59.91 469 GLU A C 1
ATOM 3704 O O . GLU A 1 469 ? 33.120 -10.994 -51.197 1.00 59.91 469 GLU A O 1
ATOM 3709 N N . GLN A 1 470 ? 31.188 -12.139 -51.403 1.00 66.88 470 GLN A N 1
ATOM 3710 C CA . GLN A 1 470 ? 31.832 -13.439 -51.629 1.00 66.88 470 GLN A CA 1
ATOM 3711 C C . GLN A 1 470 ? 32.599 -13.451 -52.951 1.00 66.88 470 GLN A C 1
ATOM 3713 O O . GLN A 1 470 ? 33.685 -14.007 -53.033 1.00 66.88 470 GLN A O 1
ATOM 3718 N N . LEU A 1 471 ? 32.067 -12.796 -53.982 1.00 59.41 471 LEU A N 1
ATOM 3719 C CA . LEU A 1 471 ? 32.709 -12.708 -55.289 1.00 59.41 471 LEU A CA 1
ATOM 3720 C C . LEU A 1 471 ? 33.905 -11.742 -55.260 1.00 59.41 471 LEU A C 1
ATOM 3722 O O . LEU A 1 471 ? 34.952 -12.044 -55.822 1.00 59.41 471 LEU A O 1
ATOM 3726 N N . ALA A 1 472 ? 33.806 -10.623 -54.540 1.00 61.69 472 ALA A N 1
ATOM 3727 C CA . ALA A 1 472 ? 34.920 -9.701 -54.334 1.00 61.69 472 ALA A CA 1
ATOM 3728 C C . ALA A 1 472 ? 36.022 -10.301 -53.449 1.00 61.69 472 ALA A C 1
ATOM 3730 O O . ALA A 1 472 ? 37.194 -10.126 -53.764 1.00 61.69 472 ALA A O 1
ATOM 3731 N N . SER A 1 473 ? 35.682 -11.030 -52.381 1.00 62.41 473 SER A N 1
ATOM 3732 C CA . SER A 1 473 ? 36.662 -11.737 -51.549 1.00 62.41 473 SER A CA 1
ATOM 3733 C C . SER A 1 473 ? 37.266 -12.934 -52.279 1.00 62.41 473 SER A C 1
ATOM 3735 O O . SER A 1 473 ? 38.463 -13.169 -52.145 1.00 62.41 473 SER A O 1
ATOM 3737 N N . ALA A 1 474 ? 36.496 -13.626 -53.123 1.00 66.69 474 ALA A N 1
ATOM 3738 C CA . ALA A 1 474 ? 37.011 -14.666 -54.002 1.00 66.69 474 ALA A CA 1
ATOM 3739 C C . ALA A 1 474 ? 37.953 -14.091 -55.067 1.00 66.69 474 ALA A C 1
ATOM 3741 O O . ALA A 1 474 ? 39.003 -14.669 -55.286 1.00 66.69 474 ALA A O 1
ATOM 3742 N N . ILE A 1 475 ? 37.657 -12.945 -55.690 1.00 58.81 475 ILE A N 1
ATOM 3743 C CA . ILE A 1 475 ? 38.529 -12.340 -56.716 1.00 58.81 475 ILE A CA 1
ATOM 3744 C C . ILE A 1 475 ? 39.766 -11.671 -56.095 1.00 58.81 475 ILE A C 1
ATOM 3746 O O . ILE A 1 475 ? 40.885 -11.890 -56.561 1.00 58.81 475 ILE A O 1
ATOM 3750 N N . LEU A 1 476 ? 39.603 -10.884 -55.026 1.00 60.91 476 LEU A N 1
ATOM 3751 C CA . LEU A 1 476 ? 40.727 -10.247 -54.325 1.00 60.91 476 LEU A CA 1
ATOM 3752 C C . LEU A 1 476 ? 41.575 -11.277 -53.566 1.00 60.91 476 LEU A C 1
ATOM 3754 O O . LEU A 1 476 ? 42.796 -11.142 -53.540 1.00 60.91 476 LEU A O 1
ATOM 3758 N N . GLY A 1 477 ? 40.963 -12.328 -53.019 1.00 53.22 477 GLY A N 1
ATOM 3759 C CA . GLY A 1 477 ? 41.653 -13.461 -52.397 1.00 53.22 477 GLY A CA 1
ATOM 3760 C C . GLY A 1 477 ? 42.336 -14.386 -53.410 1.00 53.22 477 GLY A C 1
ATOM 3761 O O . GLY A 1 477 ? 43.477 -14.780 -53.189 1.00 53.22 477 GLY A O 1
ATOM 3762 N N . ALA A 1 478 ? 41.712 -14.665 -54.560 1.00 51.84 478 ALA A N 1
ATOM 3763 C CA . ALA A 1 478 ? 42.318 -15.471 -55.628 1.00 51.84 478 ALA A CA 1
ATOM 3764 C C . ALA A 1 478 ? 43.462 -14.749 -56.355 1.00 51.84 478 ALA A C 1
ATOM 3766 O O . ALA A 1 478 ? 44.329 -15.399 -56.930 1.00 51.84 478 ALA A O 1
ATOM 3767 N N . SER A 1 479 ? 43.529 -13.414 -56.294 1.00 49.66 479 SER A N 1
ATOM 3768 C CA . SER A 1 479 ? 44.648 -12.653 -56.871 1.00 49.66 479 SER A CA 1
ATOM 3769 C C . SER A 1 479 ? 45.983 -12.802 -56.114 1.00 49.66 479 SER A C 1
ATOM 3771 O O . SER A 1 479 ? 47.005 -12.288 -56.570 1.00 49.66 479 SER A O 1
ATOM 3773 N N . ALA A 1 480 ? 45.998 -13.517 -54.980 1.00 49.16 480 ALA A N 1
ATOM 3774 C CA . ALA A 1 480 ? 47.209 -13.822 -54.217 1.00 49.16 480 ALA A CA 1
ATOM 3775 C C . ALA A 1 480 ? 47.825 -15.205 -54.523 1.00 49.16 480 ALA A C 1
ATOM 3777 O O . ALA A 1 480 ? 48.976 -15.423 -54.150 1.00 49.16 480 ALA A O 1
ATOM 3778 N N . GLU A 1 481 ? 47.121 -16.115 -55.208 1.00 55.28 481 GLU A N 1
ATOM 3779 C CA . GLU A 1 481 ? 47.621 -17.471 -55.486 1.00 55.28 481 GLU A CA 1
ATOM 3780 C C . GLU A 1 481 ? 47.156 -17.954 -56.875 1.00 55.28 481 GLU A C 1
ATOM 3782 O O . GLU A 1 481 ? 46.130 -18.613 -57.035 1.00 55.28 481 GLU A O 1
ATOM 3787 N N . THR A 1 482 ? 47.917 -17.613 -57.919 1.00 45.28 482 THR A N 1
ATOM 3788 C CA . THR A 1 482 ? 47.640 -18.066 -59.290 1.00 45.28 482 THR A CA 1
ATOM 3789 C C . THR A 1 482 ? 48.337 -19.408 -59.535 1.00 45.28 482 THR A C 1
ATOM 3791 O O . THR A 1 482 ? 49.563 -19.477 -59.635 1.00 45.28 482 THR A O 1
ATOM 3794 N N . SER A 1 483 ? 47.562 -20.493 -59.624 1.00 48.50 483 SER A N 1
ATOM 3795 C CA . SER A 1 483 ? 48.032 -21.799 -60.109 1.00 48.50 483 SER A CA 1
ATOM 3796 C C . SER A 1 483 ? 47.829 -21.855 -61.620 1.00 48.50 483 SER A C 1
ATOM 3798 O O . SER A 1 483 ? 46.701 -22.025 -62.080 1.00 48.50 483 SER A O 1
ATOM 3800 N N . VAL A 1 484 ? 48.901 -21.700 -62.398 1.00 52.69 484 VAL A N 1
ATOM 3801 C CA . VAL A 1 484 ? 48.844 -21.861 -63.859 1.00 52.69 484 VAL A CA 1
ATOM 3802 C C . VAL A 1 484 ? 49.221 -23.301 -64.193 1.00 52.69 484 VAL A C 1
ATOM 3804 O O . VAL A 1 484 ? 50.295 -23.776 -63.819 1.00 52.69 484 VAL A O 1
ATOM 3807 N N . GLU A 1 485 ? 48.320 -24.007 -64.872 1.00 49.78 485 GLU A N 1
ATOM 3808 C CA . GLU A 1 485 ? 48.582 -25.341 -65.409 1.00 49.78 485 GLU A CA 1
ATOM 3809 C C . GLU A 1 485 ? 49.246 -25.188 -66.780 1.00 49.78 485 GLU A C 1
ATOM 3811 O O . GLU A 1 485 ? 48.646 -24.678 -67.725 1.00 49.78 485 GLU A O 1
ATOM 3816 N N . LEU A 1 486 ? 50.515 -25.583 -66.879 1.00 55.22 486 LEU A N 1
ATOM 3817 C CA . LEU A 1 486 ? 51.239 -25.614 -68.150 1.00 55.22 486 LEU A CA 1
ATOM 3818 C C . LEU A 1 486 ? 50.880 -26.905 -68.913 1.00 55.22 486 LEU A C 1
ATOM 3820 O O . LEU A 1 486 ? 50.650 -27.943 -68.278 1.00 55.22 486 LEU A O 1
ATOM 3824 N N . PRO A 1 487 ? 50.851 -26.888 -70.260 1.00 47.28 487 PRO A N 1
ATOM 3825 C CA . PRO A 1 487 ? 50.613 -28.092 -71.054 1.00 47.28 487 PRO A CA 1
ATOM 3826 C C . PRO A 1 487 ? 51.726 -29.114 -70.772 1.00 47.28 487 PRO A C 1
ATOM 3828 O O . PRO A 1 487 ? 52.885 -28.900 -71.118 1.00 47.28 487 PRO A O 1
ATOM 3831 N N . GLY A 1 488 ? 51.364 -30.188 -70.063 1.00 54.00 488 GLY A N 1
ATOM 3832 C CA . GLY A 1 488 ? 52.295 -31.140 -69.441 1.00 54.00 488 GLY A CA 1
ATOM 3833 C C . GLY A 1 488 ? 51.886 -31.610 -68.035 1.00 54.00 488 GLY A C 1
ATOM 3834 O O . GLY A 1 488 ? 52.506 -32.524 -67.503 1.00 54.00 488 GLY A O 1
ATOM 3835 N N . GLY A 1 489 ? 50.833 -31.034 -67.436 1.00 55.75 489 GLY A N 1
ATOM 3836 C CA . GLY A 1 489 ? 50.222 -31.532 -66.190 1.00 55.75 489 GLY A CA 1
ATOM 3837 C C . GLY A 1 489 ? 50.875 -31.035 -64.895 1.00 55.75 489 GLY A C 1
ATOM 3838 O O . GLY A 1 489 ? 50.434 -31.387 -63.801 1.00 55.75 489 GLY A O 1
ATOM 3839 N N . THR A 1 490 ? 51.897 -30.186 -64.990 1.00 52.03 490 THR A N 1
ATOM 3840 C CA . THR A 1 490 ? 52.586 -29.624 -63.824 1.00 52.03 490 THR A CA 1
ATOM 3841 C C . THR A 1 490 ? 51.869 -28.362 -63.340 1.00 52.03 490 THR A C 1
ATOM 3843 O O . THR A 1 490 ? 51.807 -27.360 -64.054 1.00 52.03 490 THR A O 1
ATOM 3846 N N . LYS A 1 491 ? 51.339 -28.397 -62.111 1.00 56.09 491 LYS A N 1
ATOM 3847 C CA . LYS A 1 491 ? 50.716 -27.239 -61.451 1.00 56.09 491 LYS A CA 1
ATOM 3848 C C . LYS A 1 491 ? 51.791 -26.416 -60.746 1.00 56.09 491 LYS A C 1
ATOM 3850 O O . LYS A 1 491 ? 52.370 -26.881 -59.765 1.00 56.09 491 LYS A O 1
ATOM 3855 N N . VAL A 1 492 ? 52.070 -25.205 -61.228 1.00 54.78 492 VAL A N 1
ATOM 3856 C CA . VAL A 1 492 ? 53.034 -24.299 -60.583 1.00 54.78 492 VAL A CA 1
ATOM 3857 C C . VAL A 1 492 ? 52.266 -23.235 -59.806 1.00 54.78 492 VAL A C 1
ATOM 3859 O O . VAL A 1 492 ? 51.547 -22.427 -60.392 1.00 54.78 492 VAL A O 1
ATOM 3862 N N . ARG A 1 493 ? 52.417 -23.240 -58.476 1.00 54.19 493 ARG A N 1
ATOM 3863 C CA . ARG A 1 493 ? 51.895 -22.191 -57.589 1.00 54.19 493 ARG A CA 1
ATOM 3864 C C . ARG A 1 493 ? 52.874 -21.021 -57.543 1.00 54.19 493 ARG A C 1
ATOM 3866 O O . ARG A 1 493 ? 54.018 -21.184 -57.116 1.00 54.19 493 ARG A O 1
ATOM 3873 N N . LEU A 1 494 ? 52.431 -19.849 -57.987 1.00 56.47 494 LEU A N 1
ATOM 3874 C CA . LEU A 1 494 ? 53.210 -18.614 -57.903 1.00 56.47 494 LEU A CA 1
ATOM 3875 C C . LEU A 1 494 ? 52.799 -17.838 -56.645 1.00 56.47 494 LEU A C 1
ATOM 3877 O O . LEU A 1 494 ? 51.735 -17.231 -56.604 1.00 56.47 494 LEU A O 1
ATOM 3881 N N . ASP A 1 495 ? 53.658 -17.867 -55.626 1.00 57.31 495 ASP A N 1
ATOM 3882 C CA . ASP A 1 495 ? 53.543 -17.072 -54.400 1.00 57.31 495 ASP A CA 1
ATOM 3883 C C . ASP A 1 495 ? 54.307 -15.737 -54.567 1.00 57.31 495 ASP A C 1
ATOM 3885 O O . ASP A 1 495 ? 55.269 -15.616 -55.336 1.00 57.31 495 ASP A O 1
ATOM 3889 N N . ARG A 1 496 ? 53.926 -14.697 -53.817 1.00 56.31 496 ARG A N 1
ATOM 3890 C CA . ARG A 1 496 ? 54.584 -13.372 -53.820 1.00 56.31 496 ARG A CA 1
ATOM 3891 C C . ARG A 1 496 ? 56.090 -13.468 -53.570 1.00 56.31 496 ARG A C 1
ATOM 3893 O O . ARG A 1 496 ? 56.853 -12.629 -54.054 1.00 56.31 496 ARG A O 1
ATOM 3900 N N . LYS A 1 497 ? 56.521 -14.485 -52.821 1.00 61.62 497 LYS A N 1
ATOM 3901 C CA . LYS A 1 497 ? 57.928 -14.753 -52.515 1.00 61.62 497 LYS A CA 1
A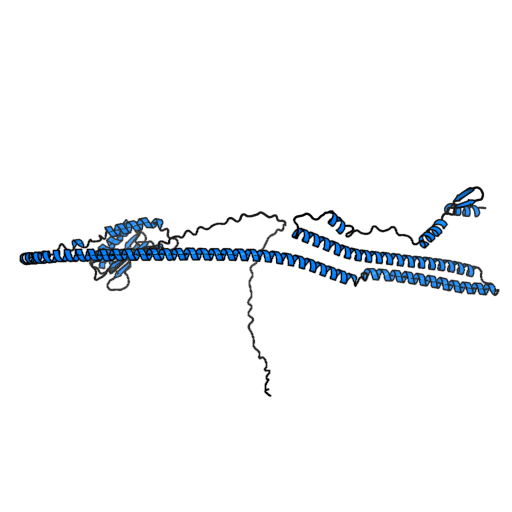TOM 3902 C C . LYS A 1 497 ? 58.702 -15.246 -53.745 1.00 61.62 497 LYS A C 1
ATOM 3904 O O . LYS A 1 497 ? 59.790 -14.736 -54.005 1.00 61.62 497 LYS A O 1
ATOM 3909 N N . SER A 1 498 ? 58.112 -16.129 -54.554 1.00 60.78 498 SER A N 1
ATOM 3910 C CA . SER A 1 498 ? 58.741 -16.659 -55.771 1.00 60.78 498 SER A CA 1
ATOM 3911 C C . SER A 1 498 ? 58.734 -15.654 -56.925 1.00 60.78 498 SER A C 1
ATOM 3913 O O . SER A 1 498 ? 59.719 -15.558 -57.653 1.00 60.78 498 SER A O 1
ATOM 3915 N N . MET A 1 499 ? 57.713 -14.797 -57.029 1.00 58.12 499 MET A N 1
ATOM 3916 C CA . MET A 1 499 ? 57.723 -13.642 -57.946 1.00 58.12 499 MET A CA 1
ATOM 3917 C C . MET A 1 499 ? 58.854 -12.649 -57.620 1.00 58.12 499 MET A C 1
ATOM 3919 O O . MET A 1 499 ? 59.523 -12.126 -58.516 1.00 58.12 499 MET A O 1
ATOM 3923 N N . LYS A 1 500 ? 59.121 -12.415 -56.326 1.00 65.50 500 LYS A N 1
ATOM 3924 C CA . LYS A 1 500 ? 60.213 -11.537 -55.879 1.00 65.50 500 LYS A CA 1
ATOM 3925 C C . LYS A 1 500 ? 61.585 -12.143 -56.186 1.00 65.50 500 LYS A C 1
ATOM 3927 O O . LYS A 1 500 ? 62.476 -11.411 -56.613 1.00 65.50 500 LYS A O 1
ATOM 3932 N N . GLU A 1 501 ? 61.741 -13.459 -56.050 1.00 68.25 501 GLU A N 1
ATOM 3933 C CA . GLU A 1 501 ? 62.964 -14.180 -56.431 1.00 68.25 501 GLU A CA 1
ATOM 3934 C C . GLU A 1 501 ? 63.186 -14.221 -57.948 1.00 68.25 501 GLU A C 1
ATOM 3936 O O . GLU A 1 501 ? 64.313 -14.006 -58.398 1.00 68.25 501 GLU A O 1
ATOM 3941 N N . LEU A 1 502 ? 62.128 -14.391 -58.746 1.00 64.38 502 LEU A N 1
ATOM 3942 C CA . LEU A 1 502 ? 62.203 -14.326 -60.210 1.00 64.38 502 LEU A CA 1
ATOM 3943 C C . LEU A 1 502 ? 62.617 -12.931 -60.697 1.00 64.38 502 LEU A C 1
ATOM 3945 O O . LEU A 1 502 ? 63.535 -12.816 -61.509 1.00 64.38 502 LEU A O 1
ATOM 3949 N N . SER A 1 503 ? 62.041 -11.864 -60.127 1.00 64.81 503 SER A N 1
ATOM 3950 C CA . SER A 1 503 ? 62.436 -10.483 -60.456 1.00 64.81 503 SER A CA 1
ATOM 3951 C C . SER A 1 503 ? 63.891 -10.170 -60.080 1.00 64.81 503 SER A C 1
ATOM 3953 O O . SER A 1 503 ? 64.550 -9.353 -60.725 1.00 64.81 503 SER A O 1
ATOM 3955 N N . LYS A 1 504 ? 64.413 -10.838 -59.041 1.00 70.44 504 LYS A N 1
ATOM 3956 C CA . LYS A 1 504 ? 65.790 -10.669 -58.566 1.00 70.44 504 LYS A CA 1
ATOM 3957 C C . LYS A 1 504 ? 66.784 -11.456 -59.422 1.00 70.44 504 LYS A C 1
ATOM 3959 O O . LYS A 1 504 ? 67.888 -10.970 -59.638 1.00 70.44 504 LYS A O 1
ATOM 3964 N N . ARG A 1 505 ? 66.387 -12.619 -59.956 1.00 64.50 505 ARG A N 1
ATOM 3965 C CA . ARG A 1 505 ? 67.192 -13.383 -60.925 1.00 64.50 505 ARG A CA 1
ATOM 3966 C C . ARG A 1 505 ? 67.263 -12.699 -62.290 1.00 64.50 505 ARG A C 1
ATOM 3968 O O . ARG A 1 505 ? 68.325 -12.701 -62.891 1.00 64.50 505 ARG A O 1
ATOM 3975 N N . GLN A 1 506 ? 66.186 -12.054 -62.738 1.00 64.25 506 GLN A N 1
ATOM 3976 C CA . GLN A 1 506 ? 66.167 -11.354 -64.028 1.00 64.25 506 GLN A CA 1
ATOM 3977 C C . GLN A 1 506 ? 67.001 -10.057 -64.038 1.00 64.25 506 GLN A C 1
ATOM 3979 O O . GLN A 1 506 ? 67.441 -9.624 -65.092 1.00 64.25 506 GLN A O 1
ATOM 3984 N N . LYS A 1 507 ? 67.251 -9.444 -62.871 1.00 55.12 507 LYS A N 1
ATOM 3985 C CA . LYS A 1 507 ? 68.165 -8.292 -62.720 1.00 55.12 507 LYS A CA 1
ATOM 3986 C C . LYS A 1 507 ? 69.632 -8.682 -62.486 1.00 55.12 507 LYS A C 1
ATOM 3988 O O . LYS A 1 507 ? 70.463 -7.798 -62.311 1.00 55.12 507 LYS A O 1
ATOM 3993 N N . GLY A 1 508 ? 69.929 -9.980 -62.412 1.00 52.88 508 GLY A N 1
ATOM 3994 C CA . GLY A 1 508 ? 71.272 -10.521 -62.189 1.00 52.88 508 GLY A CA 1
ATOM 3995 C C . GLY A 1 508 ? 71.901 -11.172 -63.424 1.00 52.88 508 GLY A C 1
ATOM 3996 O O . GLY A 1 508 ? 72.860 -11.922 -63.256 1.00 52.88 508 GLY A O 1
ATOM 3997 N N . GLN A 1 509 ? 71.357 -10.925 -64.619 1.00 41.72 509 GLN A N 1
ATOM 3998 C CA . GLN A 1 509 ? 71.932 -11.312 -65.910 1.00 41.72 509 GLN A CA 1
ATOM 3999 C C . GLN A 1 509 ? 72.178 -10.084 -66.774 1.00 41.72 509 GLN A C 1
ATOM 4001 O O . GLN A 1 509 ? 71.306 -9.183 -66.756 1.00 41.72 509 GLN A O 1
#

Foldseek 3Di:
DDDDDDDDDDDDDDDDDDDDDDDDDDDDDDDDDDDDDDDDDDDDDDDDPDPPPPPPPPPPPPQDAKDKDKFFDFFPQLVVVLLVVLCVQLVFQWDWKWWAFPVGDDIQIFDADPPPSDTHHDPVSVVRRVVSHPGTQKIWTDGPPFKIWMWGDDPPDSIIMIIIGRNSCSDPPDPVVVCVSSVVSSVVSSCVSRPDDDPVPVPPPDDDDDVCVVVCVVVVVVVVVVVVVCVVVVVVVVVVVVVVVVVVVVVVVVVVVVVVVVVVVVVVVVVVVVVVVVVVVVVVVVVVVVVVVVVVVVVVVVVLVVVVVVVVVVLVVVLVPPPDDPVVVVVVVVVLVVLVVQLVVLVVQLVVLVVVLVVVVVVVVVVDPDDVVVNVVSVVSNVVSVCSNVVSVVVSVVVVVVVVVVVVLVSVLSVLLVVLVVLVSVLVVVLVVCVVPDPDDDPVVVSCVSCPPRSDDPDPDDPPDDVVVVVVCCVVVVVQWDFDQDVPRDTDTDHPVVVVVVVVVVVVD

Sequence (509 aa):
MPCSPAQASPHRACPALYGVASMRLGLLGVLVASNASGLSASPRTVSPVVYGQKLFTQYISMTWSAINFKVVKKTDEAAFIALNEAAVKAGMKVTRPNFGLAIGGRPLEAAQDKMTGEVILSEEIQSLFSAQGYLINRFGFTLSDHASLELLRDADSPFDSIKLDLSGLNTYGVNVEYLRPQLVELHKVLREIFTPQDISLLKAKAGGDVEIQKHYEIREAEISRLESMVARATSEVTSEALRVRNSLEEEFRKRNETLLREVEEMRTSLAADNNQKRAELAEREAALQERLKEVDNKESRHARRRLRQDLKEELARRSEKFELTKGTRSLRTPINVFLLVLVFVFGLGFAAYSYIGIEELAALRAGQSIVTPSVIASSIKQLIFGAAFTGTAVFFIRWNTRWFQAHADEEFRQKRFHLDLDRASWVVEMAMEWKEGGTTEIPMELLNQLTANLFEEPVAKEELYHPAEQLASAILGASAETSVELPGGTKVRLDRKSMKELSKRQKGQ